Protein AF-0000000084944389 (afdb_homodimer)

Secondary structure (DSSP, 8-state):
-----EEEE--BTTTB-HHHHHHHHHHHHHHHTT----HHHHHHHTT--HHHHHHHHHHHH-TT--HHHHHHHHHHHHHHHHHHH-EEEPTTHHHHHHHHHHTT-EEEEE-SS-HHHHHHHHHHHT-TT--SEEE-GGG-SS-TTSTHHHHHHHHHHT--GGGEEEEE-SHHHHHHHHHHT--EEE---SS---HHHHTTSSEE-SSHHHHHHHHHHHHH-/-----EEEE--BTTTB-HHHHHHHHHHHHHHHTT----HHHHHHHTT--HHHHHHHHHHHH-TT--HHHHHHHHHHHHHHHHHHH-EEEPTTHHHHHHHHHHTT-EEEEE-SS-HHHHHHHHHHHT-TT--SEEE-GGG-SS-TTSTHHHHHHHHHHT--GGGEEEEE-SHHHHHHHHHHT--EEE---SS---HHHHTTSSEE-SSHHHHHHHHHHHHH-

pLDDT: mean 94.4, std 5.47, range [55.16, 98.94]

Nearest PDB structures (foldseek):
  7oct-assembly1_A  TM=8.976E-01  e=2.976E-20  Acinetobacter baumannii ATCC 19606 = CIP 70.34 = JCM 6841
  7ocs-assembly2_C  TM=9.175E-01  e=7.301E-20  Acinetobacter baumannii ATCC 19606 = CIP 70.34 = JCM 6841
  7ocs-assembly2_B  TM=9.214E-01  e=9.275E-20  Acinetobacter baumannii ATCC 19606 = CIP 70.34 = JCM 6841
  7ocr-assembly1_A  TM=8.966E-01  e=3.781E-20  Acinetobacter baumannii ATCC 19606 = CIP 70.34 = JCM 6841
  7ocq-assembly1_A  TM=8.977E-01  e=6.877E-20  Acinetobacter baumannii ATCC 19606 = CIP 70.34 = JCM 6841

Solvent-accessible surface area (backbone atoms only — not comparable to full-atom values): 22979 Å² total; per-residue (Å²): 98,52,63,68,46,33,40,35,30,37,40,78,34,47,44,30,64,45,50,66,51,45,45,52,27,39,36,52,29,32,44,76,77,73,37,87,61,51,70,67,62,47,60,70,47,63,68,55,50,70,68,61,45,50,53,52,49,26,71,74,70,31,84,77,53,59,56,69,62,34,54,51,46,15,53,52,50,34,54,51,47,37,58,68,66,22,39,42,36,25,30,31,45,38,59,33,52,52,49,37,52,75,70,69,32,45,37,32,38,50,32,76,50,44,57,68,56,51,52,49,53,27,39,58,60,57,47,76,83,66,55,77,41,78,48,30,35,78,74,50,92,50,60,67,41,43,27,53,63,59,52,51,53,31,60,74,71,70,53,56,50,73,24,38,39,35,41,29,34,41,68,30,49,46,45,9,28,49,69,54,61,28,51,25,39,34,26,54,53,94,55,83,75,54,67,87,54,55,70,65,33,76,40,78,38,87,37,36,50,54,46,40,56,49,50,53,52,41,60,70,70,99,52,62,67,46,33,40,35,31,36,40,78,33,47,44,29,64,43,50,66,51,46,46,54,27,40,36,53,30,32,44,74,76,73,35,87,60,52,69,67,60,47,59,70,46,62,68,55,48,71,68,60,45,48,52,51,48,25,70,73,69,31,84,78,52,59,55,69,62,34,52,52,46,15,52,53,49,36,52,51,46,37,58,68,69,22,39,42,35,26,32,31,44,38,58,32,52,52,50,37,52,74,69,68,32,45,37,32,38,50,32,77,50,44,56,67,55,51,52,50,54,27,39,57,60,57,46,76,82,68,56,78,42,78,47,30,34,78,73,49,92,50,61,67,41,42,26,54,62,61,52,51,51,32,60,72,68,70,53,56,50,72,24,37,38,36,40,30,33,41,67,32,49,46,44,10,29,49,69,56,60,28,51,25,39,34,28,55,53,95,54,84,76,53,68,87,53,55,70,64,33,76,42,78,36,87,37,37,51,54,46,42,57,50,48,52,51,41,62,71,71

Organism: NCBI:txid445974

Structure (mmCIF, N/CA/C/O backbone):
data_AF-0000000084944389-model_v1
#
loop_
_entity.id
_entity.type
_entity.pdbx_description
1 polymer 'HAD hydrolase, family IA, variant 3'
#
loop_
_atom_site.group_PDB
_atom_site.id
_atom_site.type_symbol
_atom_site.label_atom_id
_atom_site.label_alt_id
_atom_site.label_comp_id
_atom_site.label_asym_id
_atom_site.label_entity_id
_atom_site.label_seq_id
_atom_site.pdbx_PDB_ins_code
_atom_site.Cartn_x
_atom_site.Cartn_y
_atom_site.Cartn_z
_atom_site.occupancy
_atom_site.B_iso_or_equiv
_atom_site.auth_seq_id
_atom_site.auth_comp_id
_atom_site.auth_asym_id
_atom_site.auth_atom_id
_atom_site.pdbx_PDB_model_num
ATOM 1 N N . MET A 1 1 ? 19.188 -28.625 8.203 1 55.16 1 MET A N 1
ATOM 2 C CA . MET A 1 1 ? 19.047 -27.188 7.98 1 55.16 1 MET A CA 1
ATOM 3 C C . MET A 1 1 ? 18.922 -26.875 6.496 1 55.16 1 MET A C 1
ATOM 5 O O . MET A 1 1 ? 19.625 -27.453 5.668 1 55.16 1 MET A O 1
ATOM 9 N N . MET A 1 2 ? 17.641 -26.359 6.215 1 72.5 2 MET A N 1
ATOM 10 C CA . MET A 1 2 ? 17.594 -25.969 4.812 1 72.5 2 MET A CA 1
ATOM 11 C C . MET A 1 2 ? 18.531 -24.797 4.539 1 72.5 2 MET A C 1
ATOM 13 O O . MET A 1 2 ? 18.594 -23.859 5.324 1 72.5 2 MET A O 1
ATOM 17 N N . ASN A 1 3 ? 19.594 -25.062 3.711 1 90.81 3 ASN A N 1
ATOM 18 C CA . ASN A 1 3 ? 20.422 -23.953 3.242 1 90.81 3 ASN A CA 1
ATOM 19 C C . ASN A 1 3 ? 19.672 -23.047 2.279 1 90.81 3 ASN A C 1
ATOM 21 O O . ASN A 1 3 ? 19.891 -23.109 1.067 1 90.81 3 ASN A O 1
ATOM 25 N N . LEU A 1 4 ? 18.891 -22.219 2.875 1 97.31 4 LEU A N 1
ATOM 26 C CA . LEU A 1 4 ? 18.016 -21.359 2.084 1 97.31 4 LEU A CA 1
ATOM 27 C C . LEU A 1 4 ? 18.812 -20.234 1.427 1 97.31 4 LEU A C 1
ATOM 29 O O . LEU A 1 4 ? 19.438 -19.422 2.115 1 97.31 4 LEU A O 1
ATOM 33 N N . LYS A 1 5 ? 18.766 -20.188 0.074 1 98.38 5 LYS A N 1
ATOM 34 C CA . LYS A 1 5 ? 19.531 -19.203 -0.674 1 98.38 5 LYS A CA 1
ATOM 35 C C . LYS A 1 5 ? 18.625 -18.312 -1.513 1 98.38 5 LYS A C 1
ATOM 37 O O . LYS A 1 5 ? 19.047 -17.25 -1.98 1 98.38 5 LYS A O 1
ATOM 42 N N . LEU A 1 6 ? 17.375 -18.719 -1.69 1 98.62 6 LEU A N 1
ATOM 43 C CA . LEU A 1 6 ? 16.469 -18.031 -2.604 1 98.62 6 LEU A CA 1
ATOM 44 C C . LEU A 1 6 ? 15.031 -18.141 -2.111 1 98.62 6 LEU A C 1
ATOM 46 O O . LEU A 1 6 ? 14.586 -19.219 -1.697 1 98.62 6 LEU A O 1
ATOM 50 N N . VAL A 1 7 ? 14.375 -17.016 -2.084 1 98.88 7 VAL A N 1
ATOM 51 C CA . VAL A 1 7 ? 12.93 -17.016 -1.883 1 98.88 7 VAL A CA 1
ATOM 52 C C . VAL A 1 7 ? 12.234 -16.469 -3.129 1 98.88 7 VAL A C 1
ATOM 54 O O . VAL A 1 7 ? 12.609 -15.406 -3.645 1 98.88 7 VAL A O 1
ATOM 57 N N . ILE A 1 8 ? 11.297 -17.188 -3.664 1 98.94 8 ILE A N 1
ATOM 58 C CA . ILE A 1 8 ? 10.531 -16.828 -4.848 1 98.94 8 ILE A CA 1
ATOM 59 C C . ILE A 1 8 ? 9.133 -16.375 -4.434 1 98.94 8 ILE A C 1
ATOM 61 O O . ILE A 1 8 ? 8.367 -17.156 -3.85 1 98.94 8 ILE A O 1
ATOM 65 N N . PHE A 1 9 ? 8.789 -15.148 -4.77 1 98.88 9 PHE A N 1
ATOM 66 C CA . PHE A 1 9 ? 7.496 -14.562 -4.422 1 98.88 9 PHE A CA 1
ATOM 67 C C . PHE A 1 9 ? 6.527 -14.648 -5.594 1 98.88 9 PHE A C 1
ATOM 69 O O . PHE A 1 9 ? 6.887 -14.328 -6.727 1 98.88 9 PHE A O 1
ATOM 76 N N . ASP A 1 10 ? 5.273 -15.055 -5.277 1 98.31 10 ASP A N 1
ATOM 77 C CA . ASP A 1 10 ? 4.156 -14.648 -6.121 1 98.31 10 ASP A CA 1
ATOM 78 C C . ASP A 1 10 ? 3.832 -13.172 -5.93 1 98.31 10 ASP A C 1
ATOM 80 O O . ASP A 1 10 ? 4.477 -12.484 -5.129 1 98.31 10 ASP A O 1
ATOM 84 N N . MET A 1 11 ? 2.941 -12.625 -6.801 1 97.5 11 MET A N 1
ATOM 85 C CA . MET A 1 11 ? 2.662 -11.203 -6.672 1 97.5 11 MET A CA 1
ATOM 86 C C . MET A 1 11 ? 1.219 -10.961 -6.242 1 97.5 11 MET A C 1
ATOM 88 O O . MET A 1 11 ? 0.958 -10.617 -5.09 1 97.5 11 MET A O 1
ATOM 92 N N . ASP A 1 12 ? 0.261 -11.289 -7.129 1 95.75 12 ASP A N 1
ATOM 93 C CA . ASP A 1 12 ? -1.148 -10.977 -6.914 1 95.75 12 ASP A CA 1
ATOM 94 C C . ASP A 1 12 ? -1.732 -11.82 -5.781 1 95.75 12 ASP A C 1
ATOM 96 O O . ASP A 1 12 ? -1.729 -13.047 -5.852 1 95.75 12 ASP A O 1
ATOM 100 N N . GLY A 1 13 ? -2.203 -11.125 -4.812 1 95.56 13 GLY A N 1
ATOM 101 C CA . GLY A 1 13 ? -2.801 -11.812 -3.68 1 95.56 13 GLY A CA 1
ATOM 102 C C . GLY A 1 13 ? -1.801 -12.148 -2.59 1 95.56 13 GLY A C 1
ATOM 103 O O . GLY A 1 13 ? -2.186 -12.422 -1.45 1 95.56 13 GLY A O 1
ATOM 104 N N . LEU A 1 14 ? -0.563 -12.109 -2.941 1 97.62 14 LEU A N 1
ATOM 105 C CA . LEU A 1 14 ? 0.487 -12.383 -1.967 1 97.62 14 LEU A CA 1
ATOM 106 C C . LEU A 1 14 ? 1.166 -11.086 -1.523 1 97.62 14 LEU A C 1
ATOM 108 O O . LEU A 1 14 ? 1.185 -10.766 -0.332 1 97.62 14 LEU A O 1
ATOM 112 N N . MET A 1 15 ? 1.722 -10.344 -2.467 1 97.69 15 MET A N 1
ATOM 113 C CA . MET A 1 15 ? 2.402 -9.094 -2.158 1 97.69 15 MET A CA 1
ATOM 114 C C . MET A 1 15 ? 1.405 -7.941 -2.043 1 97.69 15 MET A C 1
ATOM 116 O O . MET A 1 15 ? 1.533 -7.09 -1.164 1 97.69 15 MET A O 1
ATOM 120 N N . TYR A 1 16 ? 0.482 -7.973 -2.986 1 96.62 16 TYR A N 1
ATOM 121 C CA . TYR A 1 16 ? -0.466 -6.875 -3.125 1 96.62 16 TYR A CA 1
ATOM 122 C C . TYR A 1 16 ? -1.902 -7.383 -3.078 1 96.62 16 TYR A C 1
ATOM 124 O O . TYR A 1 16 ? -2.199 -8.469 -3.582 1 96.62 16 TYR A O 1
ATOM 132 N N . ASP A 1 17 ? -2.832 -6.57 -2.535 1 93 17 ASP A N 1
ATOM 133 C CA . ASP A 1 17 ? -4.246 -6.938 -2.504 1 93 17 ASP A CA 1
ATOM 134 C C . ASP A 1 17 ? -4.922 -6.621 -3.836 1 93 17 ASP A C 1
ATOM 136 O O . ASP A 1 17 ? -5.844 -5.801 -3.891 1 93 17 ASP A O 1
ATOM 140 N N . THR A 1 18 ? -4.586 -7.316 -4.793 1 93.56 18 THR A N 1
ATOM 141 C CA . THR A 1 18 ? -5.043 -7.027 -6.148 1 93.56 18 THR A CA 1
ATOM 142 C C . THR A 1 18 ? -6.188 -7.953 -6.543 1 93.56 18 THR A C 1
ATOM 144 O O . THR A 1 18 ? -6.922 -7.672 -7.492 1 93.56 18 THR A O 1
ATOM 147 N N . GLU A 1 19 ? -6.336 -9.055 -5.82 1 90.94 19 GLU A N 1
ATOM 148 C CA . GLU A 1 19 ? -7.328 -10.039 -6.23 1 90.94 19 GLU A CA 1
ATOM 149 C C . GLU A 1 19 ? -8.75 -9.508 -6.031 1 90.94 19 GLU A C 1
ATOM 151 O O . GLU A 1 19 ? -9.594 -9.648 -6.91 1 90.94 19 GLU A O 1
ATOM 156 N N . GLN A 1 20 ? -8.969 -8.945 -4.926 1 88.06 20 GLN A N 1
ATOM 157 C CA . GLN A 1 20 ? -10.289 -8.375 -4.684 1 88.06 20 GLN A CA 1
ATOM 158 C C . GLN A 1 20 ? -10.602 -7.262 -5.684 1 88.06 20 GLN A C 1
ATOM 160 O O . GLN A 1 20 ? -11.695 -7.215 -6.246 1 88.06 20 GLN A O 1
ATOM 165 N N . ILE A 1 21 ? -9.68 -6.406 -5.871 1 91.25 21 ILE A N 1
ATOM 166 C CA . ILE A 1 21 ? -9.836 -5.305 -6.816 1 91.25 21 ILE A CA 1
ATOM 167 C C . ILE A 1 21 ? -10.078 -5.855 -8.219 1 91.25 21 ILE A C 1
ATOM 169 O O . ILE A 1 21 ? -10.953 -5.375 -8.938 1 91.25 21 ILE A O 1
ATOM 173 N N . GLY A 1 22 ? -9.328 -6.832 -8.586 1 92.44 22 GLY A N 1
ATOM 174 C CA . GLY A 1 22 ? -9.5 -7.469 -9.883 1 92.44 22 GLY A CA 1
ATOM 175 C C . GLY A 1 22 ? -10.875 -8.062 -10.078 1 92.44 22 GLY A C 1
ATOM 176 O O . GLY A 1 22 ? -11.484 -7.898 -11.141 1 92.44 22 GLY A O 1
ATOM 177 N N . MET A 1 23 ? -11.352 -8.711 -9.086 1 91.19 23 MET A N 1
ATOM 178 C CA . MET A 1 23 ? -12.672 -9.32 -9.148 1 91.19 23 MET A CA 1
ATOM 179 C C . MET A 1 23 ? -13.758 -8.258 -9.312 1 91.19 23 MET A C 1
ATOM 181 O O . MET A 1 23 ? -14.641 -8.398 -10.156 1 91.19 23 MET A O 1
ATOM 185 N N . ASP A 1 24 ? -13.656 -7.215 -8.57 1 92.56 24 ASP A N 1
ATOM 186 C CA . ASP A 1 24 ? -14.625 -6.125 -8.656 1 92.56 24 ASP A CA 1
ATOM 187 C C . ASP A 1 24 ? -14.625 -5.504 -10.047 1 92.56 24 ASP A C 1
ATOM 189 O O . ASP A 1 24 ? -15.688 -5.234 -10.617 1 92.56 24 ASP A O 1
ATOM 193 N N . CYS A 1 25 ? -13.477 -5.285 -10.547 1 94.38 25 CYS A N 1
ATOM 194 C CA . CYS A 1 25 ? -13.344 -4.695 -11.875 1 94.38 25 CYS A CA 1
ATOM 195 C C . CYS A 1 25 ? -13.898 -5.625 -12.945 1 94.38 25 CYS A C 1
ATOM 197 O O . CYS A 1 25 ? -14.516 -5.168 -13.914 1 94.38 25 CYS A O 1
ATOM 199 N N . LEU A 1 26 ? -13.695 -6.918 -12.797 1 93.62 26 LEU A N 1
ATOM 200 C CA . LEU A 1 26 ? -14.227 -7.906 -13.734 1 93.62 26 LEU A CA 1
ATOM 201 C C . LEU A 1 26 ? -15.75 -7.906 -13.719 1 93.62 26 LEU A C 1
ATOM 203 O O . LEU A 1 26 ? -16.391 -7.906 -14.781 1 93.62 26 LEU A O 1
ATOM 207 N N . ILE A 1 27 ? -16.312 -7.883 -12.562 1 93.69 27 ILE A N 1
ATOM 208 C CA . ILE A 1 27 ? -17.766 -7.871 -12.398 1 93.69 27 ILE A CA 1
ATOM 209 C C . ILE A 1 27 ? -18.344 -6.613 -13.039 1 93.69 27 ILE A C 1
ATOM 211 O O . ILE A 1 27 ? -19.297 -6.691 -13.812 1 93.69 27 ILE A O 1
ATOM 215 N N . ASN A 1 28 ? -17.734 -5.516 -12.812 1 95.44 28 ASN A N 1
ATOM 216 C CA . ASN A 1 28 ? -18.203 -4.246 -13.367 1 95.44 28 ASN A CA 1
ATOM 217 C C . ASN A 1 28 ? -18.062 -4.215 -14.891 1 95.44 28 ASN A C 1
ATOM 219 O O . ASN A 1 28 ? -18.938 -3.701 -15.586 1 95.44 28 ASN A O 1
ATOM 223 N N . ALA A 1 29 ? -16.953 -4.727 -15.398 1 96.12 29 ALA A N 1
ATOM 224 C CA . ALA A 1 29 ? -16.734 -4.785 -16.844 1 96.12 29 ALA A CA 1
ATOM 225 C C . ALA A 1 29 ? -17.781 -5.652 -17.531 1 96.12 29 ALA A C 1
ATOM 227 O O . ALA A 1 29 ? -18.328 -5.273 -18.562 1 96.12 29 ALA A O 1
ATOM 228 N N . ALA A 1 30 ? -18.047 -6.809 -16.984 1 96.38 30 ALA A N 1
ATOM 229 C CA . ALA A 1 30 ? -19.062 -7.699 -17.531 1 96.38 30 ALA A CA 1
ATOM 230 C C . ALA A 1 30 ? -20.422 -7.023 -17.562 1 96.38 30 ALA A C 1
ATOM 232 O O . ALA A 1 30 ? -21.156 -7.129 -18.547 1 96.38 30 ALA A O 1
ATOM 233 N N . GLN A 1 31 ? -20.719 -6.277 -16.5 1 95.88 31 GLN A N 1
ATOM 234 C CA . GLN A 1 31 ? -21.984 -5.562 -16.406 1 95.88 31 GLN A CA 1
ATOM 235 C C . GLN A 1 31 ? -22.109 -4.523 -17.516 1 95.88 31 GLN A C 1
ATOM 237 O O . GLN A 1 31 ? -23.203 -4.348 -18.078 1 95.88 31 GLN A O 1
ATOM 242 N N . LYS A 1 32 ? -21.109 -3.869 -17.812 1 96.19 32 LYS A N 1
ATOM 243 C CA . LYS A 1 32 ? -21.094 -2.861 -18.875 1 96.19 32 LYS A CA 1
ATOM 244 C C . LYS A 1 32 ? -21.469 -3.475 -20.219 1 96.19 32 LYS A C 1
ATOM 246 O O . LYS A 1 32 ? -22 -2.789 -21.094 1 96.19 32 LYS A O 1
ATOM 251 N N . PHE A 1 33 ? -21.172 -4.738 -20.438 1 96.19 33 PHE A N 1
ATOM 252 C CA . PHE A 1 33 ? -21.453 -5.414 -21.703 1 96.19 33 PHE A CA 1
ATOM 253 C C . PHE A 1 33 ? -22.734 -6.234 -21.609 1 96.19 33 PHE A C 1
ATOM 255 O O . PHE A 1 33 ? -23.047 -7.016 -22.516 1 96.19 33 PHE A O 1
ATOM 262 N N . GLY A 1 34 ? -23.375 -6.168 -20.438 1 96 34 GLY A N 1
ATOM 263 C CA . GLY A 1 34 ? -24.703 -6.75 -20.312 1 96 34 GLY A CA 1
ATOM 264 C C . GLY A 1 34 ? -24.703 -8.102 -19.625 1 96 34 GLY A C 1
ATOM 265 O O . GLY A 1 34 ? -25.703 -8.82 -19.641 1 96 34 GLY A O 1
ATOM 266 N N . TYR A 1 35 ? -23.609 -8.469 -19 1 96.06 35 TYR A N 1
ATOM 267 C CA . TYR A 1 35 ? -23.516 -9.766 -18.328 1 96.06 35 TYR A CA 1
ATOM 268 C C . TYR A 1 35 ? -23.422 -9.594 -16.812 1 96.06 35 TYR A C 1
ATOM 270 O O . TYR A 1 35 ? -22.688 -8.727 -16.328 1 96.06 35 TYR A O 1
ATOM 278 N N . VAL A 1 36 ? -24.125 -10.383 -16.125 1 94.69 36 VAL A N 1
ATOM 279 C CA . VAL A 1 36 ? -24.141 -10.289 -14.664 1 94.69 36 VAL A CA 1
ATOM 280 C C . VAL A 1 36 ? -23.344 -11.438 -14.062 1 94.69 36 VAL A C 1
ATOM 282 O O . VAL A 1 36 ? -23.75 -12.602 -14.148 1 94.69 36 VAL A O 1
ATOM 285 N N . ILE A 1 37 ? -22.281 -11.125 -13.516 1 92.75 37 ILE A N 1
ATOM 286 C CA . ILE A 1 37 ? -21.438 -12.062 -12.773 1 92.75 37 ILE A CA 1
ATOM 287 C C . ILE A 1 37 ? -21.609 -11.836 -11.273 1 92.75 37 ILE A C 1
ATOM 289 O O . ILE A 1 37 ? -21.375 -10.742 -10.773 1 92.75 37 ILE A O 1
ATOM 293 N N . ASP A 1 38 ? -22.031 -12.789 -10.602 1 90.12 38 ASP A N 1
ATOM 294 C CA . ASP A 1 38 ? -22.188 -12.633 -9.164 1 90.12 38 ASP A CA 1
ATOM 295 C C . ASP A 1 38 ? -20.875 -12.906 -8.422 1 90.12 38 ASP A C 1
ATOM 297 O O . ASP A 1 38 ? -19.906 -13.352 -9.031 1 90.12 38 ASP A O 1
ATOM 301 N N . GLN A 1 39 ? -20.875 -12.641 -7.18 1 87.62 39 GLN A N 1
ATOM 302 C CA . GLN A 1 39 ? -19.672 -12.742 -6.355 1 87.62 39 GLN A CA 1
ATOM 303 C C . GLN A 1 39 ? -19.172 -14.18 -6.281 1 87.62 39 GLN A C 1
ATOM 305 O O . GLN A 1 39 ? -17.969 -14.43 -6.309 1 87.62 39 GLN A O 1
ATOM 310 N N . GLU A 1 40 ? -20.078 -15.031 -6.223 1 87.38 40 GLU A N 1
ATOM 311 C CA . GLU A 1 40 ? -19.719 -16.438 -6.117 1 87.38 40 GLU A CA 1
ATOM 312 C C . GLU A 1 40 ? -18.953 -16.906 -7.359 1 87.38 40 GLU A C 1
ATOM 314 O O . GLU A 1 40 ? -17.938 -17.578 -7.25 1 87.38 40 GLU A O 1
ATOM 319 N N . PHE A 1 41 ? -19.547 -16.562 -8.469 1 88.19 41 PHE A N 1
ATOM 320 C CA . PHE A 1 41 ? -18.891 -16.922 -9.727 1 88.19 41 PHE A CA 1
ATOM 321 C C . PHE A 1 41 ? -17.531 -16.234 -9.836 1 88.19 41 PHE A C 1
ATOM 323 O O . PHE A 1 41 ? -16.562 -16.859 -10.273 1 88.19 41 PHE A O 1
ATOM 330 N N . GLY A 1 42 ? -17.438 -15.055 -9.422 1 86.62 42 GLY A N 1
ATOM 331 C CA . GLY A 1 42 ? -16.172 -14.344 -9.422 1 86.62 42 GLY A CA 1
ATOM 332 C C . GLY A 1 42 ? -15.109 -15.016 -8.57 1 86.62 42 GLY A C 1
ATOM 333 O O . GLY A 1 42 ? -13.969 -15.18 -9 1 86.62 42 GLY A O 1
ATOM 334 N N . LEU A 1 43 ? -15.484 -15.398 -7.43 1 85.81 43 LEU A N 1
ATOM 335 C CA . LEU A 1 43 ? -14.57 -16.047 -6.496 1 85.81 43 LEU A CA 1
ATOM 336 C C . LEU A 1 43 ? -14.078 -17.375 -7.055 1 85.81 43 LEU A C 1
ATOM 338 O O . LEU A 1 43 ? -12.914 -17.734 -6.879 1 85.81 43 LEU A O 1
ATOM 342 N N . SER A 1 44 ? -14.961 -18.016 -7.762 1 83.81 44 SER A N 1
ATOM 343 C CA . SER A 1 44 ? -14.609 -19.312 -8.32 1 83.81 44 SER A CA 1
ATOM 344 C C . SER A 1 44 ? -13.586 -19.188 -9.438 1 83.81 44 SER A C 1
ATOM 346 O O . SER A 1 44 ? -12.922 -20.156 -9.797 1 83.81 44 SER A O 1
ATOM 348 N N . SER A 1 45 ? -13.523 -18.016 -9.953 1 83.44 45 SER A N 1
ATOM 349 C CA . SER A 1 45 ? -12.625 -17.812 -11.086 1 83.44 45 SER A CA 1
ATOM 350 C C . SER A 1 45 ? -11.219 -17.469 -10.617 1 83.44 45 SER A C 1
ATOM 352 O O . SER A 1 45 ? -10.266 -17.516 -11.406 1 83.44 45 SER A O 1
ATOM 354 N N . ILE A 1 46 ? -11.078 -17.125 -9.352 1 82 46 ILE A N 1
ATOM 355 C CA . ILE A 1 46 ? -9.773 -16.719 -8.828 1 82 46 ILE A CA 1
ATOM 356 C C . ILE A 1 46 ? -8.789 -17.891 -8.938 1 82 46 ILE A C 1
ATOM 358 O O . ILE A 1 46 ? -9.102 -19.016 -8.547 1 82 46 ILE A O 1
ATOM 362 N N . GLY A 1 47 ? -7.645 -17.609 -9.508 1 74.94 47 GLY A N 1
ATOM 363 C CA . GLY A 1 47 ? -6.609 -18.625 -9.641 1 74.94 47 GLY A CA 1
ATOM 364 C C . GLY A 1 47 ? -6.656 -19.359 -10.969 1 74.94 47 GLY A C 1
ATOM 365 O O . GLY A 1 47 ? -5.734 -20.094 -11.312 1 74.94 47 GLY A O 1
ATOM 366 N N . MET A 1 48 ? -7.746 -19.109 -11.68 1 79 48 MET A N 1
ATOM 367 C CA . MET A 1 48 ? -7.863 -19.766 -12.984 1 79 48 MET A CA 1
ATOM 368 C C . MET A 1 48 ? -6.992 -19.062 -14.023 1 79 48 MET A C 1
ATOM 370 O O . MET A 1 48 ? -6.816 -17.844 -13.969 1 79 48 MET A O 1
ATOM 374 N N . ASN A 1 49 ? -6.523 -19.891 -14.914 1 79.56 49 ASN A N 1
ATOM 375 C CA . ASN A 1 49 ? -5.859 -19.281 -16.047 1 79.56 49 ASN A CA 1
ATOM 376 C C . ASN A 1 49 ? -6.867 -18.734 -17.062 1 79.56 49 ASN A C 1
ATOM 378 O O . ASN A 1 49 ? -8.062 -19.016 -16.969 1 79.56 49 ASN A O 1
ATOM 382 N N . ALA A 1 50 ? -6.324 -18.047 -18.031 1 82.56 50 ALA A N 1
ATOM 383 C CA . ALA A 1 50 ? -7.168 -17.344 -19 1 82.56 50 ALA A CA 1
ATOM 384 C C . ALA A 1 50 ? -8.008 -18.328 -19.812 1 82.56 50 ALA A C 1
ATOM 386 O O . ALA A 1 50 ? -9.203 -18.094 -20.031 1 82.56 50 ALA A O 1
ATOM 387 N N . ASN A 1 51 ? -7.41 -19.375 -20.234 1 84.62 51 ASN A N 1
ATOM 388 C CA . ASN A 1 51 ? -8.109 -20.359 -21.062 1 84.62 51 ASN A CA 1
ATOM 389 C C . ASN A 1 51 ? -9.258 -21.016 -20.297 1 84.62 51 ASN A C 1
ATOM 391 O O . ASN A 1 51 ? -10.359 -21.141 -20.844 1 84.62 51 ASN A O 1
ATOM 395 N N . ASP A 1 52 ? -8.992 -21.422 -19.125 1 85.56 52 ASP A N 1
ATOM 396 C CA . ASP A 1 52 ? -10.008 -22.078 -18.297 1 85.56 52 ASP A CA 1
ATOM 397 C C . ASP A 1 52 ? -11.141 -21.109 -17.969 1 85.56 52 ASP A C 1
ATOM 399 O O . ASP A 1 52 ? -12.312 -21.5 -17.953 1 85.56 52 ASP A O 1
ATOM 403 N N . TYR A 1 53 ? -10.789 -19.938 -17.734 1 89 53 TYR A N 1
ATOM 404 C CA . TYR A 1 53 ? -11.812 -18.938 -17.406 1 89 53 TYR A CA 1
ATOM 405 C C . TYR A 1 53 ? -12.68 -18.641 -18.625 1 89 53 TYR A C 1
ATOM 407 O O . TYR A 1 53 ? -13.898 -18.516 -18.5 1 89 53 TYR A O 1
ATOM 415 N N . GLN A 1 54 ? -12.047 -18.562 -19.703 1 91.75 54 GLN A N 1
ATOM 416 C CA . GLN A 1 54 ? -12.797 -18.328 -20.938 1 91.75 54 GLN A CA 1
ATOM 417 C C . GLN A 1 54 ? -13.812 -19.438 -21.188 1 91.75 54 GLN A C 1
ATOM 419 O O . GLN A 1 54 ? -14.961 -19.172 -21.531 1 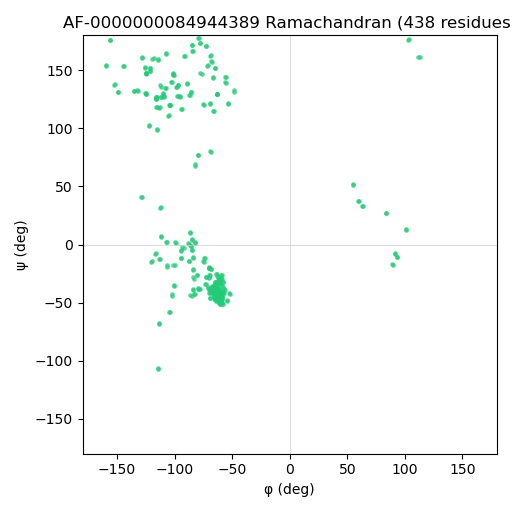91.75 54 GLN A O 1
ATOM 424 N N . LYS A 1 55 ? -13.398 -20.641 -21.031 1 92.62 55 LYS A N 1
ATOM 425 C CA . LYS A 1 55 ? -14.297 -21.766 -21.188 1 92.62 55 LYS A CA 1
ATOM 426 C C . LYS A 1 55 ? -15.477 -21.672 -20.219 1 92.62 55 LYS A C 1
ATOM 428 O O . LYS A 1 55 ? -16.625 -21.891 -20.609 1 92.62 55 LYS A O 1
ATOM 433 N N . LEU A 1 56 ? -15.164 -21.359 -19.016 1 91.25 56 LEU A N 1
ATOM 434 C CA . LEU A 1 56 ? -16.172 -21.297 -17.969 1 91.25 56 LEU A CA 1
ATOM 435 C C . LEU A 1 56 ? -17.219 -20.234 -18.281 1 91.25 56 LEU A C 1
ATOM 437 O O . LEU A 1 56 ? -18.422 -20.484 -18.141 1 91.25 56 LEU A O 1
ATOM 441 N N . VAL A 1 57 ? -16.797 -19.062 -18.672 1 94.44 57 VAL A N 1
ATOM 442 C CA . VAL A 1 57 ? -17.734 -17.969 -18.906 1 94.44 57 VAL A CA 1
ATOM 443 C C . VAL A 1 57 ? -18.547 -18.25 -20.172 1 94.44 57 VAL A C 1
ATOM 445 O O . VAL A 1 57 ? -19.719 -17.891 -20.25 1 94.44 57 VAL A O 1
ATOM 448 N N . LYS A 1 58 ? -17.969 -18.812 -21.156 1 94.75 58 LYS A N 1
ATOM 449 C CA . LYS A 1 58 ? -18.703 -19.156 -22.375 1 94.75 58 LYS A CA 1
ATOM 450 C C . LYS A 1 58 ? -19.719 -20.25 -22.109 1 94.75 58 LYS A C 1
ATOM 452 O O . LYS A 1 58 ? -20.797 -20.266 -22.719 1 94.75 58 LYS A O 1
ATOM 457 N N . GLU A 1 59 ? -19.359 -21.188 -21.281 1 94.19 59 GLU A N 1
ATOM 458 C CA . GLU A 1 59 ? -20.312 -22.219 -20.875 1 94.19 59 GLU A CA 1
ATOM 459 C C . GLU A 1 59 ? -21.5 -21.609 -20.141 1 94.19 59 GLU A C 1
ATOM 461 O O . GLU A 1 59 ? -22.641 -22.031 -20.344 1 94.19 59 GLU A O 1
ATOM 466 N N . LYS A 1 60 ? -21.219 -20.672 -19.344 1 93.38 60 LYS A N 1
ATOM 467 C CA . LYS A 1 60 ? -22.25 -20.078 -18.5 1 93.38 60 LYS A CA 1
ATOM 468 C C . LYS A 1 60 ? -23.094 -19.078 -19.281 1 93.38 60 LYS A C 1
ATOM 470 O O . LYS A 1 60 ? -24.312 -19.031 -19.125 1 93.38 60 LYS A O 1
ATOM 475 N N . PHE A 1 61 ? -22.5 -18.297 -20.188 1 95.62 61 PHE A N 1
ATOM 476 C CA . PHE A 1 61 ? -23.188 -17.141 -20.766 1 95.62 61 PHE A CA 1
ATOM 477 C C . PHE A 1 61 ? -23.375 -17.312 -22.266 1 95.62 61 PHE A C 1
ATOM 479 O O . PHE A 1 61 ? -24.062 -16.516 -22.906 1 95.62 61 PHE A O 1
ATOM 486 N N . GLY A 1 62 ? -22.75 -18.344 -22.766 1 95.31 62 GLY A N 1
ATOM 487 C CA . GLY A 1 62 ? -22.906 -18.609 -24.188 1 95.31 62 GLY A CA 1
ATOM 488 C C . GLY A 1 62 ? -21.609 -18.406 -24.969 1 95.31 62 GLY A C 1
ATOM 489 O O . GLY A 1 62 ? -20.75 -17.641 -24.547 1 95.31 62 GLY A O 1
ATOM 490 N N . ALA A 1 63 ? -21.531 -18.953 -26.141 1 94.5 63 ALA A N 1
ATOM 491 C CA . ALA A 1 63 ? -20.344 -18.938 -26.984 1 94.5 63 ALA A CA 1
ATOM 492 C C . ALA A 1 63 ? -20.062 -17.516 -27.484 1 94.5 63 ALA A C 1
ATOM 494 O O . ALA A 1 63 ? -18.906 -17.203 -27.812 1 94.5 63 ALA A O 1
ATOM 495 N N . ASP A 1 64 ? -21.031 -16.703 -27.469 1 94.81 64 ASP A N 1
ATOM 496 C CA . ASP A 1 64 ? -20.891 -15.359 -28 1 94.81 64 ASP A CA 1
ATOM 497 C C . ASP A 1 64 ? -20.391 -14.391 -26.922 1 94.81 64 ASP A C 1
ATOM 499 O O . ASP A 1 64 ? -20.203 -13.203 -27.188 1 94.81 64 ASP A O 1
ATOM 503 N N . TYR A 1 65 ? -20.156 -14.891 -25.75 1 96.31 65 TYR A N 1
ATOM 504 C CA . TYR A 1 65 ? -19.609 -14.055 -24.688 1 96.31 65 TYR A CA 1
ATOM 505 C C . TYR A 1 65 ? -18.328 -13.367 -25.156 1 96.31 65 TYR A C 1
ATOM 507 O O . TYR A 1 65 ? -17.375 -14.031 -25.578 1 96.31 65 TYR A O 1
ATOM 515 N N . PRO A 1 66 ? -18.297 -12.086 -25.125 1 96.5 66 PRO A N 1
ATOM 516 C CA . PRO A 1 66 ? -17.125 -11.367 -25.625 1 96.5 66 PRO A CA 1
ATOM 517 C C . PRO A 1 66 ? -15.977 -11.328 -24.625 1 96.5 66 PRO A C 1
ATOM 519 O O . PRO A 1 66 ? -15.617 -10.258 -24.125 1 96.5 66 PRO A O 1
ATOM 522 N N . TYR A 1 67 ? -15.281 -12.344 -24.484 1 95.5 67 TYR A N 1
ATOM 523 C CA . TYR A 1 67 ? -14.25 -12.547 -23.469 1 95.5 67 TYR A CA 1
ATOM 524 C C . TYR A 1 67 ? -13.133 -11.523 -23.609 1 95.5 67 TYR A C 1
ATOM 526 O O . TYR A 1 67 ? -12.75 -10.867 -22.641 1 95.5 67 TYR A O 1
ATOM 534 N N . ASP A 1 68 ? -12.664 -11.344 -24.75 1 95.31 68 ASP A N 1
ATOM 535 C CA . ASP A 1 68 ? -11.516 -10.469 -24.984 1 95.31 68 ASP A CA 1
ATOM 536 C C . ASP A 1 68 ? -11.852 -9.016 -24.656 1 95.31 68 ASP A C 1
ATOM 538 O O . ASP A 1 68 ? -11.031 -8.312 -24.062 1 95.31 68 ASP A O 1
ATOM 542 N N . LEU A 1 69 ? -13.023 -8.6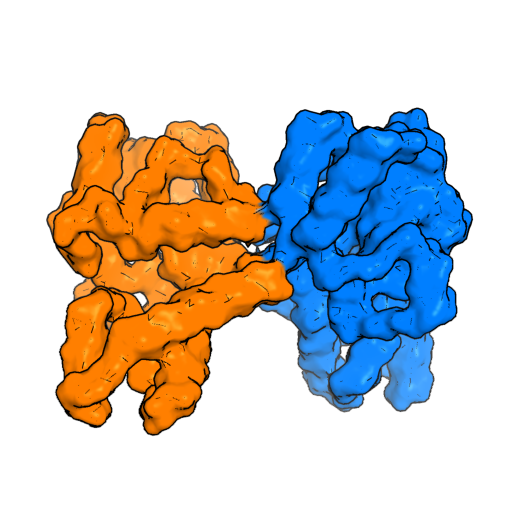41 -25.047 1 96.19 69 LEU A N 1
ATOM 543 C CA . LEU A 1 69 ? -13.438 -7.262 -24.797 1 96.19 69 LEU A CA 1
ATOM 544 C C . LEU A 1 69 ? -13.602 -7.016 -23.297 1 96.19 69 LEU A C 1
ATOM 546 O O . LEU A 1 69 ? -13.148 -5.992 -22.781 1 96.19 69 LEU A O 1
ATOM 550 N N . ILE A 1 70 ? -14.195 -7.949 -22.641 1 96.12 70 ILE A N 1
ATOM 551 C CA . ILE A 1 70 ? -14.469 -7.793 -21.219 1 96.12 70 ILE A CA 1
ATOM 552 C C . ILE A 1 70 ? -13.164 -7.859 -20.438 1 96.12 70 ILE A C 1
ATOM 554 O O . ILE A 1 70 ? -12.945 -7.07 -19.516 1 96.12 70 ILE A O 1
ATOM 558 N N . SER A 1 71 ? -12.312 -8.773 -20.812 1 94.31 71 SER A N 1
ATOM 559 C CA . SER A 1 71 ? -11.008 -8.891 -20.172 1 94.31 71 SER A CA 1
ATOM 560 C C . SER A 1 71 ? -10.195 -7.613 -20.328 1 94.31 71 SER A C 1
ATOM 562 O O . SER A 1 71 ? -9.547 -7.164 -19.375 1 94.31 71 SER A O 1
ATOM 564 N N . LYS A 1 72 ? -10.211 -7.066 -21.469 1 94.88 72 LYS A N 1
ATOM 565 C CA . LYS A 1 72 ? -9.5 -5.82 -21.75 1 94.88 72 LYS A CA 1
ATOM 566 C C . LYS A 1 72 ? -10.062 -4.672 -20.906 1 94.88 72 LYS A C 1
ATOM 568 O O . LYS A 1 72 ? -9.305 -3.885 -20.344 1 94.88 72 LYS A O 1
ATOM 573 N N . GLU A 1 73 ? -11.352 -4.609 -20.875 1 96.62 73 GLU A N 1
ATOM 574 C CA . GLU A 1 73 ? -12.008 -3.576 -20.078 1 96.62 73 GLU A CA 1
ATOM 575 C C . GLU A 1 73 ? -11.688 -3.744 -18.594 1 96.62 73 GLU A C 1
ATOM 577 O O . GLU A 1 73 ? -11.445 -2.76 -17.891 1 96.62 73 GLU A O 1
ATOM 582 N N . SER A 1 74 ? -11.734 -4.941 -18.172 1 95.75 74 SER A N 1
ATOM 583 C CA . SER A 1 74 ? -11.422 -5.246 -16.766 1 95.75 74 SER A CA 1
ATOM 584 C C . SER A 1 74 ? -10 -4.82 -16.422 1 95.75 74 SER A C 1
ATOM 586 O O . SER A 1 74 ? -9.781 -4.18 -15.383 1 95.75 74 SER A O 1
ATOM 588 N N . ARG A 1 75 ? -9.078 -5.113 -17.234 1 94.06 75 ARG A N 1
ATOM 589 C CA . ARG A 1 75 ? -7.68 -4.754 -17.016 1 94.06 75 ARG A CA 1
ATOM 590 C C . ARG A 1 75 ? -7.5 -3.238 -17 1 94.06 75 ARG A C 1
ATOM 592 O O . ARG A 1 75 ? -6.797 -2.699 -16.141 1 94.06 75 ARG A O 1
ATOM 599 N N . LYS A 1 76 ? -8.102 -2.633 -17.906 1 95.5 76 LYS A N 1
ATOM 600 C CA . LYS A 1 76 ? -8.023 -1.179 -18.016 1 95.5 76 LYS A CA 1
ATOM 601 C C . LYS A 1 76 ? -8.562 -0.503 -16.766 1 95.5 76 LYS A C 1
ATOM 603 O O . LYS A 1 76 ? -7.918 0.392 -16.203 1 95.5 76 LYS A O 1
ATOM 608 N N . THR A 1 77 ? -9.672 -0.93 -16.328 1 96.5 77 THR A N 1
ATOM 609 C CA . THR A 1 77 ? -10.312 -0.293 -15.18 1 96.5 77 THR A CA 1
ATOM 610 C C . THR A 1 77 ? -9.57 -0.631 -13.883 1 96.5 77 THR A C 1
ATOM 612 O O . THR A 1 77 ? -9.516 0.184 -12.961 1 96.5 77 THR A O 1
ATOM 615 N N . ARG A 1 78 ? -9.055 -1.795 -13.859 1 95.56 78 ARG A N 1
ATOM 616 C CA . ARG A 1 78 ? -8.25 -2.176 -12.703 1 95.56 78 ARG A CA 1
ATOM 617 C C . ARG A 1 78 ? -7.039 -1.263 -12.555 1 95.56 78 ARG A C 1
ATOM 619 O O . ARG A 1 78 ? -6.77 -0.749 -11.461 1 95.56 78 ARG A O 1
ATOM 626 N N . MET A 1 79 ? -6.336 -1.075 -13.602 1 94.81 79 MET A N 1
ATOM 627 C CA . MET A 1 79 ? -5.152 -0.22 -13.586 1 94.81 79 MET A CA 1
ATOM 628 C C . MET A 1 79 ? -5.527 1.22 -13.25 1 94.81 79 MET A C 1
ATOM 630 O O . MET A 1 79 ? -4.848 1.872 -12.461 1 94.81 79 MET A O 1
ATOM 634 N N . ALA A 1 80 ? -6.613 1.64 -13.812 1 93.88 80 ALA A N 1
ATOM 635 C CA . ALA A 1 80 ? -7.09 2.988 -13.516 1 93.88 80 ALA A CA 1
ATOM 636 C C . ALA A 1 80 ? -7.43 3.133 -12.031 1 93.88 80 ALA A C 1
ATOM 638 O O . ALA A 1 80 ? -7.117 4.156 -11.414 1 93.88 80 ALA A O 1
ATOM 639 N N . TYR A 1 81 ? -8.055 2.111 -11.523 1 94.38 81 TYR A N 1
ATOM 640 C CA . TYR A 1 81 ? -8.43 2.113 -10.109 1 94.38 81 TYR A CA 1
ATOM 641 C C . TYR A 1 81 ? -7.203 2.217 -9.219 1 94.38 81 TYR A C 1
ATOM 643 O O . TYR A 1 81 ? -7.168 3.031 -8.289 1 94.38 81 TYR A O 1
ATOM 651 N N . LEU A 1 82 ? -6.23 1.45 -9.484 1 94 82 LEU A N 1
ATOM 652 C CA . LEU A 1 82 ? -5.031 1.396 -8.656 1 94 82 LEU A CA 1
ATOM 653 C C . LEU A 1 82 ? -4.242 2.697 -8.758 1 94 82 LEU A C 1
ATOM 655 O O . LEU A 1 82 ? -3.695 3.176 -7.762 1 94 82 LEU A O 1
ATOM 659 N N . ARG A 1 83 ? -4.191 3.229 -9.922 1 90.94 83 ARG A N 1
ATOM 660 C CA . ARG A 1 83 ? -3.504 4.5 -10.117 1 90.94 83 ARG A CA 1
ATOM 661 C C . ARG A 1 83 ? -4.211 5.625 -9.367 1 90.94 83 ARG A C 1
ATOM 663 O O . ARG A 1 83 ? -3.562 6.551 -8.875 1 90.94 83 ARG A O 1
ATOM 670 N N . LYS A 1 84 ? -5.508 5.504 -9.273 1 90.19 84 LYS A N 1
ATOM 671 C CA . LYS A 1 84 ? -6.309 6.547 -8.641 1 90.19 84 LYS A CA 1
ATOM 672 C C . LYS A 1 84 ? -6.332 6.383 -7.125 1 90.19 84 LYS A C 1
ATOM 674 O O . LYS A 1 84 ? -6.23 7.363 -6.387 1 90.19 84 LYS A O 1
ATOM 679 N N . ASN A 1 85 ? -6.41 5.137 -6.668 1 89.88 85 ASN A N 1
ATOM 680 C CA . ASN A 1 85 ? -6.711 4.895 -5.262 1 89.88 85 ASN A CA 1
ATOM 681 C C . ASN A 1 85 ? -5.48 4.422 -4.496 1 89.88 85 ASN A C 1
ATOM 683 O O . ASN A 1 85 ? -5.449 4.477 -3.268 1 89.88 85 ASN A O 1
ATOM 687 N N . GLY A 1 86 ? -4.484 3.932 -5.25 1 90.88 86 GLY A N 1
ATOM 688 C CA . GLY A 1 86 ? -3.266 3.477 -4.602 1 90.88 86 GLY A CA 1
ATOM 689 C C . GLY A 1 86 ? -3.168 1.966 -4.508 1 90.88 86 GLY A C 1
ATOM 690 O O . GLY A 1 86 ? -4.066 1.251 -4.961 1 90.88 86 GLY A O 1
ATOM 691 N N . MET A 1 87 ? -1.987 1.569 -3.959 1 94.06 87 MET A N 1
ATOM 692 C CA . MET A 1 87 ? -1.661 0.15 -3.863 1 94.06 87 MET A CA 1
ATOM 693 C C . MET A 1 87 ? -1.728 -0.326 -2.416 1 94.06 87 MET A C 1
ATOM 695 O O . MET A 1 87 ? -1.229 0.347 -1.512 1 94.06 87 MET A O 1
ATOM 699 N N . ILE A 1 88 ? -2.373 -1.493 -2.213 1 93.62 88 ILE A N 1
ATOM 700 C CA . ILE A 1 88 ? -2.408 -2.1 -0.886 1 93.62 88 ILE A CA 1
ATOM 701 C C . ILE A 1 88 ? -1.267 -3.104 -0.748 1 93.62 88 ILE A C 1
ATOM 703 O O . ILE A 1 88 ? -1.239 -4.121 -1.442 1 93.62 88 ILE A O 1
ATOM 707 N N . ILE A 1 89 ? -0.345 -2.834 0.174 1 95.25 89 ILE A N 1
ATOM 708 C CA . ILE A 1 89 ? 0.755 -3.74 0.484 1 95.25 89 ILE A CA 1
ATOM 709 C C . ILE A 1 89 ? 0.311 -4.746 1.542 1 95.25 89 ILE A C 1
ATOM 711 O O . ILE A 1 89 ? -0.177 -4.363 2.607 1 95.25 89 ILE A O 1
ATOM 715 N N . LYS A 1 90 ? 0.54 -6.047 1.257 1 96.19 90 LYS A N 1
ATOM 716 C CA . LYS A 1 90 ? 0.079 -7.09 2.166 1 96.19 90 LYS A CA 1
ATOM 717 C C . LYS A 1 90 ? 0.907 -7.109 3.447 1 96.19 90 LYS A C 1
ATOM 719 O O . LYS A 1 90 ? 2.1 -6.797 3.428 1 96.19 90 LYS A O 1
ATOM 724 N N . PRO A 1 91 ? 0.306 -7.602 4.562 1 94.69 91 PRO A N 1
ATOM 725 C CA . PRO A 1 91 ? 0.974 -7.578 5.867 1 94.69 91 PRO A CA 1
ATOM 726 C C . PRO A 1 91 ? 2.246 -8.422 5.891 1 94.69 91 PRO A C 1
ATOM 728 O O . PRO A 1 91 ? 2.232 -9.578 5.473 1 94.69 91 PRO A O 1
ATOM 731 N N . GLY A 1 92 ? 3.309 -7.773 6.383 1 96.62 92 GLY A N 1
ATOM 732 C CA . GLY A 1 92 ? 4.547 -8.5 6.613 1 96.62 92 GLY A CA 1
ATOM 733 C C . GLY A 1 92 ? 5.488 -8.477 5.422 1 96.62 92 GLY A C 1
ATOM 734 O O . GLY A 1 92 ? 6.645 -8.883 5.527 1 96.62 92 GLY A O 1
ATOM 735 N N . LEU A 1 93 ? 4.988 -7.934 4.281 1 97.5 93 LEU A N 1
ATOM 736 C CA . LEU A 1 93 ? 5.785 -7.969 3.059 1 97.5 93 LEU A CA 1
ATOM 737 C C . LEU A 1 93 ? 7.102 -7.219 3.246 1 97.5 93 LEU A C 1
ATOM 739 O O . LEU A 1 93 ? 8.172 -7.766 2.986 1 97.5 93 LEU A O 1
ATOM 743 N N . CYS A 1 94 ? 7.047 -6.082 3.689 1 94.31 94 CYS A N 1
ATOM 744 C CA . CYS A 1 94 ? 8.227 -5.23 3.812 1 94.31 94 CYS A CA 1
ATOM 745 C C . CYS A 1 94 ? 9.211 -5.809 4.824 1 94.31 94 CYS A C 1
ATOM 747 O O . CYS A 1 94 ? 10.414 -5.883 4.555 1 94.31 94 CYS A O 1
ATOM 749 N N . GLU A 1 95 ? 8.695 -6.242 5.992 1 94.44 95 GLU A N 1
ATOM 750 C CA . GLU A 1 95 ? 9.547 -6.84 7.012 1 94.44 95 GLU A CA 1
ATOM 751 C C . GLU A 1 95 ? 10.25 -8.094 6.484 1 94.44 95 GLU A C 1
ATOM 753 O O . GLU A 1 95 ? 11.43 -8.312 6.766 1 94.44 95 GLU A O 1
ATOM 758 N N . LEU A 1 96 ? 9.492 -8.805 5.801 1 97.62 96 LEU A N 1
ATOM 759 C CA . LEU A 1 96 ? 10.039 -10.039 5.258 1 97.62 96 LEU A CA 1
ATOM 760 C C . LEU A 1 96 ? 11.156 -9.75 4.254 1 97.62 96 LEU A C 1
ATOM 762 O O . LEU A 1 96 ? 12.234 -10.336 4.324 1 97.62 96 LEU A O 1
ATOM 766 N N . ILE A 1 97 ? 10.914 -8.836 3.332 1 97.25 97 ILE A N 1
ATOM 767 C CA . ILE A 1 97 ? 11.891 -8.469 2.307 1 97.25 97 ILE A CA 1
ATOM 768 C C . ILE A 1 97 ? 13.156 -7.926 2.965 1 97.25 97 ILE A C 1
ATOM 770 O O . ILE A 1 97 ? 14.266 -8.344 2.625 1 97.25 97 ILE A O 1
ATOM 774 N N . ASN A 1 98 ? 12.992 -7.055 3.91 1 94.06 98 ASN A N 1
ATOM 775 C CA . ASN A 1 98 ? 14.125 -6.492 4.633 1 94.06 98 ASN A CA 1
ATOM 776 C C . ASN A 1 98 ? 14.953 -7.582 5.316 1 94.06 98 ASN A C 1
ATOM 778 O O . ASN A 1 98 ? 16.188 -7.559 5.27 1 94.06 98 ASN A O 1
ATOM 782 N N . TYR A 1 99 ? 14.25 -8.438 5.953 1 96.5 99 TYR A N 1
ATOM 783 C CA . TYR A 1 99 ? 14.914 -9.539 6.645 1 96.5 99 TYR A CA 1
ATOM 784 C C . TYR A 1 99 ? 15.742 -10.375 5.672 1 96.5 99 TYR A C 1
ATOM 786 O O . TYR A 1 99 ? 16.906 -10.672 5.934 1 96.5 99 TYR A O 1
ATOM 794 N N . LEU A 1 100 ? 15.117 -10.773 4.602 1 97.94 100 LEU A N 1
ATOM 795 C CA . LEU A 1 100 ? 15.781 -11.625 3.617 1 97.94 100 LEU A CA 1
ATOM 796 C C . LEU A 1 100 ? 17 -10.922 3.027 1 97.94 100 LEU A C 1
ATOM 798 O O . LEU A 1 100 ? 18.031 -11.547 2.818 1 97.94 100 LEU A O 1
ATOM 802 N N . GLN A 1 101 ? 16.875 -9.664 2.77 1 96.25 101 GLN A N 1
ATOM 803 C CA . GLN A 1 101 ? 18 -8.883 2.248 1 96.25 101 GLN A CA 1
ATOM 804 C C . GLN A 1 101 ? 19.141 -8.828 3.252 1 96.25 101 GLN A C 1
ATOM 806 O O . GLN A 1 101 ? 20.312 -8.984 2.881 1 96.25 101 GLN A O 1
ATOM 811 N N . LYS A 1 102 ? 18.828 -8.625 4.469 1 95.25 102 LYS A N 1
ATOM 812 C CA . LYS A 1 102 ? 19.844 -8.586 5.52 1 95.25 102 LYS A CA 1
ATOM 813 C C . LYS A 1 102 ? 20.578 -9.922 5.617 1 95.25 102 LYS A C 1
ATOM 815 O O . LYS A 1 102 ? 21.781 -9.945 5.91 1 95.25 102 LYS A O 1
ATOM 820 N N . LYS A 1 103 ? 19.906 -10.977 5.367 1 96.56 103 LYS A N 1
ATOM 821 C CA . LYS A 1 103 ? 20.484 -12.312 5.43 1 96.56 103 LYS A CA 1
ATOM 822 C C . LYS A 1 103 ? 21.156 -12.68 4.113 1 96.56 103 LYS A C 1
ATOM 824 O O . LYS A 1 103 ? 21.688 -13.781 3.969 1 96.56 103 LYS A O 1
ATOM 829 N N . GLU A 1 104 ? 21.094 -11.805 3.154 1 97 104 GLU A N 1
ATOM 830 C CA . GLU A 1 104 ? 21.703 -11.977 1.841 1 97 104 GLU A CA 1
ATOM 831 C C . GLU A 1 104 ? 21.109 -13.164 1.102 1 97 104 GLU A C 1
ATOM 833 O O . GLU A 1 104 ? 21.812 -13.93 0.452 1 97 104 GLU A O 1
ATOM 838 N N . ILE A 1 105 ? 19.875 -13.398 1.33 1 98.19 105 ILE A N 1
ATOM 839 C CA . ILE A 1 105 ? 19.109 -14.375 0.573 1 98.19 105 ILE A CA 1
ATOM 840 C C . ILE A 1 105 ? 18.547 -13.734 -0.693 1 98.19 105 ILE A C 1
ATOM 842 O O . ILE A 1 105 ? 17.969 -12.641 -0.64 1 98.19 105 ILE A O 1
ATOM 846 N N . LYS A 1 106 ? 18.688 -14.328 -1.827 1 98.69 106 LYS A N 1
ATOM 847 C CA . LYS A 1 106 ? 18.219 -13.805 -3.104 1 98.69 106 LYS A CA 1
ATOM 848 C C . LYS A 1 106 ? 16.688 -13.758 -3.148 1 98.69 106 LYS A C 1
ATOM 850 O O . LYS A 1 106 ? 16.016 -14.633 -2.598 1 98.69 106 LYS A O 1
ATOM 855 N N . LEU A 1 107 ? 16.203 -12.727 -3.789 1 98.81 107 LEU A N 1
ATOM 856 C CA . LEU A 1 107 ? 14.773 -12.539 -3.949 1 98.81 107 LEU A CA 1
ATOM 857 C C . LEU A 1 107 ? 14.375 -12.609 -5.422 1 98.81 107 LEU A C 1
ATOM 859 O O . LEU A 1 107 ? 14.914 -11.867 -6.25 1 98.81 107 LEU A O 1
ATOM 863 N N . ALA A 1 108 ? 13.438 -13.461 -5.77 1 98.88 108 ALA A N 1
ATOM 864 C CA . ALA A 1 108 ? 12.852 -13.508 -7.105 1 98.88 108 ALA A CA 1
ATOM 865 C C . ALA A 1 108 ? 11.344 -13.297 -7.051 1 98.88 108 ALA A C 1
ATOM 867 O O . ALA A 1 108 ? 10.703 -13.609 -6.043 1 98.88 108 ALA A O 1
ATOM 868 N N . LEU A 1 109 ? 10.836 -12.719 -8.086 1 98.81 109 LEU A N 1
ATOM 869 C CA . LEU A 1 109 ? 9.398 -12.562 -8.281 1 98.81 109 LEU A CA 1
ATOM 870 C C . LEU A 1 109 ? 8.922 -13.352 -9.5 1 98.81 109 LEU A C 1
ATOM 872 O O . LEU A 1 109 ? 9.43 -13.156 -10.609 1 98.81 109 LEU A O 1
ATOM 876 N N . ALA A 1 110 ? 8.047 -14.297 -9.281 1 98.62 110 ALA A N 1
ATOM 877 C CA . ALA A 1 110 ? 7.477 -15.125 -10.344 1 98.62 110 ALA A CA 1
ATOM 878 C C . ALA A 1 110 ? 5.953 -15.016 -10.359 1 98.62 110 ALA A C 1
ATOM 880 O O . ALA A 1 110 ? 5.273 -15.617 -9.531 1 98.62 110 ALA A O 1
ATOM 881 N N . SER A 1 111 ? 5.406 -14.273 -11.258 1 96.94 111 SER A N 1
ATOM 882 C CA . SER A 1 111 ? 3.973 -14.023 -11.359 1 96.94 111 SER A CA 1
ATOM 883 C C . SER A 1 111 ? 3.441 -14.383 -12.734 1 96.94 111 SER A C 1
ATOM 885 O O . SER A 1 111 ? 4.141 -14.227 -13.742 1 96.94 111 SER A O 1
ATOM 887 N N . SER A 1 112 ? 2.168 -14.844 -12.75 1 93.69 112 SER A N 1
ATOM 888 C CA . SER A 1 112 ? 1.52 -15.164 -14.016 1 93.69 112 SER A CA 1
ATOM 889 C C . SER A 1 112 ? 1.126 -13.898 -14.773 1 93.69 112 SER A C 1
ATOM 891 O O . SER A 1 112 ? 0.74 -13.961 -15.938 1 93.69 112 SER A O 1
ATOM 893 N N . SER A 1 113 ? 1.182 -12.75 -14.148 1 93.88 113 SER A N 1
ATOM 894 C CA . SER A 1 113 ? 0.87 -11.492 -14.805 1 93.88 113 SER A CA 1
ATOM 895 C C . SER A 1 113 ? 1.924 -11.133 -15.844 1 93.88 113 SER A C 1
ATOM 897 O O . SER A 1 113 ? 3.008 -11.719 -15.867 1 93.88 113 SER A O 1
ATOM 899 N N . SER A 1 114 ? 1.541 -10.203 -16.75 1 94.56 114 SER A N 1
ATOM 900 C CA . SER A 1 114 ? 2.498 -9.734 -17.734 1 94.56 114 SER A CA 1
ATOM 901 C C . SER A 1 114 ? 3.615 -8.922 -17.094 1 94.56 114 SER A C 1
ATOM 903 O O . SER A 1 114 ? 3.438 -8.375 -16 1 94.56 114 SER A O 1
ATOM 905 N N . LYS A 1 115 ? 4.789 -8.852 -17.812 1 97.38 115 LYS A N 1
ATOM 906 C CA . LYS A 1 115 ? 5.914 -8.07 -17.312 1 97.38 115 LYS A CA 1
ATOM 907 C C . LYS A 1 115 ? 5.523 -6.605 -17.125 1 97.38 115 LYS A C 1
ATOM 909 O O . LYS A 1 115 ? 5.941 -5.969 -16.156 1 97.38 115 LYS A O 1
ATOM 914 N N . GLU A 1 116 ? 4.711 -6.125 -17.984 1 95.75 116 GLU A N 1
ATOM 915 C CA . GLU A 1 116 ? 4.25 -4.742 -17.891 1 95.75 116 GLU A CA 1
ATOM 916 C C . GLU A 1 116 ? 3.447 -4.508 -16.609 1 95.75 116 GLU A C 1
ATOM 918 O O . GLU A 1 116 ? 3.662 -3.518 -15.914 1 95.75 116 GLU A O 1
ATOM 923 N N . THR A 1 117 ? 2.539 -5.383 -16.312 1 95.62 117 THR A N 1
ATOM 924 C CA . THR A 1 117 ? 1.705 -5.277 -15.125 1 95.62 117 THR A CA 1
ATOM 925 C C . THR A 1 117 ? 2.555 -5.383 -13.859 1 95.62 117 THR A C 1
ATOM 927 O O . THR A 1 117 ? 2.395 -4.59 -12.93 1 95.62 117 THR A O 1
ATOM 930 N N . ILE A 1 118 ? 3.486 -6.309 -13.875 1 97.56 118 ILE A N 1
ATOM 931 C CA . ILE A 1 118 ? 4.363 -6.516 -12.727 1 97.56 118 ILE A CA 1
ATOM 932 C C . ILE A 1 118 ? 5.164 -5.246 -12.453 1 97.56 118 ILE A C 1
ATOM 934 O O . ILE A 1 118 ? 5.223 -4.777 -11.312 1 97.56 118 ILE A O 1
ATOM 938 N N . ASP A 1 119 ? 5.727 -4.695 -13.477 1 96.19 119 ASP A N 1
ATOM 939 C CA . ASP A 1 119 ? 6.547 -3.494 -13.328 1 96.19 119 ASP A CA 1
ATOM 940 C C . ASP A 1 119 ? 5.715 -2.322 -12.812 1 96.19 119 ASP A C 1
ATOM 942 O O . ASP A 1 119 ? 6.172 -1.564 -11.953 1 96.19 119 ASP A O 1
ATOM 946 N N . GLU A 1 120 ? 4.555 -2.221 -13.336 1 94.62 120 GLU A N 1
ATOM 947 C CA . GLU A 1 120 ? 3.689 -1.126 -12.914 1 94.62 120 GLU A CA 1
ATOM 948 C C . GLU A 1 120 ? 3.297 -1.272 -11.445 1 94.62 120 GLU A C 1
ATOM 950 O O . GLU A 1 120 ? 3.326 -0.299 -10.688 1 94.62 120 GLU A O 1
ATOM 955 N N . TYR A 1 121 ? 2.881 -2.473 -11.062 1 96.44 121 TYR A N 1
ATOM 956 C CA . TYR A 1 121 ? 2.506 -2.709 -9.672 1 96.44 121 TYR A CA 1
ATOM 957 C C . TYR A 1 121 ? 3.676 -2.43 -8.734 1 96.44 121 TYR A C 1
ATOM 959 O O . TYR A 1 121 ? 3.514 -1.763 -7.711 1 96.44 121 TYR A O 1
ATOM 967 N N . ASN A 1 122 ? 4.848 -2.932 -9.102 1 95.81 122 ASN A N 1
ATOM 968 C CA . ASN A 1 122 ? 6.035 -2.693 -8.289 1 95.81 122 ASN A CA 1
ATOM 969 C C . ASN A 1 122 ? 6.355 -1.204 -8.188 1 95.81 122 ASN A C 1
ATOM 971 O O . ASN A 1 122 ? 6.758 -0.721 -7.129 1 95.81 122 ASN A O 1
ATOM 975 N N . HIS A 1 123 ? 6.148 -0.582 -9.289 1 92.75 123 HIS A N 1
ATOM 976 C CA . HIS A 1 123 ? 6.398 0.855 -9.312 1 92.75 123 HIS A CA 1
ATOM 977 C C . HIS A 1 123 ? 5.445 1.592 -8.375 1 92.75 123 HIS A C 1
ATOM 979 O O . HIS A 1 123 ? 5.879 2.434 -7.578 1 92.75 123 HIS A O 1
ATOM 985 N N . LEU A 1 124 ? 4.184 1.272 -8.461 1 92.19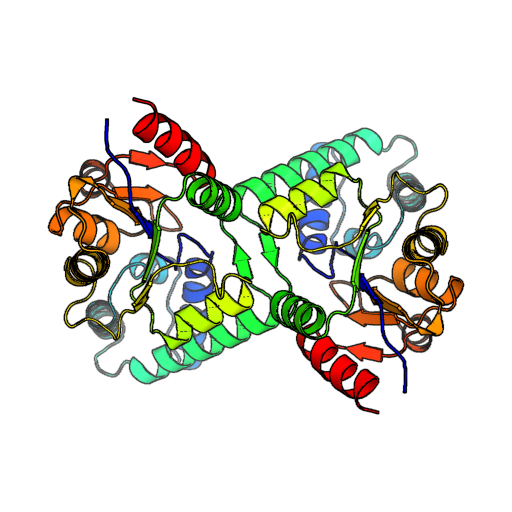 124 LEU A N 1
ATOM 986 C CA . LEU A 1 124 ? 3.172 1.902 -7.621 1 92.19 124 LEU A CA 1
ATOM 987 C C . LEU A 1 124 ? 3.441 1.627 -6.145 1 92.19 124 LEU A C 1
ATOM 989 O O . LEU A 1 124 ? 3.16 2.471 -5.289 1 92.19 124 LEU A O 1
ATOM 993 N N . ALA A 1 125 ? 4.051 0.508 -5.863 1 93.38 125 ALA A N 1
ATOM 994 C CA . ALA A 1 125 ? 4.27 0.076 -4.484 1 93.38 125 ALA A CA 1
ATOM 995 C C . ALA A 1 125 ? 5.648 0.504 -3.988 1 93.38 125 ALA A C 1
ATOM 997 O O . ALA A 1 125 ? 5.965 0.355 -2.805 1 93.38 125 ALA A O 1
ATOM 998 N N . GLY A 1 126 ? 6.504 0.967 -4.883 1 88.38 126 GLY A N 1
ATOM 999 C CA . GLY A 1 126 ? 7.848 1.381 -4.52 1 88.38 126 GLY A CA 1
ATOM 1000 C C . GLY A 1 126 ? 8.828 0.225 -4.441 1 88.38 126 GLY A C 1
ATOM 1001 O O . GLY A 1 126 ? 9.805 0.282 -3.693 1 88.38 126 GLY A O 1
ATOM 1002 N N . PHE A 1 127 ? 8.594 -0.811 -5.152 1 92.25 127 PHE A N 1
ATOM 1003 C CA . PHE A 1 127 ? 9.438 -2 -5.098 1 92.25 127 PHE A CA 1
ATOM 1004 C C . PHE A 1 127 ? 10.195 -2.188 -6.402 1 92.25 127 PHE A C 1
ATOM 1006 O O . PHE A 1 127 ? 10.508 -3.316 -6.789 1 92.25 127 PHE A O 1
ATOM 1013 N N . ASP A 1 128 ? 10.602 -1.225 -7.16 1 89.19 128 ASP A N 1
ATOM 1014 C CA . ASP A 1 128 ? 11.25 -1.255 -8.469 1 89.19 128 ASP A CA 1
ATOM 1015 C C . ASP A 1 128 ? 12.578 -2 -8.406 1 89.19 128 ASP A C 1
ATOM 1017 O O . ASP A 1 128 ? 12.945 -2.705 -9.352 1 89.19 128 ASP A O 1
ATOM 1021 N N . ASN A 1 129 ? 13.32 -1.966 -7.355 1 89.81 129 ASN A N 1
ATOM 1022 C CA . ASN A 1 129 ? 14.664 -2.52 -7.309 1 89.81 129 ASN A CA 1
ATOM 1023 C C . ASN A 1 129 ? 14.844 -3.475 -6.129 1 89.81 129 ASN A C 1
ATOM 1025 O O . ASN A 1 129 ? 15.93 -3.574 -5.562 1 89.81 129 ASN A O 1
ATOM 1029 N N . VAL A 1 130 ? 13.836 -4.211 -5.957 1 94.31 130 VAL A N 1
ATOM 1030 C CA . VAL A 1 130 ? 13.867 -5.043 -4.762 1 94.31 130 VAL A CA 1
ATOM 1031 C C . VAL A 1 130 ? 14.273 -6.469 -5.133 1 94.31 130 VAL A C 1
ATOM 1033 O O . VAL A 1 130 ? 15.062 -7.102 -4.426 1 94.31 130 VAL A O 1
ATOM 1036 N N . PHE A 1 131 ? 13.844 -6.926 -6.289 1 98.19 131 PHE A N 1
ATOM 1037 C CA . PHE A 1 131 ? 14.023 -8.328 -6.648 1 98.19 131 PHE A CA 1
ATOM 1038 C C . PHE A 1 131 ? 15.25 -8.508 -7.527 1 98.19 131 PHE A C 1
ATOM 1040 O O . PHE A 1 131 ? 15.5 -7.715 -8.438 1 98.19 131 PHE A O 1
ATOM 1047 N N . ASP A 1 132 ? 15.969 -9.555 -7.188 1 98.5 132 ASP A N 1
ATOM 1048 C CA . ASP A 1 132 ? 17.156 -9.883 -7.965 1 98.5 132 ASP A CA 1
ATOM 1049 C C . ASP A 1 132 ? 16.781 -10.398 -9.352 1 98.5 132 ASP A C 1
ATOM 1051 O O . ASP A 1 132 ? 17.578 -10.32 -10.289 1 98.5 132 ASP A O 1
ATOM 1055 N N . TYR A 1 133 ? 15.695 -10.984 -9.508 1 98.62 133 TYR A N 1
ATOM 1056 C CA . TYR A 1 133 ? 15.203 -11.531 -10.766 1 98.62 133 TYR A CA 1
ATOM 1057 C C . TYR A 1 133 ? 13.68 -11.539 -10.805 1 98.62 133 TYR A C 1
ATOM 1059 O O . TYR A 1 133 ? 13.031 -11.836 -9.797 1 98.62 133 TYR A O 1
ATOM 1067 N N . ILE A 1 134 ? 13.117 -11.164 -11.945 1 98.75 134 ILE A N 1
ATOM 1068 C CA . ILE A 1 134 ? 11.672 -11.172 -12.164 1 98.75 134 ILE A CA 1
ATOM 1069 C C . ILE A 1 134 ? 11.336 -11.992 -13.406 1 98.75 134 ILE A C 1
ATOM 1071 O O . ILE A 1 134 ? 11.945 -11.812 -14.461 1 98.75 134 ILE A O 1
ATOM 1075 N N . ILE A 1 135 ? 10.391 -12.922 -13.281 1 98.69 135 ILE A N 1
ATOM 1076 C CA . ILE A 1 135 ? 9.883 -13.68 -14.422 1 98.69 135 ILE A CA 1
ATOM 1077 C C . ILE A 1 135 ? 8.359 -13.547 -14.492 1 98.69 135 ILE A C 1
ATOM 1079 O O . ILE A 1 135 ? 7.668 -13.703 -13.477 1 98.69 135 ILE A O 1
ATOM 1083 N N . ALA A 1 136 ? 7.891 -13.203 -15.688 1 97.81 136 ALA A N 1
ATOM 1084 C CA . ALA A 1 136 ? 6.48 -12.898 -15.914 1 97.81 136 ALA A CA 1
ATOM 1085 C C . ALA A 1 136 ? 5.797 -14.008 -16.703 1 97.81 136 ALA A C 1
ATOM 1087 O O . ALA A 1 136 ? 6.461 -14.891 -17.25 1 97.81 136 ALA A O 1
ATOM 1088 N N . GLY A 1 137 ? 4.418 -13.922 -16.641 1 95.25 137 GLY A N 1
ATOM 1089 C CA . GLY A 1 137 ? 3.615 -14.922 -17.344 1 95.25 137 GLY A CA 1
ATOM 1090 C C . GLY A 1 137 ? 3.895 -14.984 -18.828 1 95.25 137 GLY A C 1
ATOM 1091 O O . GLY A 1 137 ? 3.795 -16.047 -19.438 1 95.25 137 GLY A O 1
ATOM 1092 N N . ASN A 1 138 ? 4.227 -13.891 -19.375 1 94.94 138 ASN A N 1
ATOM 1093 C CA . ASN A 1 138 ? 4.465 -13.844 -20.812 1 94.94 138 ASN A CA 1
ATOM 1094 C C . ASN A 1 138 ? 5.906 -14.211 -21.156 1 94.94 138 ASN A C 1
ATOM 1096 O O . ASN A 1 138 ? 6.355 -14 -22.281 1 94.94 138 ASN A O 1
ATOM 1100 N N . MET A 1 139 ? 6.633 -14.703 -20.203 1 96.69 139 MET A N 1
ATOM 1101 C CA . MET A 1 139 ? 8.023 -15.117 -20.406 1 96.69 139 MET A CA 1
ATOM 1102 C C . MET A 1 139 ? 8.156 -16.641 -20.297 1 96.69 139 MET A C 1
ATOM 1104 O O . MET A 1 139 ? 9.266 -17.156 -20.25 1 96.69 139 MET A O 1
ATOM 1108 N N . VAL A 1 140 ? 7.086 -17.344 -20.188 1 96.81 140 VAL A N 1
ATOM 1109 C CA . VAL A 1 140 ? 7.078 -18.797 -20.109 1 96.81 140 VAL A CA 1
ATOM 1110 C C . VAL A 1 140 ? 6.113 -19.359 -21.156 1 96.81 140 VAL A C 1
ATOM 1112 O O . VAL A 1 140 ? 5.215 -18.672 -21.625 1 96.81 140 VAL A O 1
ATOM 1115 N N . GLU A 1 141 ? 6.258 -20.609 -21.5 1 95.69 141 GLU A N 1
ATOM 1116 C CA . GLU A 1 141 ? 5.379 -21.297 -22.453 1 95.69 141 GLU A CA 1
ATOM 1117 C C . GLU A 1 141 ? 4.141 -21.844 -21.75 1 95.69 141 GLU A C 1
ATOM 1119 O O . GLU A 1 141 ? 3.033 -21.797 -22.281 1 95.69 141 GLU A O 1
ATOM 1124 N N . HIS A 1 142 ? 4.348 -22.453 -20.609 1 94.31 142 HIS A N 1
ATOM 1125 C CA . HIS A 1 142 ? 3.266 -23.047 -19.828 1 94.31 142 HIS A CA 1
ATOM 1126 C C . HIS A 1 142 ? 3.113 -22.344 -18.484 1 94.31 142 HIS A C 1
ATOM 1128 O O . HIS A 1 142 ? 4.055 -22.297 -17.688 1 94.31 142 HIS A O 1
ATOM 1134 N N . SER A 1 143 ? 1.958 -21.891 -18.172 1 92.38 143 SER A N 1
ATOM 1135 C CA . SER A 1 143 ? 1.689 -21.172 -16.938 1 92.38 143 SER A CA 1
ATOM 1136 C C . SER A 1 143 ? 1.415 -22.125 -15.789 1 92.38 143 SER A C 1
ATOM 1138 O O . SER A 1 143 ? 1.17 -23.312 -16 1 92.38 143 SER A O 1
ATOM 1140 N N . LYS A 1 144 ? 1.451 -21.531 -14.578 1 95.5 144 LYS A N 1
ATOM 1141 C CA . LYS A 1 144 ? 1.019 -22.297 -13.422 1 95.5 144 LYS A CA 1
ATOM 1142 C C . LYS A 1 144 ? -0.324 -22.984 -13.68 1 95.5 144 LYS A C 1
ATOM 1144 O O . LYS A 1 144 ? -1.232 -22.375 -14.25 1 95.5 144 LYS A O 1
ATOM 1149 N N . PRO A 1 145 ? -0.383 -24.25 -13.344 1 95.19 145 PRO A N 1
ATOM 1150 C CA . PRO A 1 145 ? 0.344 -25.094 -12.383 1 95.19 145 PRO A CA 1
ATOM 1151 C C . PRO A 1 145 ? 1.562 -25.766 -13 1 95.19 145 PRO A C 1
ATOM 1153 O O . PRO A 1 145 ? 2.217 -26.578 -12.344 1 95.19 145 PRO A O 1
ATOM 1156 N N . ASP A 1 146 ? 1.778 -25.578 -14.266 1 96.5 146 ASP A N 1
ATOM 1157 C CA . ASP A 1 146 ? 3.059 -26.031 -14.805 1 96.5 146 ASP A CA 1
ATOM 1158 C C . ASP A 1 146 ? 4.227 -25.406 -14.031 1 96.5 146 ASP A C 1
ATOM 1160 O O . ASP A 1 146 ? 4.203 -24.219 -13.695 1 96.5 146 ASP A O 1
ATOM 1164 N N . PRO A 1 147 ? 5.254 -26.156 -13.75 1 98.5 147 PRO A N 1
ATOM 1165 C CA . PRO A 1 147 ? 6.328 -25.672 -12.875 1 98.5 147 PRO A CA 1
ATOM 1166 C C . PRO A 1 147 ? 7.348 -24.812 -13.625 1 98.5 147 PRO A C 1
ATOM 1168 O O . PRO A 1 147 ? 8.297 -24.312 -13.016 1 98.5 147 PRO A O 1
ATOM 1171 N N . GLU A 1 148 ? 7.195 -24.547 -14.883 1 98.5 148 GLU A N 1
ATOM 1172 C CA . GLU A 1 148 ? 8.188 -23.906 -15.75 1 98.5 148 GLU A CA 1
ATOM 1173 C C . GLU A 1 148 ? 8.695 -22.609 -15.141 1 98.5 148 GLU A C 1
ATOM 1175 O O . GLU A 1 148 ? 9.906 -22.359 -15.117 1 98.5 148 GLU A O 1
ATOM 1180 N N . ILE A 1 149 ? 7.84 -21.859 -14.617 1 98.62 149 ILE A N 1
ATOM 1181 C CA . ILE A 1 149 ? 8.18 -20.516 -14.172 1 98.62 149 ILE A CA 1
ATOM 1182 C C . ILE A 1 149 ? 9.133 -20.594 -12.984 1 98.62 149 ILE A C 1
ATOM 1184 O O . ILE A 1 149 ? 10.062 -19.797 -12.867 1 98.62 149 ILE A O 1
ATOM 1188 N N . PHE A 1 150 ? 8.969 -21.547 -12.141 1 98.81 150 PHE A N 1
ATOM 1189 C CA . PHE A 1 150 ? 9.828 -21.719 -10.969 1 98.81 150 PHE A CA 1
ATOM 1190 C C . PHE A 1 150 ? 11.148 -22.375 -11.367 1 98.81 150 PHE A C 1
ATOM 1192 O O . PHE A 1 150 ? 12.203 -22.016 -10.852 1 98.81 150 PHE A O 1
ATOM 1199 N N . LEU A 1 151 ? 11.094 -23.328 -12.297 1 98.81 151 LEU A N 1
ATOM 1200 C CA . LEU A 1 151 ? 12.305 -23.984 -12.766 1 98.81 151 LEU A CA 1
ATOM 1201 C C . LEU A 1 151 ? 13.227 -22.984 -13.461 1 98.81 151 LEU A C 1
ATOM 1203 O O . LEU A 1 151 ? 14.453 -23.062 -13.32 1 98.81 151 LEU A O 1
ATOM 1207 N N . LYS A 1 152 ? 12.641 -22.078 -14.18 1 98.81 152 LYS A N 1
ATOM 1208 C CA . LYS A 1 152 ? 13.438 -21.062 -14.852 1 98.81 152 LYS A CA 1
ATOM 1209 C C . LYS A 1 152 ? 14.125 -20.141 -13.844 1 98.81 152 LYS A C 1
ATOM 1211 O O . LYS A 1 152 ? 15.242 -19.672 -14.086 1 98.81 152 LYS A O 1
ATOM 1216 N N . VAL A 1 153 ? 13.453 -19.875 -12.75 1 98.81 153 VAL A N 1
ATOM 1217 C CA . VAL A 1 153 ? 14.07 -19.062 -11.711 1 98.81 153 VAL A CA 1
ATOM 1218 C C . VAL A 1 153 ? 15.297 -19.797 -11.148 1 98.81 153 VAL A C 1
ATOM 1220 O O . VAL A 1 153 ? 16.359 -19.203 -10.977 1 98.81 153 VAL A O 1
ATOM 1223 N N . LEU A 1 154 ? 15.18 -21.078 -10.883 1 98.75 154 LEU A N 1
ATOM 1224 C CA . LEU A 1 154 ? 16.297 -21.875 -10.383 1 98.75 154 LEU A CA 1
ATOM 1225 C C . LEU A 1 154 ? 17.453 -21.875 -11.375 1 98.75 154 LEU A C 1
ATOM 1227 O O . LEU A 1 154 ? 18.625 -21.75 -10.984 1 98.75 154 LEU A O 1
ATOM 1231 N N . GLU A 1 155 ? 17.062 -22.094 -12.609 1 98.69 155 GLU A N 1
ATOM 1232 C CA . GLU A 1 155 ? 18.062 -22.094 -13.664 1 98.69 155 GLU A CA 1
ATOM 1233 C C . GLU A 1 155 ? 18.828 -20.781 -13.711 1 98.69 155 GLU A C 1
ATOM 1235 O O . GLU A 1 155 ? 20.047 -20.766 -13.828 1 98.69 155 GLU A O 1
ATOM 1240 N N . HIS A 1 156 ? 18.141 -19.688 -13.562 1 98.69 156 HIS A N 1
ATOM 1241 C CA . HIS A 1 156 ? 18.734 -18.359 -13.602 1 98.69 156 HIS A CA 1
ATOM 1242 C C . HIS A 1 156 ? 19.797 -18.188 -12.516 1 98.69 156 HIS A C 1
ATOM 1244 O O . HIS A 1 156 ? 20.859 -17.641 -12.766 1 98.69 156 HIS A O 1
ATOM 1250 N N . PHE A 1 157 ? 19.484 -18.672 -11.367 1 98.62 157 PHE A N 1
ATOM 1251 C CA . PHE A 1 157 ? 20.375 -18.453 -10.219 1 98.62 157 PHE A CA 1
ATOM 1252 C C . PHE A 1 157 ? 21.328 -19.625 -10.055 1 98.62 157 PHE A C 1
ATOM 1254 O O . PHE A 1 157 ? 22.234 -19.578 -9.203 1 98.62 157 PHE A O 1
ATOM 1261 N N . GLU A 1 158 ? 21.156 -20.656 -10.867 1 98.56 158 GLU A N 1
ATOM 1262 C CA . GLU A 1 158 ? 21.953 -21.875 -10.766 1 98.56 158 GLU A CA 1
ATOM 1263 C C . GLU A 1 158 ? 21.891 -22.469 -9.359 1 98.56 158 GLU A C 1
ATOM 1265 O O . GLU A 1 158 ? 22.922 -22.734 -8.75 1 98.56 158 GLU A O 1
ATOM 1270 N N . LEU A 1 159 ? 20.703 -22.625 -8.898 1 98.38 159 LEU A N 1
ATOM 1271 C CA . LEU A 1 159 ? 20.469 -23.172 -7.559 1 98.38 159 LEU A CA 1
ATOM 1272 C C . LEU A 1 159 ? 19.688 -24.469 -7.617 1 98.38 159 LEU A C 1
ATOM 1274 O O . LEU A 1 159 ? 19.062 -24.781 -8.641 1 98.38 159 LEU A O 1
ATOM 1278 N N . LYS A 1 160 ? 19.766 -25.219 -6.555 1 97.62 160 LYS A N 1
ATOM 1279 C CA . LYS A 1 160 ? 19.047 -26.484 -6.43 1 97.62 160 LYS A CA 1
ATOM 1280 C C . LYS A 1 160 ? 17.688 -26.281 -5.773 1 97.62 160 LYS A C 1
ATOM 1282 O O . LYS A 1 160 ? 17.453 -25.266 -5.121 1 97.62 160 LYS A O 1
ATOM 1287 N N . LYS A 1 161 ? 16.844 -27.266 -5.941 1 97.38 161 LYS A N 1
ATOM 1288 C CA . LYS A 1 161 ? 15.469 -27.188 -5.445 1 97.38 161 LYS A CA 1
ATOM 1289 C C . LYS A 1 161 ? 15.438 -27.062 -3.928 1 97.38 161 LYS A C 1
ATOM 1291 O O . LYS A 1 161 ? 14.57 -26.391 -3.373 1 97.38 161 LYS A O 1
ATOM 1296 N N . ASN A 1 162 ? 16.406 -27.641 -3.301 1 95.94 162 ASN A N 1
ATOM 1297 C CA . ASN A 1 162 ? 16.406 -27.656 -1.841 1 95.94 162 ASN A CA 1
ATOM 1298 C C . ASN A 1 162 ? 17.031 -26.375 -1.28 1 95.94 162 ASN A C 1
ATOM 1300 O O . ASN A 1 162 ? 17.141 -26.219 -0.063 1 95.94 162 ASN A O 1
ATOM 1304 N N . GLU A 1 163 ? 17.391 -25.422 -2.125 1 97.88 163 GLU A N 1
ATOM 1305 C CA . GLU A 1 163 ? 17.969 -24.156 -1.718 1 97.88 163 GLU A CA 1
ATOM 1306 C C . GLU A 1 163 ? 16.969 -23.016 -1.889 1 97.88 163 GLU A C 1
ATOM 1308 O O . GLU A 1 163 ? 17.281 -21.859 -1.604 1 97.88 163 GLU A O 1
ATOM 1313 N N . ALA A 1 164 ? 15.797 -23.344 -2.311 1 98.38 164 ALA A N 1
ATOM 1314 C CA . ALA A 1 164 ? 14.797 -22.328 -2.619 1 98.38 164 ALA A CA 1
ATOM 1315 C C . ALA A 1 164 ? 13.5 -22.594 -1.858 1 98.38 164 ALA A C 1
ATOM 1317 O O . ALA A 1 164 ? 13.219 -23.719 -1.461 1 98.38 164 ALA A O 1
ATOM 1318 N N . LEU A 1 165 ? 12.773 -21.5 -1.604 1 98.69 165 LEU A N 1
ATOM 1319 C CA . LEU A 1 165 ? 11.445 -21.516 -1.001 1 98.69 165 LEU A CA 1
ATOM 1320 C C . LEU A 1 165 ? 10.484 -20.625 -1.791 1 98.69 165 LEU A C 1
ATOM 1322 O O . LEU A 1 165 ? 10.844 -19.516 -2.193 1 98.69 165 LEU A O 1
ATOM 1326 N N . ILE A 1 166 ? 9.352 -21.141 -2.062 1 98.81 166 ILE A N 1
ATOM 1327 C CA . ILE A 1 166 ? 8.344 -20.391 -2.799 1 98.81 166 ILE A CA 1
ATOM 1328 C C . ILE A 1 166 ? 7.27 -19.891 -1.837 1 98.81 166 ILE A C 1
ATOM 1330 O O . ILE A 1 166 ? 6.887 -20.578 -0.897 1 98.81 166 ILE A O 1
ATOM 1334 N N . LEU A 1 167 ? 6.793 -18.672 -2.029 1 98.88 167 LEU A N 1
ATOM 1335 C CA . LEU A 1 167 ? 5.641 -18.109 -1.338 1 98.88 167 LEU A CA 1
ATOM 1336 C C . LEU A 1 167 ? 4.473 -17.906 -2.301 1 98.88 167 LEU A C 1
ATOM 1338 O O . LEU A 1 167 ? 4.621 -17.234 -3.332 1 98.88 167 LEU A O 1
ATOM 1342 N N . GLU A 1 168 ? 3.318 -18.406 -1.994 1 98 168 GLU A N 1
ATOM 1343 C CA . GLU A 1 168 ? 2.158 -18.422 -2.881 1 98 168 GLU A CA 1
ATOM 1344 C C . GLU A 1 168 ? 0.863 -18.234 -2.096 1 98 168 GLU A C 1
ATOM 1346 O O . GLU A 1 168 ? 0.791 -18.578 -0.915 1 98 168 GLU A O 1
ATOM 1351 N N . ASP A 1 169 ? -0.109 -17.703 -2.789 1 96.38 169 ASP A N 1
ATOM 1352 C CA . ASP A 1 169 ? -1.439 -17.641 -2.191 1 96.38 169 ASP A CA 1
ATOM 1353 C C . ASP A 1 169 ? -2.414 -18.547 -2.936 1 96.38 169 ASP A C 1
ATOM 1355 O O . ASP A 1 169 ? -3.48 -18.875 -2.414 1 96.38 169 ASP A O 1
ATOM 1359 N N . SER A 1 170 ? -2.119 -19.078 -4.105 1 94.12 170 SER A N 1
ATOM 1360 C CA . SER A 1 170 ? -3.129 -19.641 -4.988 1 94.12 170 SER A CA 1
ATOM 1361 C C . SER A 1 170 ? -2.928 -21.156 -5.156 1 94.12 170 SER A C 1
ATOM 1363 O O . SER A 1 170 ? -1.813 -21.656 -5.004 1 94.12 170 SER A O 1
ATOM 1365 N N . ARG A 1 171 ? -4.012 -21.828 -5.562 1 93.69 171 ARG A N 1
ATOM 1366 C CA . ARG A 1 171 ? -3.982 -23.25 -5.84 1 93.69 171 ARG A CA 1
ATOM 1367 C C . ARG A 1 171 ? -3 -23.578 -6.961 1 93.69 171 ARG A C 1
ATOM 1369 O O . ARG A 1 171 ? -2.164 -24.469 -6.82 1 93.69 171 ARG A O 1
ATOM 1376 N N . ASN A 1 172 ? -3.105 -22.875 -8.039 1 93.88 172 ASN A N 1
ATOM 1377 C CA . ASN A 1 172 ? -2.242 -23.125 -9.188 1 93.88 172 ASN A CA 1
ATOM 1378 C C . ASN A 1 172 ? -0.771 -22.906 -8.836 1 93.88 172 ASN A C 1
ATOM 1380 O O . ASN A 1 172 ? 0.093 -23.656 -9.297 1 93.88 172 ASN A O 1
ATOM 1384 N N . GLY A 1 173 ? -0.5 -21.906 -8.047 1 96.88 173 GLY A N 1
ATOM 1385 C CA . GLY A 1 173 ? 0.869 -21.656 -7.621 1 96.88 173 GLY A CA 1
ATOM 1386 C C . GLY A 1 173 ? 1.42 -22.766 -6.734 1 96.88 173 GLY A C 1
ATOM 1387 O O . GLY A 1 173 ? 2.566 -23.188 -6.898 1 96.88 173 GLY A O 1
ATOM 1388 N N . ILE A 1 174 ? 0.624 -23.219 -5.84 1 97.81 174 ILE A N 1
ATOM 1389 C CA . ILE A 1 174 ? 1.021 -24.281 -4.938 1 97.81 174 ILE A CA 1
ATOM 1390 C C . ILE A 1 174 ? 1.276 -25.562 -5.734 1 97.81 174 ILE A C 1
ATOM 1392 O O . ILE A 1 174 ? 2.287 -26.234 -5.527 1 97.81 174 ILE A O 1
ATOM 1396 N N . MET A 1 175 ? 0.378 -25.812 -6.645 1 97.25 175 MET A N 1
ATOM 1397 C CA . MET A 1 175 ? 0.541 -26.984 -7.484 1 97.25 175 MET A CA 1
ATOM 1398 C C . MET A 1 175 ? 1.803 -26.891 -8.336 1 97.25 175 MET A C 1
ATOM 1400 O O . MET A 1 175 ? 2.523 -27.875 -8.508 1 97.25 175 MET A O 1
ATOM 1404 N N . ALA A 1 176 ? 2.047 -25.719 -8.844 1 98 176 ALA A N 1
ATOM 1405 C CA . ALA A 1 176 ? 3.258 -25.5 -9.633 1 98 176 ALA A CA 1
ATOM 1406 C C . ALA A 1 176 ? 4.508 -25.75 -8.789 1 98 176 ALA A C 1
ATOM 1408 O O . ALA A 1 176 ? 5.48 -26.328 -9.273 1 98 176 ALA A O 1
ATOM 1409 N N . ALA A 1 177 ? 4.516 -25.297 -7.586 1 98.62 177 ALA A N 1
ATOM 1410 C CA . ALA A 1 177 ? 5.629 -25.516 -6.664 1 98.62 177 ALA A CA 1
ATOM 1411 C C . ALA A 1 177 ? 5.84 -27 -6.414 1 98.62 177 ALA A C 1
ATOM 1413 O O . ALA A 1 177 ? 6.973 -27.484 -6.441 1 98.62 177 ALA A O 1
ATOM 1414 N N . HIS A 1 178 ? 4.738 -27.688 -6.184 1 98.12 178 HIS A N 1
ATOM 1415 C CA . HIS A 1 178 ? 4.781 -29.141 -5.969 1 98.12 178 HIS A CA 1
ATOM 1416 C C . HIS A 1 178 ? 5.367 -29.844 -7.184 1 98.12 178 HIS A C 1
ATOM 1418 O O . HIS A 1 178 ? 6.227 -30.719 -7.039 1 98.12 178 HIS A O 1
ATOM 1424 N N . ASN A 1 179 ? 4.852 -29.453 -8.312 1 98.12 179 ASN A N 1
ATOM 1425 C CA . ASN A 1 179 ? 5.324 -30.047 -9.547 1 98.12 179 ASN A CA 1
ATOM 1426 C C . ASN A 1 179 ? 6.801 -29.766 -9.789 1 98.12 179 ASN A C 1
ATOM 1428 O O . ASN A 1 179 ? 7.492 -30.547 -10.445 1 98.12 179 ASN A O 1
ATOM 1432 N N . ALA A 1 180 ? 7.301 -28.703 -9.289 1 98.44 180 ALA A N 1
ATOM 1433 C CA . ALA A 1 180 ? 8.711 -28.312 -9.391 1 98.44 180 ALA A CA 1
ATOM 1434 C C . ALA A 1 180 ? 9.539 -29 -8.305 1 98.44 180 ALA A C 1
ATOM 1436 O O . ALA A 1 180 ? 10.773 -28.969 -8.352 1 98.44 180 ALA A O 1
ATOM 1437 N N . ASN A 1 181 ? 8.844 -29.609 -7.352 1 98.19 181 ASN A N 1
ATOM 1438 C CA . ASN A 1 181 ? 9.484 -30.188 -6.176 1 98.19 181 ASN A CA 1
ATOM 1439 C C . ASN A 1 181 ? 10.25 -29.141 -5.375 1 98.19 181 ASN A C 1
ATOM 1441 O O . ASN A 1 181 ? 11.383 -29.391 -4.957 1 98.19 181 ASN A O 1
ATOM 1445 N N . ILE A 1 182 ? 9.781 -27.969 -5.258 1 98.38 182 ILE A N 1
ATOM 1446 C CA . ILE A 1 182 ? 10.312 -26.891 -4.434 1 98.38 182 ILE A CA 1
ATOM 1447 C C . ILE A 1 182 ? 9.359 -26.625 -3.266 1 98.38 182 ILE A C 1
ATOM 1449 O O . ILE A 1 182 ? 8.148 -26.516 -3.457 1 98.38 182 ILE A O 1
ATOM 1453 N N . PRO A 1 183 ? 9.867 -26.578 -2.012 1 98.19 183 PRO A N 1
ATOM 1454 C CA . PRO A 1 183 ? 8.992 -26.266 -0.883 1 98.19 183 PRO A CA 1
ATOM 1455 C C . PRO A 1 183 ? 8.242 -24.953 -1.052 1 98.19 183 PRO A C 1
ATOM 1457 O O . PRO A 1 183 ? 8.805 -23.984 -1.575 1 98.19 183 PRO A O 1
ATOM 1460 N N . VAL A 1 184 ? 7.012 -24.938 -0.578 1 98.69 184 VAL A N 1
ATOM 1461 C CA . VAL A 1 184 ? 6.184 -23.75 -0.723 1 98.69 184 VAL A CA 1
ATOM 1462 C C . VAL A 1 184 ? 5.465 -23.453 0.593 1 98.69 184 VAL A C 1
ATOM 1464 O O . VAL A 1 184 ? 4.988 -24.375 1.266 1 98.69 184 VAL A O 1
ATOM 1467 N N . ILE A 1 185 ? 5.527 -22.219 1.01 1 98.69 185 ILE A N 1
ATOM 1468 C CA . ILE A 1 185 ? 4.66 -21.719 2.072 1 98.69 185 ILE A CA 1
ATOM 1469 C C . ILE A 1 185 ? 3.459 -21 1.462 1 98.69 185 ILE A C 1
ATOM 1471 O O . ILE A 1 185 ? 3.623 -20.125 0.606 1 98.69 185 ILE A O 1
ATOM 1475 N N . CYS A 1 186 ? 2.316 -21.391 1.89 1 98.56 186 CYS A N 1
ATOM 1476 C CA . CYS A 1 186 ? 1.078 -20.781 1.418 1 98.56 186 CYS A CA 1
ATOM 1477 C C . CYS A 1 186 ? 0.615 -19.688 2.369 1 98.56 186 CYS A C 1
ATOM 1479 O O . CYS A 1 186 ? 0.572 -19.891 3.584 1 98.56 186 CYS A O 1
ATOM 1481 N N . VAL A 1 187 ? 0.364 -18.5 1.849 1 98 187 VAL A N 1
ATOM 1482 C CA . VAL A 1 187 ? -0.353 -17.438 2.535 1 98 187 VAL A CA 1
ATOM 1483 C C . VAL A 1 187 ? -1.663 -17.141 1.808 1 98 187 VAL A C 1
ATOM 1485 O O . VAL A 1 187 ? -1.686 -16.359 0.848 1 98 187 VAL A O 1
ATOM 1488 N N . PRO A 1 188 ? -2.721 -17.688 2.324 1 95.56 188 PRO A N 1
ATOM 1489 C CA . PRO A 1 188 ? -3.979 -17.562 1.587 1 95.56 188 PRO A CA 1
ATOM 1490 C C . PRO A 1 188 ? -4.457 -16.109 1.493 1 95.56 188 PRO A C 1
ATOM 1492 O O . PRO A 1 188 ? -4.164 -15.305 2.375 1 95.56 188 PRO A O 1
ATOM 1495 N N . ASP A 1 189 ? -5.203 -15.844 0.4 1 93.38 189 ASP A N 1
ATOM 1496 C CA . ASP A 1 189 ? -5.859 -14.547 0.204 1 93.38 189 ASP A CA 1
ATOM 1497 C C . ASP A 1 189 ? -7.379 -14.695 0.226 1 93.38 189 ASP A C 1
ATOM 1499 O O . ASP A 1 189 ? -7.965 -14.992 1.271 1 93.38 189 ASP A O 1
ATOM 1503 N N . LEU A 1 190 ? -8.031 -14.594 -0.923 1 88.12 190 LEU A N 1
ATOM 1504 C CA . LEU A 1 190 ? -9.484 -14.617 -0.976 1 88.12 190 LEU A CA 1
ATOM 1505 C C . LEU A 1 190 ? -10.008 -16.047 -0.909 1 88.12 190 LEU A C 1
ATOM 1507 O O . LEU A 1 190 ? -11.133 -16.281 -0.463 1 88.12 190 LEU A O 1
ATOM 1511 N N . VAL A 1 191 ? -9.188 -16.938 -1.349 1 85.75 191 VAL A N 1
ATOM 1512 C CA . VAL A 1 191 ? -9.625 -18.328 -1.465 1 85.75 191 VAL A CA 1
ATOM 1513 C C . VAL A 1 191 ? -8.922 -19.172 -0.409 1 85.75 191 VAL A C 1
ATOM 1515 O O . VAL A 1 191 ? -7.695 -19.172 -0.32 1 85.75 191 VAL A O 1
ATOM 1518 N N . LYS A 1 192 ? -9.672 -19.922 0.366 1 86.88 192 LYS A N 1
ATOM 1519 C CA . LYS A 1 192 ? -9.141 -20.922 1.288 1 86.88 192 LYS A CA 1
ATOM 1520 C C . LYS A 1 192 ? -9 -22.281 0.608 1 86.88 192 LYS A C 1
ATOM 1522 O O . LYS A 1 192 ? -9.875 -22.672 -0.165 1 86.88 192 LYS A O 1
ATOM 1527 N N . HIS A 1 193 ? -7.969 -22.859 0.886 1 92 193 HIS A N 1
ATOM 1528 C CA . HIS A 1 193 ? -7.684 -24.125 0.206 1 92 193 HIS A CA 1
ATOM 1529 C C . HIS A 1 193 ? -8.023 -25.312 1.092 1 92 193 HIS A C 1
ATOM 1531 O O . HIS A 1 193 ? -7.852 -25.266 2.311 1 92 193 HIS A O 1
ATOM 1537 N N . GLY A 1 194 ? -8.477 -26.391 0.45 1 92.31 194 GLY A N 1
ATOM 1538 C CA . GLY A 1 194 ? -8.742 -27.625 1.16 1 92.31 194 GLY A CA 1
ATOM 1539 C C . GLY A 1 194 ? -7.488 -28.422 1.443 1 92.31 194 GLY A C 1
ATOM 1540 O O . GLY A 1 194 ? -6.391 -28.031 1.059 1 92.31 194 GLY A O 1
ATOM 1541 N N . GLN A 1 195 ? -7.684 -29.516 2.115 1 94.19 195 GLN A N 1
ATOM 1542 C CA . GLN A 1 195 ? -6.582 -30.375 2.529 1 94.19 195 GLN A CA 1
ATOM 1543 C C . GLN A 1 195 ? -5.824 -30.922 1.322 1 94.19 195 GLN A C 1
ATOM 1545 O O . GLN A 1 195 ? -4.629 -31.203 1.406 1 94.19 195 GLN A O 1
ATOM 1550 N N . ASP A 1 196 ? -6.555 -31.094 0.275 1 94.62 196 ASP A N 1
ATOM 1551 C CA . ASP A 1 196 ? -5.941 -31.609 -0.948 1 94.62 196 ASP A CA 1
ATOM 1552 C C . ASP A 1 196 ? -4.82 -30.688 -1.426 1 94.62 196 ASP A C 1
ATOM 1554 O O . ASP A 1 196 ? -3.873 -31.141 -2.072 1 94.62 196 ASP A O 1
ATOM 1558 N N . ILE A 1 197 ? -4.898 -29.469 -1.086 1 95.31 197 ILE A N 1
ATOM 1559 C CA . ILE A 1 197 ? -3.896 -28.484 -1.509 1 95.31 197 ILE A CA 1
ATOM 1560 C C . ILE A 1 197 ? -2.938 -28.203 -0.356 1 95.31 197 ILE A C 1
ATOM 1562 O O . ILE A 1 197 ? -1.719 -28.188 -0.543 1 95.31 197 ILE A O 1
ATOM 1566 N N . THR A 1 198 ? -3.449 -28.031 0.845 1 96.19 198 THR A N 1
ATOM 1567 C CA . THR A 1 198 ? -2.625 -27.656 1.985 1 96.19 198 THR A CA 1
ATOM 1568 C C . THR A 1 198 ? -1.603 -28.734 2.307 1 96.19 198 THR A C 1
ATOM 1570 O O . THR A 1 198 ? -0.521 -28.438 2.82 1 96.19 198 THR A O 1
ATOM 1573 N N . LYS A 1 199 ? -1.857 -29.969 1.963 1 96.94 199 LYS A N 1
ATOM 1574 C CA . LYS A 1 199 ? -0.924 -31.062 2.225 1 96.94 199 LYS A CA 1
ATOM 1575 C C . LYS A 1 199 ? 0.317 -30.953 1.344 1 96.94 199 LYS A C 1
ATOM 1577 O O . LYS A 1 199 ? 1.344 -31.562 1.625 1 96.94 199 LYS A O 1
ATOM 1582 N N . LEU A 1 200 ? 0.169 -30.203 0.291 1 97.62 200 LEU A N 1
ATOM 1583 C CA . LEU A 1 200 ? 1.276 -30.031 -0.646 1 97.62 200 LEU A CA 1
ATOM 1584 C C . LEU A 1 200 ? 2.213 -28.922 -0.196 1 97.62 200 LEU A C 1
ATOM 1586 O O . LEU A 1 200 ? 3.264 -28.703 -0.803 1 97.62 200 LEU A O 1
ATOM 1590 N N . THR A 1 201 ? 1.886 -28.219 0.877 1 98 201 THR A N 1
ATOM 1591 C CA . THR A 1 201 ? 2.648 -27.047 1.318 1 98 201 THR A CA 1
ATOM 1592 C C . THR A 1 201 ? 3.557 -27.406 2.488 1 98 201 THR A C 1
ATOM 1594 O O . THR A 1 201 ? 3.256 -28.328 3.256 1 98 201 THR A O 1
ATOM 1597 N N . TYR A 1 202 ? 4.727 -26.734 2.541 1 97.12 202 TYR A N 1
ATOM 1598 C CA . TYR A 1 202 ? 5.543 -26.812 3.746 1 97.12 202 TYR A CA 1
ATOM 1599 C C . TYR A 1 202 ? 4.77 -26.312 4.961 1 97.12 202 TYR A C 1
ATOM 1601 O O . TYR A 1 202 ? 4.816 -26.938 6.031 1 97.12 202 TYR A O 1
ATOM 1609 N N . ALA A 1 203 ? 4.082 -25.219 4.773 1 97.62 203 ALA A N 1
ATOM 1610 C CA . ALA A 1 203 ? 3.217 -24.641 5.793 1 97.62 203 ALA A CA 1
ATOM 1611 C C . ALA A 1 203 ? 2.191 -23.703 5.172 1 97.62 203 ALA A C 1
ATOM 1613 O O . ALA A 1 203 ? 2.395 -23.188 4.062 1 97.62 203 ALA A O 1
ATOM 1614 N N . THR A 1 204 ? 1.111 -23.547 5.82 1 98 204 THR A N 1
ATOM 1615 C CA . THR A 1 204 ? 0.132 -22.5 5.543 1 98 204 THR A CA 1
ATOM 1616 C C . THR A 1 204 ? 0.069 -21.5 6.695 1 98 204 THR A C 1
ATOM 1618 O O . THR A 1 204 ? -0.2 -21.875 7.836 1 98 204 THR A O 1
ATOM 1621 N N . LEU A 1 205 ? 0.402 -20.297 6.348 1 97.94 205 LEU A N 1
ATOM 1622 C CA . LEU A 1 205 ? 0.502 -19.266 7.379 1 97.94 205 LEU A CA 1
ATOM 1623 C C . LEU A 1 205 ? -0.44 -18.109 7.086 1 97.94 205 LEU A C 1
ATOM 1625 O O . LEU A 1 205 ? -0.763 -17.844 5.926 1 97.94 205 LE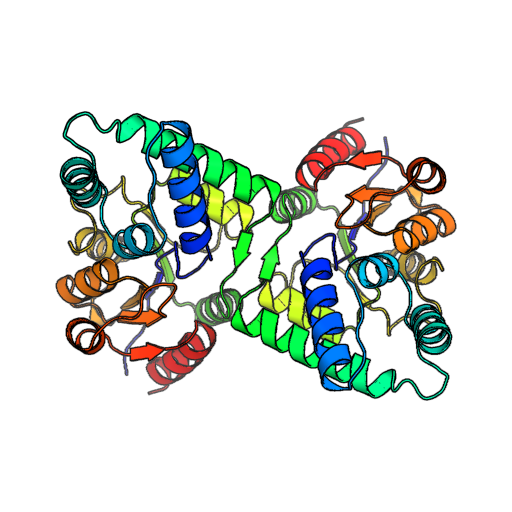U A O 1
ATOM 1629 N N . PRO A 1 206 ? -0.912 -17.406 8.086 1 95.5 206 PRO A N 1
ATOM 1630 C CA . PRO A 1 206 ? -1.979 -16.422 7.914 1 95.5 206 PRO A CA 1
ATOM 1631 C C . PRO A 1 206 ? -1.507 -15.164 7.191 1 95.5 206 PRO A C 1
ATOM 1633 O O . PRO A 1 206 ? -2.314 -14.453 6.594 1 95.5 206 PRO A O 1
ATOM 1636 N N . SER A 1 207 ? -0.206 -14.82 7.32 1 96.62 207 SER A N 1
ATOM 1637 C CA . SER A 1 207 ? 0.347 -13.633 6.676 1 96.62 207 SER A CA 1
ATOM 1638 C C . SER A 1 207 ? 1.854 -13.766 6.473 1 96.62 207 SER A C 1
ATOM 1640 O O . SER A 1 207 ? 2.459 -14.742 6.914 1 96.62 207 SER A O 1
ATOM 1642 N N . LEU A 1 208 ? 2.426 -12.734 5.809 1 98.06 208 LEU A N 1
ATOM 1643 C CA . LEU A 1 208 ? 3.861 -12.758 5.555 1 98.06 208 LEU A CA 1
ATOM 1644 C C . LEU A 1 208 ? 4.645 -12.438 6.824 1 98.06 208 LEU A C 1
ATOM 1646 O O . LEU A 1 208 ? 5.848 -12.695 6.898 1 98.06 208 LEU A O 1
ATOM 1650 N N . ASN A 1 209 ? 3.947 -11.914 7.816 1 95.56 209 ASN A N 1
ATOM 1651 C CA . ASN A 1 209 ? 4.586 -11.766 9.117 1 95.56 209 ASN A CA 1
ATOM 1652 C C . ASN A 1 209 ? 5.055 -13.109 9.672 1 95.56 209 ASN A C 1
ATOM 1654 O O . ASN A 1 209 ? 6.195 -13.242 10.117 1 95.56 209 ASN A O 1
ATOM 1658 N N . GLU A 1 210 ? 4.152 -14.047 9.641 1 97.5 210 GLU A N 1
ATOM 1659 C CA . GLU A 1 210 ? 4.469 -15.375 10.164 1 97.5 210 GLU A CA 1
ATOM 1660 C C . GLU A 1 210 ? 5.473 -16.094 9.266 1 97.5 210 GLU A C 1
ATOM 1662 O O . GLU A 1 210 ? 6.23 -16.953 9.734 1 97.5 210 GLU A O 1
ATOM 1667 N N . VAL A 1 211 ? 5.496 -15.75 8 1 98.38 211 VAL A N 1
ATOM 1668 C CA . VAL A 1 211 ? 6.465 -16.344 7.09 1 98.38 211 VAL A CA 1
ATOM 1669 C C . VAL A 1 211 ? 7.883 -15.977 7.531 1 98.38 211 VAL A C 1
ATOM 1671 O O . VAL A 1 211 ? 8.773 -16.828 7.531 1 98.38 211 VAL A O 1
ATOM 1674 N N . LYS A 1 212 ? 8.078 -14.711 7.852 1 96.94 212 LYS A N 1
ATOM 1675 C CA . LYS A 1 212 ? 9.391 -14.289 8.328 1 96.94 212 LYS A CA 1
ATOM 1676 C C . LYS A 1 212 ? 9.836 -15.133 9.516 1 96.94 212 LYS A C 1
ATOM 1678 O O . LYS A 1 212 ? 10.977 -15.602 9.555 1 96.94 212 LYS A O 1
ATOM 1683 N N . LEU A 1 213 ? 8.977 -15.297 10.469 1 96.44 213 LEU A N 1
ATOM 1684 C CA . LEU A 1 213 ? 9.281 -16.078 11.656 1 96.44 213 LEU A CA 1
ATOM 1685 C C . LEU A 1 213 ? 9.617 -17.516 11.289 1 96.44 213 LEU A C 1
ATOM 1687 O O . LEU A 1 213 ? 10.531 -18.109 11.859 1 96.44 213 LEU A O 1
ATOM 1691 N N . GLU A 1 214 ? 8.844 -18.062 10.406 1 97.31 214 GLU A N 1
ATOM 1692 C CA . GLU A 1 214 ? 9.07 -19.438 9.977 1 97.31 214 GLU A CA 1
ATOM 1693 C C . GLU A 1 214 ? 10.422 -19.594 9.289 1 97.31 214 GLU A C 1
ATOM 1695 O O . GLU A 1 214 ? 11.125 -20.578 9.508 1 97.31 214 GLU A O 1
ATOM 1700 N N . ILE A 1 215 ? 10.773 -18.641 8.461 1 97.19 215 ILE A N 1
ATOM 1701 C CA . ILE A 1 215 ? 12.047 -18.688 7.75 1 97.19 215 ILE A CA 1
ATOM 1702 C C . ILE A 1 215 ? 13.195 -18.594 8.75 1 97.19 215 ILE A C 1
ATOM 1704 O O . ILE A 1 215 ? 14.227 -19.25 8.578 1 97.19 215 ILE A O 1
ATOM 1708 N N . GLU A 1 216 ? 13.016 -17.812 9.773 1 94.81 216 GLU A N 1
ATOM 1709 C CA . GLU A 1 216 ? 14.016 -17.734 10.836 1 94.81 216 GLU A CA 1
ATOM 1710 C C . GLU A 1 216 ? 14.281 -19.109 11.438 1 94.81 216 GLU A C 1
ATOM 1712 O O . GLU A 1 216 ? 15.43 -19.453 11.727 1 94.81 216 GLU A O 1
ATOM 1717 N N . LYS A 1 217 ? 13.234 -19.875 11.57 1 93.75 217 LYS A N 1
ATOM 1718 C CA . LYS A 1 217 ? 13.367 -21.234 12.102 1 93.75 217 LYS A CA 1
ATOM 1719 C C . LYS A 1 217 ? 14.086 -22.141 11.102 1 93.75 217 LYS A C 1
ATOM 1721 O O . LYS A 1 217 ? 14.875 -23 11.5 1 93.75 217 LYS A O 1
ATOM 1726 N N . ILE A 1 218 ? 13.766 -21.953 9.859 1 92.25 218 ILE A N 1
ATOM 1727 C CA . ILE A 1 218 ? 14.312 -22.781 8.789 1 92.25 218 ILE A CA 1
ATOM 1728 C C . ILE A 1 218 ? 15.828 -22.578 8.695 1 92.25 218 ILE A C 1
ATOM 1730 O O . ILE A 1 218 ? 16.578 -23.531 8.5 1 92.25 218 ILE A O 1
ATOM 1734 N N . ILE A 1 219 ? 16.281 -21.359 8.82 1 91 219 ILE A N 1
ATOM 1735 C CA . ILE A 1 219 ? 17.688 -21.047 8.602 1 91 219 ILE A CA 1
ATOM 1736 C C . ILE A 1 219 ? 18.484 -21.328 9.875 1 91 219 ILE A C 1
ATOM 1738 O O . ILE A 1 219 ? 19.688 -21.594 9.812 1 91 219 ILE A O 1
ATOM 1742 N N . THR A 1 220 ? 17.891 -21.25 11.086 1 80.69 220 THR A N 1
ATOM 1743 C CA . THR A 1 220 ? 18.594 -21.469 12.344 1 80.69 220 THR A CA 1
ATOM 1744 C C . THR A 1 220 ? 18.672 -22.953 12.672 1 80.69 220 THR A C 1
ATOM 1746 O O . THR A 1 220 ? 19.562 -23.391 13.422 1 80.69 220 THR A O 1
ATOM 1749 N N . LYS A 1 221 ? 17.906 -23.688 12.188 1 65.94 221 LYS A N 1
ATOM 1750 C CA . LYS A 1 221 ? 18.031 -25.125 12.453 1 65.94 221 LYS A CA 1
ATOM 1751 C C . LYS A 1 221 ? 19.109 -25.75 11.57 1 65.94 221 LYS A C 1
ATOM 1753 O O . LYS A 1 221 ? 19.188 -25.469 10.375 1 65.94 221 LYS A O 1
ATOM 1758 N N . MET B 1 1 ? 13.477 31.047 -10.102 1 55.22 1 MET B N 1
ATOM 1759 C CA . MET B 1 1 ? 13.57 29.609 -9.891 1 55.22 1 MET B CA 1
ATOM 1760 C C . MET B 1 1 ? 13.672 29.281 -8.406 1 55.22 1 MET B C 1
ATOM 1762 O O . MET B 1 1 ? 14.398 29.953 -7.664 1 55.22 1 MET B O 1
ATOM 1766 N N . MET B 1 2 ? 12.531 28.578 -7.98 1 72.62 2 MET B N 1
ATOM 1767 C CA . MET B 1 2 ? 12.711 28.188 -6.582 1 72.62 2 MET B CA 1
ATOM 1768 C C . MET B 1 2 ? 13.852 27.188 -6.441 1 72.62 2 MET B C 1
ATOM 1770 O O . MET B 1 2 ? 13.961 26.25 -7.238 1 72.62 2 MET B O 1
ATOM 1774 N N . ASN B 1 3 ? 14.938 27.609 -5.746 1 90.88 3 ASN B N 1
ATOM 1775 C CA . ASN B 1 3 ? 15.984 26.656 -5.398 1 90.88 3 ASN B CA 1
ATOM 1776 C C . ASN B 1 3 ? 15.508 25.656 -4.359 1 90.88 3 ASN B C 1
ATOM 1778 O O . ASN B 1 3 ? 15.844 25.75 -3.18 1 90.88 3 ASN B O 1
ATOM 1782 N N . LEU B 1 4 ? 14.812 24.703 -4.867 1 97.25 4 LEU B N 1
ATOM 1783 C CA . LEU B 1 4 ? 14.18 23.734 -3.984 1 97.25 4 LEU B CA 1
ATOM 1784 C C . LEU B 1 4 ? 15.219 22.75 -3.441 1 97.25 4 LEU B C 1
ATOM 1786 O O . LEU B 1 4 ? 15.859 22.031 -4.211 1 97.25 4 LEU B O 1
ATOM 1790 N N . LYS B 1 5 ? 15.352 22.703 -2.092 1 98.31 5 LYS B N 1
ATOM 1791 C CA . LYS B 1 5 ? 16.344 21.844 -1.454 1 98.31 5 LYS B CA 1
ATOM 1792 C C . LYS B 1 5 ? 15.695 20.828 -0.521 1 98.31 5 LYS B C 1
ATOM 1794 O O . LYS B 1 5 ? 16.328 19.844 -0.121 1 98.31 5 LYS B O 1
ATOM 1799 N N . LEU B 1 6 ? 14.43 21.047 -0.194 1 98.62 6 LEU B N 1
ATOM 1800 C CA . LEU B 1 6 ? 13.75 20.25 0.815 1 98.62 6 LEU B CA 1
ATOM 1801 C C . LEU B 1 6 ? 12.266 20.125 0.505 1 98.62 6 LEU B C 1
ATOM 1803 O O . LEU B 1 6 ? 11.617 21.125 0.158 1 98.62 6 LEU B O 1
ATOM 1807 N N . VAL B 1 7 ? 11.789 18.922 0.555 1 98.88 7 VAL B N 1
ATOM 1808 C CA . VAL B 1 7 ? 10.352 18.703 0.531 1 98.88 7 VAL B CA 1
ATOM 1809 C C . VAL B 1 7 ? 9.906 18.062 1.849 1 98.88 7 VAL B C 1
ATOM 1811 O O . VAL B 1 7 ? 10.492 17.078 2.305 1 98.88 7 VAL B O 1
ATOM 1814 N N . ILE B 1 8 ? 8.938 18.656 2.494 1 98.94 8 ILE B N 1
ATOM 1815 C CA . ILE B 1 8 ? 8.383 18.188 3.762 1 98.94 8 ILE B CA 1
ATOM 1816 C C . ILE B 1 8 ? 7.027 17.531 3.52 1 98.94 8 ILE B C 1
ATOM 1818 O O . ILE B 1 8 ? 6.094 18.172 3.041 1 98.94 8 ILE B O 1
ATOM 1822 N N . PHE B 1 9 ? 6.914 16.25 3.881 1 98.88 9 PHE B N 1
ATOM 1823 C CA . PHE B 1 9 ? 5.695 15.484 3.688 1 98.88 9 PHE B CA 1
ATOM 1824 C C . PHE B 1 9 ? 4.871 15.43 4.969 1 98.88 9 PHE B C 1
ATOM 1826 O O . PHE B 1 9 ? 5.41 15.172 6.047 1 98.88 9 PHE B O 1
ATOM 1833 N N . ASP B 1 10 ? 3.549 15.641 4.809 1 98.31 10 ASP B N 1
ATOM 1834 C CA . ASP B 1 10 ? 2.617 15.078 5.781 1 98.31 10 ASP B CA 1
ATOM 1835 C C . ASP B 1 10 ? 2.498 13.562 5.613 1 98.31 10 ASP B C 1
ATOM 1837 O O . ASP B 1 10 ? 3.137 12.977 4.738 1 98.31 10 ASP B O 1
ATOM 1841 N N . MET B 1 11 ? 1.808 12.914 6.59 1 97.56 11 MET B N 1
ATOM 1842 C CA . MET B 1 11 ? 1.735 11.461 6.484 1 97.56 11 MET B CA 1
ATOM 1843 C C . MET B 1 11 ? 0.303 11 6.227 1 97.56 11 MET B C 1
ATOM 1845 O O . MET B 1 11 ? -0.036 10.609 5.109 1 97.56 11 MET B O 1
ATOM 1849 N N . ASP B 1 12 ? -0.577 11.172 7.223 1 95.81 12 ASP B N 1
ATOM 1850 C CA . ASP B 1 12 ? -1.938 10.648 7.172 1 95.81 12 ASP B CA 1
ATOM 1851 C C . ASP B 1 12 ? -2.775 11.383 6.129 1 95.81 12 ASP B C 1
ATOM 1853 O O . ASP B 1 12 ? -2.947 12.602 6.211 1 95.81 12 ASP B O 1
ATOM 1857 N N . GLY B 1 13 ? -3.258 10.625 5.223 1 95.62 13 GLY B N 1
ATOM 1858 C CA . GLY B 1 13 ? -4.082 11.211 4.176 1 95.62 13 GLY B CA 1
ATOM 1859 C C . GLY B 1 13 ? -3.285 11.68 2.975 1 95.62 13 GLY B C 1
ATOM 1860 O O . GLY B 1 13 ? -3.842 11.891 1.896 1 95.62 13 GLY B O 1
ATOM 1861 N N . LEU B 1 14 ? -2.021 11.82 3.17 1 97.69 14 LEU B N 1
ATOM 1862 C CA . LEU B 1 14 ? -1.149 12.234 2.076 1 97.69 14 LEU B CA 1
ATOM 1863 C C . LEU B 1 14 ? -0.34 11.062 1.545 1 97.69 14 LEU B C 1
ATOM 1865 O O . LEU B 1 14 ? -0.421 10.727 0.359 1 97.69 14 LEU B O 1
ATOM 1869 N N . MET B 1 15 ? 0.443 10.43 2.406 1 97.62 15 MET B N 1
ATOM 1870 C CA . MET B 1 15 ? 1.263 9.289 2.006 1 97.62 15 MET B CA 1
ATOM 1871 C C . MET B 1 15 ? 0.442 8 2.004 1 97.62 15 MET B C 1
ATOM 1873 O O . MET B 1 15 ? 0.587 7.172 1.105 1 97.62 15 MET B O 1
ATOM 1877 N N . TYR B 1 16 ? -0.354 7.895 3.057 1 96.69 16 TYR B N 1
ATOM 1878 C CA . TYR B 1 16 ? -1.102 6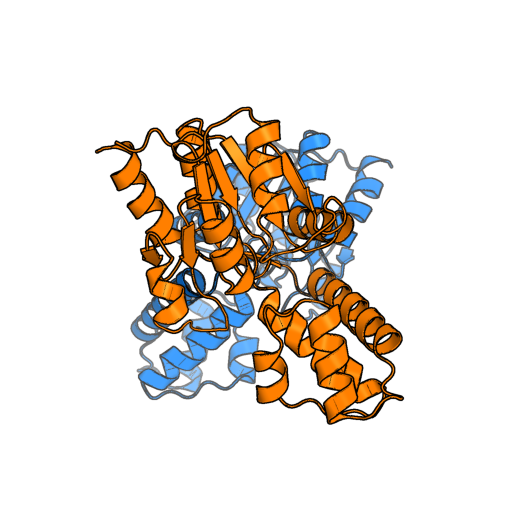.664 3.299 1 96.69 16 TYR B CA 1
ATOM 1879 C C . TYR B 1 16 ? -2.594 6.953 3.428 1 96.69 16 TYR B C 1
ATOM 1881 O O . TYR B 1 16 ? -2.988 7.984 3.973 1 96.69 16 TYR B O 1
ATOM 1889 N N . ASP B 1 17 ? -3.449 6.012 3 1 93 17 ASP B N 1
ATOM 1890 C CA . ASP B 1 17 ? -4.895 6.16 3.141 1 93 17 ASP B CA 1
ATOM 1891 C C . ASP B 1 17 ? -5.355 5.762 4.543 1 93 17 ASP B C 1
ATOM 1893 O O . ASP B 1 17 ? -6.141 4.82 4.699 1 93 17 ASP B O 1
ATOM 1897 N N . THR B 1 18 ? -4.992 6.496 5.457 1 93.56 18 THR B N 1
ATOM 1898 C CA . THR B 1 18 ? -5.234 6.152 6.855 1 93.56 18 THR B CA 1
ATOM 1899 C C . THR B 1 18 ? -6.449 6.898 7.395 1 93.56 18 THR B C 1
ATOM 1901 O O . THR B 1 18 ? -7.016 6.516 8.422 1 93.56 18 THR B O 1
ATOM 1904 N N . GLU B 1 19 ? -6.855 7.961 6.707 1 91 19 GLU B N 1
ATOM 1905 C CA . GLU B 1 19 ? -7.93 8.789 7.242 1 91 19 GLU B CA 1
ATOM 1906 C C . GLU B 1 19 ? -9.266 8.047 7.207 1 91 19 GLU B C 1
ATOM 1908 O O . GLU B 1 19 ? -10.016 8.062 8.18 1 91 19 GLU B O 1
ATOM 1913 N N . GLN B 1 20 ? -9.523 7.445 6.121 1 88.19 20 GLN B N 1
ATOM 1914 C CA . GLN B 1 20 ? -10.766 6.68 6.027 1 88.19 20 GLN B CA 1
ATOM 1915 C C . GLN B 1 20 ? -10.781 5.539 7.047 1 88.19 20 GLN B C 1
ATOM 1917 O O . GLN B 1 20 ? -11.789 5.332 7.73 1 88.19 20 GLN B O 1
ATOM 1922 N N . ILE B 1 21 ? -9.727 4.836 7.125 1 91.31 21 ILE B N 1
ATOM 1923 C CA . ILE B 1 21 ? -9.609 3.729 8.07 1 91.31 21 ILE B CA 1
ATOM 1924 C C . ILE B 1 21 ? -9.758 4.25 9.492 1 91.31 21 ILE B C 1
ATOM 1926 O O . ILE B 1 21 ? -10.461 3.646 10.312 1 91.31 21 ILE B O 1
ATOM 1930 N N . GLY B 1 22 ? -9.125 5.332 9.789 1 92.44 22 GLY B N 1
ATOM 1931 C CA . GLY B 1 22 ? -9.234 5.949 11.102 1 92.44 22 GLY B CA 1
ATOM 1932 C C . GLY B 1 22 ? -10.656 6.332 11.461 1 92.44 22 GLY B C 1
ATOM 1933 O O . GLY B 1 22 ? -11.102 6.082 12.586 1 92.44 22 GLY B O 1
ATOM 1934 N N . MET B 1 23 ? -11.336 6.887 10.531 1 91.25 23 MET B N 1
ATOM 1935 C CA . MET B 1 23 ? -12.719 7.289 10.766 1 91.25 23 MET B CA 1
ATOM 1936 C C . MET B 1 23 ? -13.602 6.074 11.047 1 91.25 23 MET B C 1
ATOM 1938 O O . MET B 1 23 ? -14.391 6.086 11.992 1 91.25 23 MET B O 1
ATOM 1942 N N . ASP B 1 24 ? -13.438 5.051 10.281 1 92.62 24 ASP B N 1
ATOM 1943 C CA . ASP B 1 24 ? -14.211 3.828 10.484 1 92.62 24 ASP B CA 1
ATOM 1944 C C . ASP B 1 24 ? -13.945 3.227 11.859 1 92.62 24 ASP B C 1
ATOM 1946 O O . ASP B 1 24 ? -14.875 2.807 12.547 1 92.62 24 ASP B O 1
ATOM 1950 N N . CYS B 1 25 ? -12.719 3.193 12.219 1 94.38 25 CYS B N 1
ATOM 1951 C CA . CYS B 1 25 ? -12.344 2.643 13.516 1 94.38 25 CYS B CA 1
ATOM 1952 C C . CYS B 1 25 ? -12.906 3.488 14.648 1 94.38 25 CYS B C 1
ATOM 1954 O O . CYS B 1 25 ? -13.32 2.953 15.68 1 94.38 25 CYS B O 1
ATOM 1956 N N . LEU B 1 26 ? -12.922 4.801 14.492 1 93.62 26 LEU B N 1
ATOM 1957 C CA . LEU B 1 26 ? -13.477 5.703 15.492 1 93.62 26 LEU B CA 1
ATOM 1958 C C . LEU B 1 26 ? -14.977 5.473 15.664 1 93.62 26 LEU B C 1
ATOM 1960 O O . LEU B 1 26 ? -15.477 5.391 16.781 1 93.62 26 LEU B O 1
ATOM 1964 N N . ILE B 1 27 ? -15.664 5.352 14.586 1 93.75 27 ILE B N 1
ATOM 1965 C CA . ILE B 1 27 ? -17.109 5.117 14.602 1 93.75 27 ILE B CA 1
ATOM 1966 C C . ILE B 1 27 ? -17.406 3.793 15.297 1 93.75 27 ILE B C 1
ATOM 1968 O O . ILE B 1 27 ? -18.266 3.73 16.188 1 93.75 27 ILE B O 1
ATOM 1972 N N . ASN B 1 28 ? -16.672 2.791 14.984 1 95.44 28 ASN B N 1
ATOM 1973 C CA . ASN B 1 28 ? -16.875 1.475 15.578 1 95.44 28 ASN B CA 1
ATOM 1974 C C . ASN B 1 28 ? -16.547 1.48 17.078 1 95.44 28 ASN B C 1
ATOM 1976 O O . ASN B 1 28 ? -17.25 0.847 17.859 1 95.44 28 ASN B O 1
ATOM 1980 N N . ALA B 1 29 ? -15.461 2.158 17.453 1 96.12 29 ALA B N 1
ATOM 1981 C CA . ALA B 1 29 ? -15.078 2.264 18.859 1 96.12 29 ALA B CA 1
ATOM 1982 C C . ALA B 1 29 ? -16.156 2.967 19.672 1 96.12 29 ALA B C 1
ATOM 1984 O O . ALA B 1 29 ? -16.516 2.516 20.766 1 96.12 29 ALA B O 1
ATOM 1985 N N . ALA B 1 30 ? -16.656 4.062 19.172 1 96.38 30 ALA B N 1
ATOM 1986 C CA . ALA B 1 30 ? -17.734 4.793 19.844 1 96.38 30 ALA B CA 1
ATOM 1987 C C . ALA B 1 30 ? -18.953 3.914 20.047 1 96.38 30 ALA B C 1
ATOM 1989 O O . ALA B 1 30 ? -19.578 3.916 21.109 1 96.38 30 ALA B O 1
ATOM 1990 N N . GLN B 1 31 ? -19.266 3.125 19 1 96 31 GLN B N 1
ATOM 1991 C CA . GLN B 1 31 ? -20.406 2.229 19.062 1 96 31 GLN B CA 1
ATOM 1992 C C . GLN B 1 31 ? -20.25 1.191 20.172 1 96 31 GLN B C 1
ATOM 1994 O O . GLN B 1 31 ? -21.219 0.858 20.859 1 96 31 GLN B O 1
ATOM 1999 N N . LYS B 1 32 ? -19.125 0.704 20.328 1 96.25 32 LYS B N 1
ATOM 2000 C CA . LYS B 1 32 ? -18.828 -0.279 21.375 1 96.25 32 LYS B CA 1
ATOM 2001 C C . LYS B 1 32 ? -19.109 0.281 22.766 1 96.25 32 LYS B C 1
ATOM 2003 O O . LYS B 1 32 ? -19.438 -0.47 23.688 1 96.25 32 LYS B O 1
ATOM 2008 N N . PHE B 1 33 ? -19 1.581 22.969 1 96.12 33 PHE B N 1
ATOM 2009 C CA . PHE B 1 33 ? -19.219 2.219 24.266 1 96.12 33 PHE B CA 1
ATOM 2010 C C . PHE B 1 33 ? -20.609 2.834 24.328 1 96.12 33 PHE B C 1
ATOM 2012 O O . PHE B 1 33 ? -20.922 3.574 25.266 1 96.12 33 PHE B O 1
ATOM 2019 N N . GLY B 1 34 ? -21.391 2.643 23.234 1 96.06 34 GLY B N 1
ATOM 2020 C CA . GLY B 1 34 ? -22.797 3.018 23.281 1 96.06 34 GLY B CA 1
ATOM 2021 C C . GLY B 1 34 ? -23.078 4.348 22.609 1 96.06 34 GLY B C 1
ATOM 2022 O O . GLY B 1 34 ? -24.172 4.902 22.75 1 96.06 34 GLY B O 1
ATOM 2023 N N . TYR B 1 35 ? -22.141 4.883 21.875 1 96.12 35 TYR B N 1
ATOM 2024 C CA . TYR B 1 35 ? -22.312 6.172 21.203 1 96.12 35 TYR B CA 1
ATOM 2025 C C . TYR B 1 35 ? -22.375 6 19.688 1 96.12 35 TYR B C 1
ATOM 2027 O O . TYR B 1 35 ? -21.594 5.25 19.109 1 96.12 35 TYR B O 1
ATOM 2035 N N . VAL B 1 36 ? -23.281 6.66 19.094 1 94.75 36 VAL B N 1
ATOM 2036 C CA . VAL B 1 36 ? -23.469 6.555 17.641 1 94.75 36 VAL B CA 1
ATOM 2037 C C . VAL B 1 36 ? -22.922 7.809 16.969 1 94.75 36 VAL B C 1
ATOM 2039 O O . VAL B 1 36 ? -23.484 8.898 17.109 1 94.75 36 VAL B O 1
ATOM 2042 N N . ILE B 1 37 ? -21.891 7.645 16.281 1 92.75 37 ILE B N 1
ATOM 2043 C CA . ILE B 1 37 ? -21.312 8.695 15.461 1 92.75 37 ILE B CA 1
ATOM 2044 C C . ILE B 1 37 ? -21.625 8.438 13.992 1 92.75 37 ILE B C 1
ATOM 2046 O O . ILE B 1 37 ? -21.281 7.383 13.453 1 92.75 37 ILE B O 1
ATOM 2050 N N . ASP B 1 38 ? -22.266 9.312 13.391 1 90.25 38 ASP B N 1
ATOM 2051 C CA . ASP B 1 38 ? -22.578 9.117 11.977 1 90.25 38 ASP B CA 1
ATOM 2052 C C . ASP B 1 38 ? -21.422 9.57 11.086 1 90.25 38 ASP B C 1
ATOM 2054 O O . ASP B 1 38 ? -20.453 10.164 11.57 1 90.25 38 ASP B O 1
ATOM 2058 N N . GLN B 1 39 ? -21.516 9.289 9.844 1 87.62 39 GLN B N 1
ATOM 2059 C CA . GLN B 1 39 ? -20.453 9.562 8.883 1 87.62 39 GLN B CA 1
ATOM 2060 C C . GLN B 1 39 ? -20.188 11.055 8.758 1 87.62 39 GLN B C 1
ATOM 2062 O O . GLN B 1 39 ? -19.047 11.484 8.633 1 87.62 39 GLN B O 1
ATOM 2067 N N . GLU B 1 40 ? -21.203 11.766 8.812 1 87.38 40 GLU B N 1
ATOM 2068 C CA . GLU B 1 40 ? -21.094 13.211 8.672 1 87.38 40 GLU B CA 1
ATOM 2069 C C . GLU B 1 40 ? -20.281 13.805 9.82 1 87.38 40 GLU B C 1
ATOM 2071 O O . GLU B 1 40 ? -19.375 14.625 9.594 1 87.38 40 GLU B O 1
ATOM 2076 N N . PHE B 1 41 ? -20.656 13.383 10.992 1 88.19 41 PHE B N 1
ATOM 2077 C CA . PHE B 1 41 ? -19.922 13.844 12.164 1 88.19 41 PHE B CA 1
ATOM 2078 C C . PHE B 1 41 ? -18.484 13.383 12.109 1 88.19 41 PHE B C 1
ATOM 2080 O O . PHE B 1 41 ? -17.562 14.148 12.438 1 88.19 41 PHE B O 1
ATOM 2087 N N . GLY B 1 42 ? -18.25 12.219 11.68 1 86.62 42 GLY B N 1
ATOM 2088 C CA . GLY B 1 42 ? -16.891 11.711 11.523 1 86.62 42 GLY B CA 1
ATOM 2089 C C . GLY B 1 42 ? -16.062 12.531 10.555 1 86.62 42 GLY B C 1
ATOM 2090 O O . GLY B 1 42 ? -14.922 12.883 10.852 1 86.62 42 GLY B O 1
ATOM 2091 N N . LEU B 1 43 ? -16.625 12.852 9.461 1 85.88 43 LEU B N 1
ATOM 2092 C CA . LEU B 1 43 ? -15.938 13.617 8.438 1 85.88 43 LEU B CA 1
ATOM 2093 C C . LEU B 1 43 ? -15.594 15.016 8.938 1 85.88 43 LEU B C 1
ATOM 2095 O O . LEU B 1 43 ? -14.531 15.547 8.625 1 85.88 43 LEU B O 1
ATOM 2099 N N . SER B 1 44 ? -16.469 15.516 9.75 1 83.81 44 SER B N 1
ATOM 2100 C CA . SER B 1 44 ? -16.266 16.875 10.273 1 83.81 44 SER B CA 1
ATOM 2101 C C . SER B 1 44 ? -15.102 16.906 11.258 1 83.81 44 SER B C 1
ATOM 2103 O O . SER B 1 44 ? -14.555 17.984 11.539 1 83.81 44 SER B O 1
ATOM 2105 N N . SER B 1 45 ? -14.805 15.766 11.75 1 83.38 45 SER B N 1
ATOM 2106 C CA . SER B 1 45 ? -13.758 15.719 12.766 1 83.38 45 SER B CA 1
ATOM 2107 C C . SER B 1 45 ? -12.375 15.578 12.133 1 83.38 45 SER B C 1
ATOM 2109 O O . SER B 1 45 ? -11.359 15.781 12.797 1 83.38 45 SER B O 1
ATOM 2111 N N . ILE B 1 46 ? -12.344 15.242 10.859 1 82 46 ILE B N 1
ATOM 2112 C CA . ILE B 1 46 ? -11.07 15.031 10.188 1 82 46 ILE B CA 1
ATOM 2113 C C . ILE B 1 46 ? -10.266 16.328 10.18 1 82 46 ILE B C 1
ATOM 2115 O O . ILE B 1 46 ? -10.789 17.391 9.844 1 82 46 ILE B O 1
ATOM 2119 N N . GLY B 1 47 ? -9.023 16.234 10.602 1 75 47 GLY B N 1
ATOM 2120 C CA . GLY B 1 47 ? -8.141 17.391 10.617 1 75 47 GLY B CA 1
ATOM 2121 C C . GLY B 1 47 ? -8.148 18.125 11.953 1 75 47 GLY B C 1
ATOM 2122 O O . GLY B 1 47 ? -7.312 19 12.188 1 75 47 GLY B O 1
ATOM 2123 N N . MET B 1 48 ? -9.094 17.734 12.773 1 79.12 48 MET B N 1
ATOM 2124 C CA . MET B 1 48 ? -9.148 18.359 14.094 1 79.12 48 MET B CA 1
ATOM 2125 C C . MET B 1 48 ? -8.062 17.812 15.008 1 79.12 48 MET B C 1
ATOM 2127 O O . MET B 1 48 ? -7.715 16.625 14.922 1 79.12 48 MET B O 1
ATOM 2131 N N . ASN B 1 49 ? -7.621 18.719 15.844 1 79.5 49 ASN B N 1
ATOM 2132 C CA . ASN B 1 49 ? -6.738 18.219 16.891 1 79.5 49 ASN B CA 1
ATOM 2133 C C . ASN B 1 49 ? -7.523 17.531 18.016 1 79.5 49 ASN B C 1
ATOM 2135 O O . ASN B 1 49 ? -8.75 17.625 18.062 1 79.5 49 ASN B O 1
ATOM 2139 N N . ALA B 1 50 ? -6.77 16.953 18.906 1 82.56 50 ALA B N 1
ATOM 2140 C CA . ALA B 1 50 ? -7.375 16.125 19.953 1 82.56 50 ALA B CA 1
ATOM 2141 C C . ALA B 1 50 ? -8.25 16.969 20.875 1 82.56 50 ALA B C 1
ATOM 2143 O O . ALA B 1 50 ? -9.352 16.562 21.234 1 82.56 50 ALA B O 1
ATOM 2144 N N . ASN B 1 51 ? -7.766 18.125 21.219 1 84.69 51 ASN B N 1
ATOM 2145 C CA . ASN B 1 51 ? -8.5 18.984 22.141 1 84.69 51 ASN B CA 1
ATOM 2146 C C . ASN B 1 51 ? -9.82 19.453 21.531 1 84.69 51 ASN B C 1
ATOM 2148 O O . ASN B 1 51 ? -10.859 19.422 22.203 1 84.69 51 ASN B O 1
ATOM 2152 N N . ASP B 1 52 ? -9.766 19.891 20.328 1 85.69 52 ASP B N 1
ATOM 2153 C CA . ASP B 1 52 ? -10.961 20.375 19.656 1 85.69 52 ASP B CA 1
ATOM 2154 C C . ASP B 1 52 ? -11.969 19.25 19.438 1 85.69 52 ASP B C 1
ATOM 2156 O O . ASP B 1 52 ? -13.172 19.453 19.578 1 85.69 52 ASP B O 1
ATOM 2160 N N . TYR B 1 53 ? -11.469 18.141 19.156 1 88.88 53 TYR B N 1
ATOM 2161 C CA . TYR B 1 53 ? -12.352 17 18.953 1 88.88 53 TYR B CA 1
ATOM 2162 C C . TYR B 1 53 ? -13.016 16.578 20.266 1 88.88 53 TYR B C 1
ATOM 2164 O O . TYR B 1 53 ? -14.211 16.266 20.281 1 88.88 53 TYR B O 1
ATOM 2172 N N . GLN B 1 54 ? -12.25 16.609 21.266 1 91.75 54 GLN B N 1
ATOM 2173 C CA . GLN B 1 54 ? -12.805 16.266 22.578 1 91.75 54 GLN B CA 1
ATOM 2174 C C . GLN B 1 54 ? -13.945 17.219 22.953 1 91.75 54 GLN B C 1
ATOM 2176 O O . GLN B 1 54 ? -14.984 16.781 23.438 1 91.75 54 GLN B O 1
ATOM 2181 N N . LYS B 1 55 ? -13.734 18.469 22.75 1 92.62 55 LYS B N 1
ATOM 2182 C CA . LYS B 1 55 ? -14.773 19.453 23.031 1 92.62 55 LYS B CA 1
ATOM 2183 C C . LYS B 1 55 ? -16.031 19.172 22.203 1 92.62 55 LYS B C 1
ATOM 2185 O O . LYS B 1 55 ? -17.141 19.219 22.734 1 92.62 55 LYS B O 1
ATOM 2190 N N . LEU B 1 56 ? -15.812 18.891 20.984 1 91.19 56 LEU B N 1
ATOM 2191 C CA . LEU B 1 56 ? -16.922 18.656 20.062 1 91.19 56 LEU B CA 1
ATOM 2192 C C . LEU B 1 56 ? -17.75 17.453 20.484 1 91.19 56 LEU B C 1
ATOM 2194 O O . LEU B 1 56 ? -18.984 17.531 20.5 1 91.19 56 LEU B O 1
ATOM 2198 N N . VAL B 1 57 ? -17.094 16.375 20.812 1 94.38 57 VAL B N 1
ATOM 2199 C CA . VAL B 1 57 ? -17.828 15.156 21.156 1 94.38 57 VAL B CA 1
ATOM 2200 C C . VAL B 1 57 ? -18.516 15.32 22.5 1 94.38 57 VAL B C 1
ATOM 2202 O O . VAL B 1 57 ? -19.609 14.789 22.734 1 94.38 57 VAL B O 1
ATOM 2205 N N . LYS B 1 58 ? -17.922 15.977 23.406 1 94.69 58 LYS B N 1
ATOM 2206 C CA . LYS B 1 58 ? -18.547 16.203 24.703 1 94.69 58 LYS B CA 1
ATOM 2207 C C . LYS B 1 58 ? -19.75 17.141 24.578 1 94.69 58 LYS B C 1
ATOM 2209 O O . LYS B 1 58 ? -20.734 16.984 25.312 1 94.69 58 LYS B O 1
ATOM 2214 N N . GLU B 1 59 ? -19.641 18.109 23.734 1 94.12 59 GLU B N 1
ATOM 2215 C CA . GLU B 1 59 ? -20.781 18.984 23.453 1 94.12 59 GLU B CA 1
ATOM 2216 C C . GLU B 1 59 ? -21.938 18.188 22.859 1 94.12 59 GLU B C 1
ATOM 2218 O O . GLU B 1 59 ? -23.094 18.438 23.203 1 94.12 59 GLU B O 1
ATOM 2223 N N . LYS B 1 60 ? -21.609 17.297 22.031 1 93.44 60 LYS B N 1
ATOM 2224 C CA . LYS B 1 60 ? -22.641 16.547 21.312 1 93.44 60 LYS B CA 1
ATOM 2225 C C . LYS B 1 60 ? -23.219 15.438 22.188 1 93.44 60 LYS B C 1
ATOM 2227 O O . LYS B 1 60 ? -24.422 15.203 22.172 1 93.44 60 LYS B O 1
ATOM 2232 N N . PHE B 1 61 ? -22.391 14.766 23 1 95.62 61 PHE B N 1
ATOM 2233 C CA . PHE B 1 61 ? -22.828 13.531 23.641 1 95.62 61 PHE B CA 1
ATOM 2234 C C . PHE B 1 61 ? -22.859 13.688 25.156 1 95.62 61 PHE B C 1
ATOM 2236 O O . PHE B 1 61 ? -23.328 12.797 25.859 1 95.62 61 PHE B O 1
ATOM 2243 N N . GLY B 1 62 ? -22.359 14.805 25.578 1 95.31 62 GLY B N 1
ATOM 2244 C CA . GLY B 1 62 ? -22.359 15.062 27.016 1 95.31 62 GLY B CA 1
ATOM 2245 C C . GLY B 1 62 ? -20.984 15.055 27.625 1 95.31 62 GLY B C 1
ATOM 2246 O O . GLY B 1 62 ? -20.062 14.422 27.094 1 95.31 62 GLY B O 1
ATOM 2247 N N . ALA B 1 63 ? -20.844 15.617 28.781 1 94.56 63 ALA B N 1
ATOM 2248 C CA . ALA B 1 63 ? -19.562 15.789 29.484 1 94.56 63 ALA B CA 1
ATOM 2249 C C . ALA B 1 63 ? -19 14.438 29.938 1 94.56 63 ALA B C 1
ATOM 2251 O O . ALA B 1 63 ? -17.797 14.297 30.109 1 94.56 63 ALA B O 1
ATOM 2252 N N . ASP B 1 64 ? -19.844 13.492 30.031 1 94.88 64 ASP B N 1
ATOM 2253 C CA . ASP B 1 64 ? -19.438 12.18 30.531 1 94.88 64 ASP B CA 1
ATOM 2254 C C . ASP B 1 64 ? -18.922 11.297 29.391 1 94.88 64 ASP B C 1
ATOM 2256 O O . ASP B 1 64 ? -18.531 10.148 29.625 1 94.88 64 ASP B O 1
ATOM 2260 N N . TYR B 1 65 ? -18.906 11.805 28.203 1 96.38 65 TYR B N 1
ATOM 2261 C CA . TYR B 1 65 ? -18.359 11.055 27.078 1 96.38 65 TYR B CA 1
ATOM 2262 C C . TYR B 1 65 ? -16.953 10.578 27.375 1 96.38 65 TYR B C 1
ATOM 2264 O O . TYR B 1 65 ? -16.062 11.383 27.688 1 96.38 65 TYR B O 1
ATOM 2272 N N . PRO B 1 66 ? -16.734 9.32 27.344 1 96.5 66 PRO B N 1
ATOM 2273 C CA . PRO B 1 66 ? -15.406 8.789 27.688 1 96.5 66 PRO B CA 1
ATOM 2274 C C . PRO B 1 66 ? -14.398 8.914 26.547 1 96.5 66 PRO B C 1
ATOM 2276 O O . PRO B 1 66 ? -13.945 7.906 26 1 96.5 66 PRO B O 1
ATOM 2279 N N . TYR B 1 67 ? -13.883 10.023 26.328 1 95.56 67 TYR B N 1
ATOM 2280 C CA . TYR B 1 67 ? -13.031 10.375 25.203 1 95.56 67 TYR B CA 1
ATOM 2281 C C . TYR B 1 67 ? -11.758 9.531 25.203 1 95.56 67 TYR B C 1
ATOM 2283 O O . TYR B 1 67 ? -11.406 8.93 24.188 1 95.56 67 TYR B O 1
ATOM 2291 N N . ASP B 1 68 ? -11.141 9.43 26.281 1 95.31 68 ASP B N 1
ATOM 2292 C CA . ASP B 1 68 ? -9.852 8.75 26.359 1 95.31 68 ASP B CA 1
ATOM 2293 C C . ASP B 1 68 ? -10 7.262 26.062 1 95.31 68 ASP B C 1
ATOM 2295 O O . ASP B 1 68 ? -9.164 6.68 25.359 1 95.31 68 ASP B O 1
ATOM 2299 N N . LEU B 1 69 ? -11.047 6.711 26.594 1 96.25 69 LEU B N 1
ATOM 2300 C CA . LEU B 1 69 ? -11.281 5.285 26.375 1 96.25 69 LEU B CA 1
ATOM 2301 C C . LEU B 1 69 ? -11.578 5.004 24.906 1 96.25 69 LEU B C 1
ATOM 2303 O O . LEU B 1 69 ? -11.039 4.055 24.328 1 96.25 69 LEU B O 1
ATOM 2307 N N . ILE B 1 70 ? -12.391 5.824 24.344 1 96.12 70 ILE B N 1
ATOM 2308 C CA . ILE B 1 70 ? -12.805 5.617 22.953 1 96.12 70 ILE B CA 1
ATOM 2309 C C . ILE B 1 70 ? -11.625 5.875 22.016 1 96.12 70 ILE B C 1
ATOM 2311 O O . ILE B 1 70 ? -11.398 5.121 21.062 1 96.12 70 ILE B O 1
ATOM 2315 N N . SER B 1 71 ? -10.875 6.914 22.312 1 94.31 71 SER B N 1
ATOM 2316 C CA . SER B 1 71 ? -9.695 7.223 21.516 1 94.31 71 SER B CA 1
ATOM 2317 C C . SER B 1 71 ? -8.68 6.086 21.562 1 94.31 71 SER B C 1
ATOM 2319 O O . SER B 1 71 ? -8.086 5.734 20.531 1 94.31 71 SER B O 1
ATOM 2321 N N . LYS B 1 72 ? -8.477 5.551 22.688 1 94.88 72 LYS B N 1
ATOM 2322 C CA . LYS B 1 72 ? -7.555 4.434 22.859 1 94.88 72 LYS B CA 1
ATOM 2323 C C . LYS B 1 72 ? -8.031 3.205 22.094 1 94.88 72 LYS B C 1
ATOM 2325 O O . LYS B 1 72 ? -7.234 2.535 21.438 1 94.88 72 LYS B O 1
ATOM 2330 N N . GLU B 1 73 ? -9.297 2.939 22.219 1 96.69 73 GLU B N 1
ATOM 2331 C CA . GLU B 1 73 ? -9.883 1.812 21.484 1 96.69 73 GLU B CA 1
ATOM 2332 C C . GLU B 1 73 ? -9.766 2.012 19.984 1 96.69 73 GLU B C 1
ATOM 2334 O O . GLU B 1 73 ? -9.469 1.068 19.25 1 96.69 73 GLU B O 1
ATOM 2339 N N . SER B 1 74 ? -10.047 3.186 19.562 1 95.75 74 SER B N 1
ATOM 2340 C CA . SER B 1 74 ? -9.953 3.52 18.141 1 95.75 74 SER B CA 1
ATOM 2341 C C . SER B 1 74 ? -8.531 3.312 17.625 1 95.75 74 SER B C 1
ATOM 2343 O O . SER B 1 74 ? -8.344 2.703 16.562 1 95.75 74 SER B O 1
ATOM 2345 N N . ARG B 1 75 ? -7.578 3.752 18.328 1 94.06 75 ARG B N 1
ATOM 2346 C CA . ARG B 1 75 ? -6.18 3.605 17.938 1 94.06 75 ARG B CA 1
ATOM 2347 C C . ARG B 1 75 ? -5.773 2.137 17.891 1 94.06 75 ARG B C 1
ATOM 2349 O O . ARG B 1 75 ? -5.109 1.702 16.938 1 94.06 75 ARG B O 1
ATOM 2356 N N . LYS B 1 76 ? -6.172 1.454 18.859 1 95.5 76 LYS B N 1
ATOM 2357 C CA . LYS B 1 76 ? -5.855 0.031 18.953 1 95.5 76 LYS B CA 1
ATOM 2358 C C . LYS B 1 76 ? -6.434 -0.73 17.766 1 95.5 76 LYS B C 1
ATOM 2360 O O . LYS B 1 76 ? -5.734 -1.525 17.125 1 95.5 76 LYS B O 1
ATOM 2365 N N . THR B 1 77 ? -7.633 -0.483 17.453 1 96.5 77 THR B N 1
ATOM 2366 C CA . THR B 1 77 ? -8.297 -1.22 16.391 1 96.5 77 THR B CA 1
ATOM 2367 C C . THR B 1 77 ? -7.773 -0.786 15.023 1 96.5 77 THR B C 1
ATOM 2369 O O . THR B 1 77 ? -7.707 -1.594 14.094 1 96.5 77 THR B O 1
ATOM 2372 N N . ARG B 1 78 ? -7.453 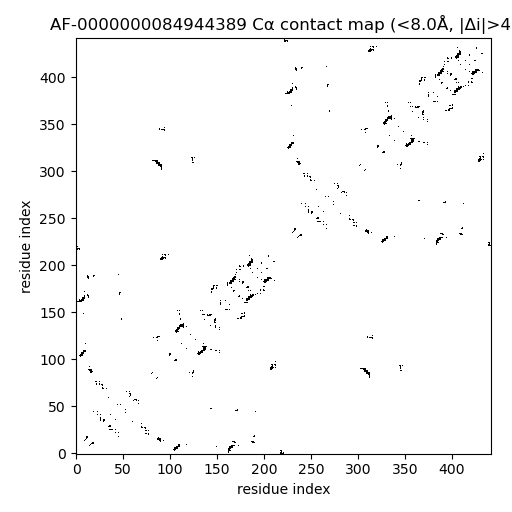0.44 14.938 1 95.69 78 ARG B N 1
ATOM 2373 C CA . ARG B 1 78 ? -6.859 0.927 13.695 1 95.69 78 ARG B CA 1
ATOM 2374 C C . ARG B 1 78 ? -5.547 0.207 13.398 1 95.69 78 ARG B C 1
ATOM 2376 O O . ARG B 1 78 ? -5.336 -0.271 12.281 1 95.69 78 ARG B O 1
ATOM 2383 N N . MET B 1 79 ? -4.707 0.143 14.359 1 94.69 79 MET B N 1
ATOM 2384 C CA . MET B 1 79 ? -3.42 -0.522 14.195 1 94.69 79 MET B CA 1
ATOM 2385 C C . MET B 1 79 ? -3.607 -2.006 13.898 1 94.69 79 MET B C 1
ATOM 2387 O O . MET B 1 79 ? -2.938 -2.555 13.016 1 94.69 79 MET B O 1
ATOM 2391 N N . ALA B 1 80 ? -4.547 -2.576 14.578 1 93.81 80 ALA B N 1
ATOM 2392 C CA . ALA B 1 80 ? -4.848 -3.984 14.328 1 93.81 80 ALA B CA 1
ATOM 2393 C C . ALA B 1 80 ? -5.332 -4.195 12.898 1 93.81 80 ALA B C 1
ATOM 2395 O O . ALA B 1 80 ? -4.945 -5.164 12.234 1 93.81 80 ALA B O 1
ATOM 2396 N N . TYR B 1 81 ? -6.16 -3.293 12.477 1 94.38 81 TYR B N 1
ATOM 2397 C CA . TYR B 1 81 ? -6.703 -3.367 11.117 1 94.38 81 TYR B CA 1
ATOM 2398 C C . TYR B 1 81 ? -5.586 -3.291 10.086 1 94.38 81 TYR B C 1
ATOM 2400 O O . TYR B 1 81 ? -5.539 -4.102 9.156 1 94.38 81 TYR B O 1
ATOM 2408 N N . LEU B 1 82 ? -4.711 -2.389 10.234 1 94 82 LEU B N 1
ATOM 2409 C CA . LEU B 1 82 ? -3.639 -2.158 9.266 1 94 82 LEU B CA 1
ATOM 2410 C C . LEU B 1 82 ? -2.652 -3.322 9.266 1 94 82 LEU B C 1
ATOM 2412 O O . LEU B 1 82 ? -2.166 -3.725 8.203 1 94 82 LEU B O 1
ATOM 2416 N N . ARG B 1 83 ? -2.385 -3.826 10.414 1 91 83 ARG B N 1
ATOM 2417 C CA . ARG B 1 83 ? -1.493 -4.977 10.508 1 91 83 ARG B CA 1
ATOM 2418 C C . ARG B 1 83 ? -2.104 -6.203 9.836 1 91 83 ARG B C 1
ATOM 2420 O O . ARG B 1 83 ? -1.386 -7.023 9.266 1 91 83 ARG B O 1
ATOM 2427 N N . LYS B 1 84 ? -3.416 -6.27 9.906 1 90.19 84 LYS B N 1
ATOM 2428 C CA . LYS B 1 84 ? -4.117 -7.43 9.367 1 90.19 84 LYS B CA 1
ATOM 2429 C C . LYS B 1 84 ? -4.355 -7.285 7.871 1 90.19 84 LYS B C 1
ATOM 2431 O O . LYS B 1 84 ? -4.195 -8.25 7.113 1 90.19 84 LYS B O 1
ATOM 2436 N N . ASN B 1 85 ? -4.676 -6.07 7.438 1 89.88 85 ASN B N 1
ATOM 2437 C CA . ASN B 1 85 ? -5.18 -5.891 6.078 1 89.88 85 ASN B CA 1
ATOM 2438 C C . ASN B 1 85 ? -4.141 -5.238 5.176 1 89.88 85 ASN B C 1
ATOM 2440 O O . ASN B 1 85 ? -4.25 -5.297 3.949 1 89.88 85 ASN B O 1
ATOM 2444 N N . GLY B 1 86 ? -3.148 -4.613 5.789 1 90.69 86 GLY B N 1
ATOM 2445 C CA . GLY B 1 86 ? -2.102 -3.982 5 1 90.69 86 GLY B CA 1
ATOM 2446 C C . GLY B 1 86 ? -2.246 -2.475 4.91 1 90.69 86 GLY B C 1
ATOM 2447 O O . GLY B 1 86 ? -3.189 -1.903 5.461 1 90.69 86 GLY B O 1
ATOM 2448 N N . MET B 1 87 ? -1.208 -1.909 4.246 1 94 87 MET B N 1
ATOM 2449 C CA . MET B 1 87 ? -1.116 -0.457 4.121 1 94 87 MET B CA 1
ATOM 2450 C C . MET B 1 87 ? -1.435 -0.013 2.697 1 94 87 MET B C 1
ATOM 2452 O O . MET B 1 87 ? -0.959 -0.616 1.734 1 94 87 MET B O 1
ATOM 2456 N N . ILE B 1 88 ? -2.264 1.044 2.58 1 93.56 88 ILE B N 1
ATOM 2457 C CA . ILE B 1 88 ? -2.555 1.622 1.272 1 93.56 88 ILE B CA 1
ATOM 2458 C C . ILE B 1 88 ? -1.607 2.787 1 1 93.56 88 ILE B C 1
ATOM 2460 O O . ILE B 1 88 ? -1.655 3.809 1.689 1 93.56 88 ILE B O 1
ATOM 2464 N N . ILE B 1 89 ? -0.778 2.65 -0.024 1 95.25 89 ILE B N 1
ATOM 2465 C CA . ILE B 1 89 ? 0.125 3.711 -0.461 1 95.25 89 ILE B CA 1
ATOM 2466 C C . ILE B 1 89 ? -0.594 4.629 -1.448 1 95.25 89 ILE B C 1
ATOM 2468 O O . ILE B 1 89 ? -1.149 4.16 -2.445 1 95.25 89 ILE B O 1
ATOM 2472 N N . LYS B 1 90 ? -0.536 5.945 -1.188 1 96.25 90 LYS B N 1
ATOM 2473 C CA . LYS B 1 90 ? -1.259 6.898 -2.023 1 96.25 90 LYS B CA 1
ATOM 2474 C C . LYS B 1 90 ? -0.608 7.027 -3.398 1 96.25 90 LYS B C 1
ATOM 2476 O O . LYS B 1 90 ? 0.61 6.895 -3.529 1 96.25 90 LYS B O 1
ATOM 2481 N N . PRO B 1 91 ? -1.402 7.418 -4.426 1 94.75 91 PRO B N 1
ATOM 2482 C CA . PRO B 1 91 ? -0.903 7.484 -5.801 1 94.75 91 PRO B CA 1
ATOM 2483 C C . PRO B 1 91 ? 0.216 8.508 -5.973 1 94.75 91 PRO B C 1
ATOM 2485 O O . PRO B 1 91 ? 0.077 9.656 -5.547 1 94.75 91 PRO B O 1
ATOM 2488 N N . GLY B 1 92 ? 1.297 8.023 -6.59 1 96.62 92 GLY B N 1
ATOM 2489 C CA . GLY B 1 92 ? 2.375 8.93 -6.965 1 96.62 92 GLY B CA 1
ATOM 2490 C C . GLY B 1 92 ? 3.445 9.055 -5.898 1 96.62 92 GLY B C 1
ATOM 2491 O O . GLY B 1 92 ? 4.508 9.633 -6.141 1 96.62 92 GLY B O 1
ATOM 2492 N N . LEU B 1 93 ? 3.18 8.461 -4.711 1 97.5 93 LEU B N 1
ATOM 2493 C CA . LEU B 1 93 ? 4.105 8.625 -3.594 1 97.5 93 LEU B CA 1
ATOM 2494 C C . LEU B 1 93 ? 5.484 8.078 -3.945 1 97.5 93 LEU B C 1
ATOM 2496 O O . LEU B 1 93 ? 6.488 8.781 -3.809 1 97.5 93 LEU B O 1
ATOM 2500 N N . CYS B 1 94 ? 5.551 6.945 -4.395 1 94.25 94 CYS B N 1
ATOM 2501 C CA . CYS B 1 94 ? 6.82 6.285 -4.664 1 94.25 94 CYS B CA 1
ATOM 2502 C C . CYS B 1 94 ? 7.574 6.988 -5.785 1 94.25 94 CYS B C 1
ATOM 2504 O O . CYS B 1 94 ? 8.773 7.242 -5.664 1 94.25 94 CYS B O 1
ATOM 2506 N N . GLU B 1 95 ? 6.863 7.328 -6.871 1 94.38 95 GLU B N 1
ATOM 2507 C CA . GLU B 1 95 ? 7.484 8.039 -7.98 1 94.38 95 GLU B CA 1
ATOM 2508 C C . GLU B 1 95 ? 8.047 9.383 -7.535 1 94.38 95 GLU B C 1
ATOM 2510 O O . GLU B 1 95 ? 9.133 9.781 -7.957 1 94.38 95 GLU B O 1
ATOM 2515 N N . LEU B 1 96 ? 7.281 9.992 -6.75 1 97.62 96 LEU B N 1
ATOM 2516 C CA . LEU B 1 96 ? 7.699 11.305 -6.27 1 97.62 96 LEU B CA 1
ATOM 2517 C C . LEU B 1 96 ? 8.953 11.188 -5.414 1 97.62 96 LEU B C 1
ATOM 2519 O O . LEU B 1 96 ? 9.914 11.938 -5.613 1 97.62 96 LEU B O 1
ATOM 2523 N N . ILE B 1 97 ? 8.977 10.258 -4.484 1 97.25 97 ILE B N 1
ATOM 2524 C CA . ILE B 1 97 ? 10.109 10.055 -3.59 1 97.25 97 ILE B CA 1
ATOM 2525 C C . ILE B 1 97 ? 11.352 9.703 -4.406 1 97.25 97 ILE B C 1
ATOM 2527 O O . ILE B 1 97 ? 12.422 10.289 -4.203 1 97.25 97 ILE B O 1
ATOM 2531 N N . ASN B 1 98 ? 11.203 8.812 -5.332 1 94.06 98 ASN B N 1
ATOM 2532 C CA . ASN B 1 98 ? 12.312 8.422 -6.195 1 94.06 98 ASN B CA 1
ATOM 2533 C C . ASN B 1 98 ? 12.875 9.617 -6.961 1 94.06 98 ASN B C 1
ATOM 2535 O O . ASN B 1 98 ? 14.086 9.781 -7.066 1 94.06 98 ASN B O 1
ATOM 2539 N N . TYR B 1 99 ? 11.977 10.352 -7.504 1 96.5 99 TYR B N 1
ATOM 2540 C CA . TYR B 1 99 ? 12.375 11.531 -8.258 1 96.5 99 TYR B CA 1
ATOM 2541 C C . TYR B 1 99 ? 13.18 12.5 -7.391 1 96.5 99 TYR B C 1
ATOM 2543 O O . TYR B 1 99 ? 14.242 12.969 -7.789 1 96.5 99 TYR B O 1
ATOM 2551 N N . LEU B 1 100 ? 12.641 12.812 -6.246 1 97.88 100 LEU B N 1
ATOM 2552 C CA . LEU B 1 100 ? 13.281 13.758 -5.344 1 97.88 100 LEU B CA 1
ATOM 2553 C C . LEU B 1 100 ? 14.656 13.25 -4.91 1 97.88 100 LEU B C 1
ATOM 2555 O O . LEU B 1 100 ? 15.609 14.031 -4.828 1 97.88 100 LEU B O 1
ATOM 2559 N N . GLN B 1 101 ? 14.773 11.992 -4.656 1 96.19 101 GLN B N 1
ATOM 2560 C CA . GLN B 1 101 ? 16.047 11.398 -4.281 1 96.19 101 GLN B CA 1
ATOM 2561 C C . GLN B 1 101 ? 17.062 11.508 -5.418 1 96.19 101 GLN B C 1
ATOM 2563 O O . GL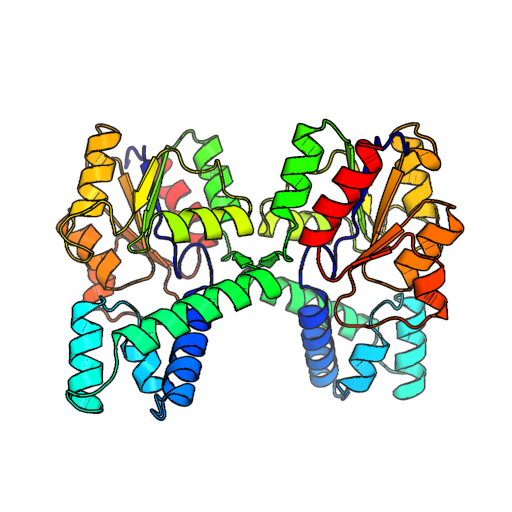N B 1 101 ? 18.234 11.844 -5.188 1 96.19 101 GLN B O 1
ATOM 2568 N N . LYS B 1 102 ? 16.641 11.242 -6.582 1 95.25 102 LYS B N 1
ATOM 2569 C CA . LYS B 1 102 ? 17.5 11.352 -7.75 1 95.25 102 LYS B CA 1
ATOM 2570 C C . LYS B 1 102 ? 18.016 12.773 -7.926 1 95.25 102 LYS B C 1
ATOM 2572 O O . LYS B 1 102 ? 19.156 12.984 -8.359 1 95.25 102 LYS B O 1
ATOM 2577 N N . LYS B 1 103 ? 17.219 13.719 -7.578 1 96.56 103 LYS B N 1
ATOM 2578 C CA . LYS B 1 103 ? 17.578 15.125 -7.703 1 96.56 103 LYS B CA 1
ATOM 2579 C C . LYS B 1 103 ? 18.344 15.609 -6.477 1 96.56 103 LYS B C 1
ATOM 2581 O O . LYS B 1 103 ? 18.719 16.781 -6.387 1 96.56 103 LYS B O 1
ATOM 2586 N N . GLU B 1 104 ? 18.531 14.75 -5.523 1 96.94 104 GLU B N 1
ATOM 2587 C CA . GLU B 1 104 ? 19.266 15.023 -4.293 1 96.94 104 GLU B CA 1
ATOM 2588 C C . GLU B 1 104 ? 18.578 16.109 -3.473 1 96.94 104 GLU B C 1
ATOM 2590 O O . GLU B 1 104 ? 19.234 16.984 -2.912 1 96.94 104 GLU B O 1
ATOM 2595 N N . ILE B 1 105 ? 17.312 16.156 -3.539 1 98.12 105 ILE B N 1
ATOM 2596 C CA . ILE B 1 105 ? 16.5 17.016 -2.686 1 98.12 105 ILE B CA 1
ATOM 2597 C C . ILE B 1 105 ? 16.203 16.297 -1.365 1 98.12 105 ILE B C 1
ATOM 2599 O O . ILE B 1 105 ? 15.812 15.125 -1.356 1 98.12 105 ILE B O 1
ATOM 2603 N N . LYS B 1 106 ? 16.391 16.922 -0.252 1 98.69 106 LYS B N 1
ATOM 2604 C CA . LYS B 1 106 ? 16.172 16.344 1.068 1 98.69 106 LYS B CA 1
ATOM 2605 C C . LYS B 1 106 ? 14.688 16.062 1.298 1 98.69 106 LYS B C 1
ATOM 2607 O O . LYS B 1 106 ? 13.828 16.812 0.838 1 98.69 106 LYS B O 1
ATOM 2612 N N . LEU B 1 107 ? 14.445 14.992 1.987 1 98.81 107 LEU B N 1
ATOM 2613 C CA . LEU B 1 107 ? 13.086 14.578 2.318 1 98.81 107 LEU B CA 1
ATOM 2614 C C . LEU B 1 107 ? 12.867 14.602 3.826 1 98.81 107 LEU B C 1
ATOM 2616 O O . LEU B 1 107 ? 13.609 13.969 4.578 1 98.81 107 LEU B O 1
ATOM 2620 N N . ALA B 1 108 ? 11.859 15.305 4.289 1 98.88 108 ALA B N 1
ATOM 2621 C CA . ALA B 1 108 ? 11.438 15.273 5.688 1 98.88 108 ALA B CA 1
ATOM 2622 C C . ALA B 1 108 ? 9.984 14.836 5.816 1 98.88 108 ALA B C 1
ATOM 2624 O O . ALA B 1 108 ? 9.188 15.039 4.898 1 98.88 108 ALA B O 1
ATOM 2625 N N . LEU B 1 109 ? 9.688 14.203 6.906 1 98.81 109 LEU B N 1
ATOM 2626 C CA . LEU B 1 109 ? 8.328 13.828 7.273 1 98.81 109 LEU B CA 1
ATOM 2627 C C . LEU B 1 109 ? 7.891 14.547 8.547 1 98.81 109 LEU B C 1
ATOM 2629 O O . LEU B 1 109 ? 8.555 14.445 9.578 1 98.81 109 LEU B O 1
ATOM 2633 N N . ALA B 1 110 ? 6.855 15.352 8.438 1 98.62 110 ALA B N 1
ATOM 2634 C CA . ALA B 1 110 ? 6.301 16.094 9.57 1 98.62 110 ALA B CA 1
ATOM 2635 C C . ALA B 1 110 ? 4.828 15.758 9.773 1 98.62 110 ALA B C 1
ATOM 2637 O O . ALA B 1 110 ? 3.965 16.234 9.039 1 98.62 110 ALA B O 1
ATOM 2638 N N . SER B 1 111 ? 4.516 14.938 10.734 1 96.94 111 SER B N 1
ATOM 2639 C CA . SER B 1 111 ? 3.16 14.469 11 1 96.94 111 SER B CA 1
ATOM 2640 C C . SER B 1 111 ? 2.748 14.758 12.445 1 96.94 111 SER B C 1
ATOM 2642 O O . SER B 1 111 ? 3.58 14.711 13.352 1 96.94 111 SER B O 1
ATOM 2644 N N . SER B 1 112 ? 1.435 15.031 12.602 1 93.69 112 SER B N 1
ATOM 2645 C CA . SER B 1 112 ? 0.903 15.266 13.938 1 93.69 112 SER B CA 1
ATOM 2646 C C . SER B 1 112 ? 0.798 13.961 14.727 1 93.69 112 SER B C 1
ATOM 2648 O O . SER B 1 112 ? 0.546 13.977 15.93 1 93.69 112 SER B O 1
ATOM 2650 N N . SER B 1 113 ? 0.953 12.828 14.102 1 93.88 113 SER B N 1
ATOM 2651 C CA . SER B 1 113 ? 0.917 11.539 14.781 1 93.88 113 SER B CA 1
ATOM 2652 C C . SER B 1 113 ? 2.131 11.359 15.688 1 93.88 113 SER B C 1
ATOM 2654 O O . SER B 1 113 ? 3.104 12.109 15.586 1 93.88 113 SER B O 1
ATOM 2656 N N . SER B 1 114 ? 2.016 10.391 16.609 1 94.56 114 SER B N 1
ATOM 2657 C CA . SER B 1 114 ? 3.148 10.086 17.469 1 94.56 114 SER B CA 1
ATOM 2658 C C . SER B 1 114 ? 4.289 9.445 16.688 1 94.56 114 SER B C 1
ATOM 2660 O O . SER B 1 114 ? 4.066 8.867 15.625 1 94.56 114 SER B O 1
ATOM 2662 N N . LYS B 1 115 ? 5.535 9.562 17.266 1 97.38 115 LYS B N 1
ATOM 2663 C CA . LYS B 1 115 ? 6.699 8.953 16.641 1 97.38 115 LYS B CA 1
ATOM 2664 C C . LYS B 1 115 ? 6.516 7.445 16.469 1 97.38 115 LYS B C 1
ATOM 2666 O O . LYS B 1 115 ? 6.898 6.871 15.453 1 97.38 115 LYS B O 1
ATOM 2671 N N . GLU B 1 116 ? 5.895 6.855 17.406 1 95.75 116 GLU B N 1
ATOM 2672 C CA . GLU B 1 116 ? 5.641 5.418 17.375 1 95.75 116 GLU B CA 1
ATOM 2673 C C . GLU B 1 116 ? 4.734 5.051 16.203 1 95.75 116 GLU B C 1
ATOM 2675 O O . GLU B 1 116 ? 5.008 4.098 15.469 1 95.75 116 GLU B O 1
ATOM 2680 N N . THR B 1 117 ? 3.674 5.77 16.031 1 95.62 117 THR B N 1
ATOM 2681 C CA . THR B 1 117 ? 2.727 5.531 14.938 1 95.62 117 THR B CA 1
ATOM 2682 C C . THR B 1 117 ? 3.391 5.75 13.586 1 95.62 117 THR B C 1
ATOM 2684 O O . THR B 1 117 ? 3.244 4.934 12.672 1 95.62 117 THR B O 1
ATOM 2687 N N . ILE B 1 118 ? 4.164 6.805 13.492 1 97.56 118 ILE B N 1
ATOM 2688 C CA . ILE B 1 118 ? 4.855 7.133 12.242 1 97.56 118 ILE B CA 1
ATOM 2689 C C . ILE B 1 118 ? 5.801 5.996 11.867 1 97.56 118 ILE B C 1
ATOM 2691 O O . ILE B 1 118 ? 5.789 5.527 10.727 1 97.56 118 ILE B O 1
ATOM 2695 N N . ASP B 1 119 ? 6.559 5.543 12.805 1 96.19 119 ASP B N 1
ATOM 2696 C CA . ASP B 1 119 ? 7.527 4.484 12.547 1 96.19 119 ASP B CA 1
ATOM 2697 C C . ASP B 1 119 ? 6.832 3.191 12.133 1 96.19 119 ASP B C 1
ATOM 2699 O O . ASP B 1 119 ? 7.293 2.502 11.219 1 96.19 119 ASP B O 1
ATOM 2703 N N . GLU B 1 120 ? 5.773 2.92 12.789 1 94.62 120 GLU B N 1
ATOM 2704 C CA . GLU B 1 120 ? 5.039 1.701 12.461 1 94.62 120 GLU B CA 1
ATOM 2705 C C . GLU B 1 120 ? 4.449 1.771 11.055 1 94.62 120 GLU B C 1
ATOM 2707 O O . GLU B 1 120 ? 4.527 0.803 10.297 1 94.62 120 GLU B O 1
ATOM 2712 N N . TYR B 1 121 ? 3.811 2.893 10.734 1 96.44 121 TYR B N 1
ATOM 2713 C CA . TYR B 1 121 ? 3.238 3.053 9.406 1 96.44 121 TYR B CA 1
ATOM 2714 C C . TYR B 1 121 ? 4.312 2.945 8.328 1 96.44 121 TYR B C 1
ATOM 2716 O O . TYR B 1 121 ? 4.133 2.25 7.328 1 96.44 121 TYR B O 1
ATOM 2724 N N . ASN B 1 122 ? 5.43 3.623 8.555 1 95.81 122 ASN B N 1
ATOM 2725 C CA . ASN B 1 122 ? 6.531 3.557 7.598 1 95.81 122 ASN B CA 1
ATOM 2726 C C . ASN B 1 122 ? 7.062 2.133 7.449 1 95.81 122 ASN B C 1
ATOM 2728 O O . ASN B 1 122 ? 7.402 1.704 6.344 1 95.81 122 ASN B O 1
ATOM 2732 N N . HIS B 1 123 ? 7.09 1.497 8.562 1 92.69 123 HIS B N 1
ATOM 2733 C CA . HIS B 1 123 ? 7.555 0.115 8.539 1 92.69 123 HIS B CA 1
ATOM 2734 C C . HIS B 1 123 ? 6.621 -0.769 7.719 1 92.69 123 HIS B C 1
ATOM 2736 O O . HIS B 1 123 ? 7.078 -1.539 6.867 1 92.69 123 HIS B O 1
ATOM 2742 N N . LEU B 1 124 ? 5.348 -0.639 7.961 1 92.12 124 LEU B N 1
ATOM 2743 C CA . LEU B 1 124 ? 4.348 -1.426 7.246 1 92.12 124 LEU B CA 1
ATOM 2744 C C . LEU B 1 124 ? 4.387 -1.126 5.75 1 92.12 124 LEU B C 1
ATOM 2746 O O . LEU B 1 124 ? 4.137 -2.012 4.93 1 92.12 124 LEU B O 1
ATOM 2750 N N . ALA B 1 125 ? 4.777 0.069 5.402 1 93.38 125 ALA B N 1
ATOM 2751 C CA . ALA B 1 125 ? 4.762 0.515 4.012 1 93.38 125 ALA B CA 1
ATOM 2752 C C . ALA B 1 125 ? 6.117 0.298 3.348 1 93.38 125 ALA B C 1
ATOM 2754 O O . ALA B 1 125 ? 6.262 0.484 2.139 1 93.38 125 ALA B O 1
ATOM 2755 N N . GLY B 1 126 ? 7.137 -0.018 4.125 1 88.38 126 GLY B N 1
ATOM 2756 C CA . GLY B 1 126 ? 8.477 -0.229 3.6 1 88.38 126 GLY B CA 1
ATOM 2757 C C . GLY B 1 126 ? 9.25 1.061 3.412 1 88.38 126 GLY B C 1
ATOM 2758 O O . GLY B 1 126 ? 10.133 1.143 2.553 1 88.38 126 GLY B O 1
ATOM 2759 N N . PHE B 1 127 ? 8.953 2.053 4.164 1 92.19 127 PHE B N 1
ATOM 2760 C CA . PHE B 1 127 ? 9.586 3.355 4.012 1 92.19 127 PHE B CA 1
ATOM 2761 C C . PHE B 1 127 ? 10.469 3.67 5.219 1 92.19 127 PHE B C 1
ATOM 2763 O O . PHE B 1 127 ? 10.656 4.836 5.57 1 92.19 127 PHE B O 1
ATOM 2770 N N . ASP B 1 128 ? 11.102 2.795 5.918 1 89.19 128 ASP B N 1
ATOM 2771 C CA . ASP B 1 128 ? 11.891 2.939 7.141 1 89.19 128 ASP B CA 1
ATOM 2772 C C . ASP B 1 128 ? 13.078 3.877 6.922 1 89.19 128 ASP B C 1
ATOM 2774 O O . ASP B 1 128 ? 13.445 4.637 7.82 1 89.19 128 ASP B O 1
ATOM 2778 N N . ASN B 1 129 ? 13.672 3.951 5.785 1 89.88 129 ASN B N 1
ATOM 2779 C CA . ASN B 1 129 ? 14.906 4.703 5.578 1 89.88 129 ASN B CA 1
ATOM 2780 C C . ASN B 1 129 ? 14.789 5.656 4.391 1 89.88 129 ASN B C 1
ATOM 2782 O O . ASN B 1 129 ? 15.773 5.906 3.691 1 89.88 129 ASN B O 1
ATOM 2786 N N . VAL B 1 130 ? 13.672 6.227 4.352 1 94.38 130 VAL B N 1
ATOM 2787 C CA . VAL B 1 130 ? 13.43 7.039 3.164 1 94.38 130 VAL B CA 1
ATOM 2788 C C . VAL B 1 130 ? 13.656 8.516 3.496 1 94.38 130 VAL B C 1
ATOM 2790 O O . VAL B 1 130 ? 14.242 9.25 2.703 1 94.38 130 VAL B O 1
ATOM 2793 N N . PHE B 1 131 ? 13.312 8.906 4.699 1 98.19 131 PHE B N 1
ATOM 2794 C CA . PHE B 1 131 ? 13.312 10.32 5.051 1 98.19 131 PHE B CA 1
ATOM 2795 C C . PHE B 1 131 ? 14.602 10.695 5.77 1 98.19 131 PHE B C 1
ATOM 2797 O O . PHE B 1 131 ? 15.078 9.953 6.633 1 98.19 131 PHE B O 1
ATOM 2804 N N . ASP B 1 132 ? 15.102 11.836 5.359 1 98.5 132 ASP B N 1
ATOM 2805 C CA . ASP B 1 132 ? 16.312 12.352 5.988 1 98.5 132 ASP B CA 1
ATOM 2806 C C . ASP B 1 132 ? 16.031 12.82 7.414 1 98.5 132 ASP B C 1
ATOM 2808 O O . ASP B 1 132 ? 16.953 12.875 8.242 1 98.5 132 ASP B O 1
ATOM 2812 N N . TYR B 1 133 ? 14.891 13.227 7.707 1 98.62 133 TYR B N 1
ATOM 2813 C CA . TYR B 1 133 ? 14.484 13.711 9.023 1 98.62 133 TYR B CA 1
ATOM 2814 C C . TYR B 1 133 ? 12.992 13.492 9.242 1 98.62 133 TYR B C 1
ATOM 2816 O O . TYR B 1 133 ? 12.188 13.672 8.328 1 98.62 133 TYR B O 1
ATOM 2824 N N . ILE B 1 134 ? 12.641 13.039 10.445 1 98.75 134 ILE B N 1
ATOM 2825 C CA . ILE B 1 134 ? 11.25 12.828 10.836 1 98.75 134 ILE B CA 1
ATOM 2826 C C . ILE B 1 134 ? 10.945 13.602 12.117 1 98.75 134 ILE B C 1
ATOM 2828 O O . ILE B 1 134 ? 11.703 13.531 13.086 1 98.75 134 ILE B O 1
ATOM 2832 N N . ILE B 1 135 ? 9.859 14.391 12.109 1 98.69 135 ILE B N 1
ATOM 2833 C CA . ILE B 1 135 ? 9.383 15.07 13.312 1 98.69 135 ILE B CA 1
ATOM 2834 C C . ILE B 1 135 ? 7.926 14.711 13.562 1 98.69 135 ILE B C 1
ATOM 2836 O O . ILE B 1 135 ? 7.102 14.75 12.648 1 98.69 135 ILE B O 1
ATOM 2840 N N . ALA B 1 136 ? 7.66 14.305 14.805 1 97.75 136 ALA B N 1
ATOM 2841 C CA . ALA B 1 136 ? 6.352 13.789 15.203 1 97.75 136 ALA B CA 1
ATOM 2842 C C . ALA B 1 136 ? 5.605 14.797 16.078 1 97.75 136 ALA B C 1
ATOM 2844 O O . ALA B 1 136 ? 6.195 15.773 16.547 1 97.75 136 ALA B O 1
ATOM 2845 N N . GLY B 1 137 ? 4.266 14.516 16.188 1 95.25 137 GLY B N 1
ATOM 2846 C CA . GLY B 1 137 ? 3.414 15.391 16.984 1 95.25 137 GLY B CA 1
ATOM 2847 C C . GLY B 1 137 ? 3.859 15.508 18.422 1 95.25 137 GLY B C 1
ATOM 2848 O O . GLY B 1 137 ? 3.68 16.547 19.062 1 95.25 137 GLY B O 1
ATOM 2849 N N . ASN B 1 138 ? 4.418 14.477 18.922 1 94.88 138 ASN B N 1
ATOM 2850 C CA . ASN B 1 138 ? 4.832 14.477 20.328 1 94.88 138 ASN B CA 1
ATOM 2851 C C . ASN B 1 138 ? 6.23 15.062 20.5 1 94.88 138 ASN B C 1
ATOM 2853 O O . ASN B 1 138 ? 6.836 14.93 21.562 1 94.88 138 ASN B O 1
ATOM 2857 N N . MET B 1 139 ? 6.75 15.641 19.469 1 96.69 139 MET B N 1
ATOM 2858 C CA . MET B 1 139 ? 8.07 16.266 19.5 1 96.69 139 MET B CA 1
ATOM 2859 C C . MET B 1 139 ? 7.961 17.781 19.375 1 96.69 139 MET B C 1
ATOM 2861 O O . MET B 1 139 ? 8.969 18.469 19.219 1 96.69 139 MET B O 1
ATOM 2865 N N . VAL B 1 140 ? 6.789 18.312 19.406 1 96.81 140 VAL B N 1
ATOM 2866 C CA . VAL B 1 140 ? 6.555 19.75 19.344 1 96.81 140 VAL B CA 1
ATOM 2867 C C . VAL B 1 140 ? 5.652 20.172 20.5 1 96.81 140 VAL B C 1
ATOM 2869 O O . VAL B 1 140 ? 4.934 19.344 21.078 1 96.81 140 VAL B O 1
ATOM 2872 N N . GLU B 1 141 ? 5.641 21.438 20.828 1 95.69 141 GLU B N 1
ATOM 2873 C CA . GLU B 1 141 ? 4.793 21.984 21.891 1 95.69 141 GLU B CA 1
ATOM 2874 C C . GLU B 1 141 ? 3.408 22.344 21.344 1 95.69 141 GLU B C 1
ATOM 2876 O O . GLU B 1 141 ? 2.4 22.125 22.031 1 95.69 141 GLU B O 1
ATOM 2881 N N . HIS B 1 142 ? 3.375 22.953 20.203 1 94.31 142 HIS B N 1
ATOM 2882 C CA . HIS B 1 142 ? 2.127 23.359 19.562 1 94.31 142 HIS B CA 1
ATOM 2883 C C . HIS B 1 142 ? 1.921 22.625 18.234 1 94.31 142 HIS B C 1
ATOM 2885 O O . HIS B 1 142 ? 2.752 22.734 17.328 1 94.31 142 HIS B O 1
ATOM 2891 N N . SER B 1 143 ? 0.82 22.016 18.078 1 92.31 143 SER B N 1
ATOM 2892 C CA . SER B 1 143 ? 0.517 21.25 16.875 1 92.31 143 SER B CA 1
ATOM 2893 C C . SER B 1 143 ? -0.042 22.141 15.781 1 92.31 143 SER B C 1
ATOM 2895 O O . SER B 1 143 ? -0.442 23.281 16.031 1 92.31 143 SER B O 1
ATOM 2897 N N . LYS B 1 144 ? -0.06 21.531 14.562 1 95.44 144 LYS B N 1
ATOM 2898 C CA . LYS B 1 144 ? -0.746 22.219 13.469 1 95.44 144 LYS B CA 1
ATOM 2899 C C . LYS B 1 144 ? -2.133 22.688 13.898 1 95.44 144 LYS B C 1
ATOM 2901 O O . LYS B 1 144 ? -2.861 21.953 14.57 1 95.44 144 LYS B O 1
ATOM 2906 N N . PRO B 1 145 ? -2.414 23.953 13.602 1 95.25 145 PRO B N 1
ATOM 2907 C CA . PRO B 1 145 ? -1.944 24.875 12.562 1 95.25 145 PRO B CA 1
ATOM 2908 C C . PRO B 1 145 ? -0.777 25.734 13.031 1 95.25 145 PRO B C 1
ATOM 2910 O O . PRO B 1 145 ? -0.339 26.625 12.305 1 95.25 145 PRO B O 1
ATOM 2913 N N . ASP B 1 146 ? -0.383 25.578 14.25 1 96.56 146 ASP B N 1
ATOM 2914 C CA . ASP B 1 146 ? 0.869 26.234 14.625 1 96.56 146 ASP B CA 1
ATOM 2915 C C . ASP B 1 146 ? 2.01 25.797 13.711 1 96.56 146 ASP B C 1
ATOM 2917 O O . ASP B 1 146 ? 2.127 24.625 13.375 1 96.56 146 ASP B O 1
ATOM 2921 N N . PRO B 1 147 ? 2.873 26.688 13.32 1 98.5 147 PRO B N 1
ATOM 2922 C CA . PRO B 1 147 ? 3.896 26.375 12.328 1 98.5 147 PRO B CA 1
ATOM 2923 C C . PRO B 1 147 ? 5.117 25.672 12.93 1 98.5 147 PRO B C 1
ATOM 2925 O O . PRO B 1 147 ? 6.047 25.312 12.211 1 98.5 147 PRO B O 1
ATOM 2928 N N . GLU B 1 148 ? 5.168 25.391 14.203 1 98.5 148 GLU B N 1
ATOM 2929 C CA . GLU B 1 148 ? 6.34 24.922 14.93 1 98.5 148 GLU B CA 1
ATOM 2930 C C . GLU B 1 148 ? 6.961 23.703 14.258 1 98.5 148 GLU B C 1
ATOM 2932 O O . GLU B 1 148 ? 8.18 23.641 14.086 1 98.5 148 GLU B O 1
ATOM 2937 N N . ILE B 1 149 ? 6.176 22.844 13.836 1 98.62 149 ILE B N 1
ATOM 2938 C CA . ILE B 1 149 ? 6.66 21.562 13.336 1 98.62 149 ILE B CA 1
ATOM 2939 C C . ILE B 1 149 ? 7.438 21.766 12.039 1 98.62 149 ILE B C 1
ATOM 2941 O O . ILE B 1 149 ? 8.461 21.109 11.812 1 98.62 149 ILE B O 1
ATOM 2945 N N . PHE B 1 150 ? 7.016 22.672 11.234 1 98.81 150 PHE B N 1
ATOM 2946 C CA . PHE B 1 150 ? 7.695 22.969 9.977 1 98.81 150 PHE B CA 1
ATOM 2947 C C . PHE B 1 150 ? 8.938 23.812 10.211 1 98.81 150 PHE B C 1
ATOM 2949 O O . PHE B 1 150 ? 9.969 23.594 9.57 1 98.81 150 PHE B O 1
ATOM 2956 N N . LEU B 1 151 ? 8.852 24.75 11.141 1 98.81 151 LEU B N 1
ATOM 2957 C CA . LEU B 1 151 ? 10 25.594 11.461 1 98.81 151 LEU B CA 1
ATOM 2958 C C . LEU B 1 151 ? 11.141 24.75 12.031 1 98.81 151 LEU B C 1
ATOM 2960 O O . LEU B 1 151 ? 12.312 25.016 11.742 1 98.81 151 LEU B O 1
ATOM 2964 N N . LYS B 1 152 ? 10.789 23.766 12.812 1 98.81 152 LYS B N 1
ATOM 2965 C CA . LYS B 1 152 ? 11.805 22.891 13.383 1 98.81 152 LYS B CA 1
ATOM 2966 C C . LYS B 1 152 ? 12.5 22.078 12.289 1 98.81 152 LYS B C 1
ATOM 2968 O O . LYS B 1 152 ? 13.688 21.781 12.383 1 98.81 152 LYS B O 1
ATOM 2973 N N . VAL B 1 153 ? 11.742 21.703 11.289 1 98.81 153 VAL B N 1
ATOM 2974 C CA . VAL B 1 153 ? 12.352 20.984 10.164 1 98.81 153 VAL B CA 1
ATOM 2975 C C . VAL B 1 153 ? 13.367 21.891 9.469 1 98.81 153 VAL B C 1
ATOM 2977 O O . VAL B 1 153 ? 14.477 21.453 9.164 1 98.81 153 VAL B O 1
ATOM 2980 N N . LEU B 1 154 ? 13.031 23.141 9.227 1 98.75 154 LEU B N 1
ATOM 2981 C CA . LEU B 1 154 ? 13.945 24.094 8.602 1 98.75 154 LEU B CA 1
ATOM 2982 C C . LEU B 1 154 ? 15.203 24.281 9.445 1 98.75 154 LEU B C 1
ATOM 2984 O O . LEU B 1 154 ? 16.312 24.328 8.914 1 98.75 154 LEU B O 1
ATOM 2988 N N . GLU B 1 155 ? 14.922 24.438 10.719 1 98.69 155 GLU B N 1
ATOM 2989 C CA . GLU B 1 155 ? 16.047 24.609 11.648 1 98.69 155 GLU B CA 1
ATOM 2990 C C . GLU B 1 155 ? 17 23.406 11.586 1 98.69 155 GLU B C 1
ATOM 2992 O O . GLU B 1 155 ? 18.219 23.594 11.555 1 98.69 155 GLU B O 1
ATOM 2997 N N . HIS B 1 156 ? 16.469 22.234 11.508 1 98.69 156 HIS B N 1
ATOM 2998 C CA . HIS B 1 156 ? 17.266 21 11.469 1 98.69 156 HIS B CA 1
ATOM 2999 C C . HIS B 1 156 ? 18.188 21 10.258 1 98.69 156 HIS B C 1
ATOM 3001 O O . HIS B 1 156 ? 19.359 20.609 10.367 1 98.69 156 HIS B O 1
ATOM 3007 N N . PHE B 1 157 ? 17.672 21.422 9.164 1 98.62 157 PHE B N 1
ATOM 3008 C CA . PHE B 1 157 ? 18.438 21.328 7.922 1 98.62 157 PHE B CA 1
ATOM 3009 C C . PHE B 1 157 ? 19.188 22.625 7.656 1 98.62 157 PHE B C 1
ATOM 3011 O O . PHE B 1 157 ? 19.969 22.719 6.703 1 98.62 157 PHE B O 1
ATOM 3018 N N . GLU B 1 158 ? 18.953 23.625 8.477 1 98.56 158 GLU B N 1
ATOM 3019 C CA . GLU B 1 158 ? 19.531 24.953 8.297 1 98.56 158 GLU B CA 1
ATOM 3020 C C . GLU B 1 158 ? 19.219 25.516 6.91 1 98.56 158 GLU B C 1
ATOM 3022 O O . GLU B 1 158 ? 20.125 25.938 6.188 1 98.56 158 GLU B O 1
ATOM 3027 N N . LEU B 1 159 ? 17.969 25.5 6.602 1 98.38 159 LEU B N 1
ATOM 3028 C CA . LEU B 1 159 ? 17.5 25.984 5.309 1 98.38 159 LEU B CA 1
ATOM 3029 C C . LEU B 1 159 ? 16.531 27.141 5.477 1 98.38 159 LEU B C 1
ATOM 3031 O O . LEU B 1 159 ? 16.016 27.375 6.57 1 98.38 159 LEU B O 1
ATOM 3035 N N . LYS B 1 160 ? 16.375 27.906 4.426 1 97.69 160 LYS B N 1
ATOM 3036 C CA . LYS B 1 160 ? 15.469 29.047 4.402 1 97.69 160 LYS B CA 1
ATOM 3037 C C . LYS B 1 160 ? 14.078 28.625 3.912 1 97.69 160 LYS B C 1
ATOM 3039 O O . LYS B 1 160 ? 13.93 27.578 3.283 1 97.69 160 LYS B O 1
ATOM 3044 N N . LYS B 1 161 ? 13.125 29.469 4.188 1 97.38 161 LYS B N 1
ATOM 3045 C CA . LYS B 1 161 ? 11.727 29.172 3.863 1 97.38 161 LYS B CA 1
ATOM 3046 C C . LYS B 1 161 ? 11.531 29.031 2.355 1 97.38 161 LYS B C 1
ATOM 3048 O O . LYS B 1 161 ? 10.719 28.219 1.904 1 97.38 161 LYS B O 1
ATOM 3053 N N . ASN B 1 162 ? 12.312 29.75 1.623 1 95.88 162 ASN B N 1
ATOM 3054 C CA . ASN B 1 162 ? 12.141 29.734 0.174 1 95.88 162 ASN B CA 1
ATOM 3055 C C . ASN B 1 162 ? 12.875 28.562 -0.471 1 95.88 162 ASN B C 1
ATOM 3057 O O . ASN B 1 162 ? 12.867 28.422 -1.694 1 95.88 162 ASN B O 1
ATOM 3061 N N . GLU B 1 163 ? 13.477 27.688 0.313 1 97.81 163 GLU B N 1
ATOM 3062 C CA . GLU B 1 163 ? 14.188 26.516 -0.173 1 97.81 163 GLU B CA 1
ATOM 3063 C C . GLU B 1 163 ? 13.391 25.234 0.108 1 97.81 163 GLU B C 1
ATOM 3065 O O . GLU B 1 163 ? 13.836 24.141 -0.221 1 97.81 163 GLU B O 1
ATOM 3070 N N . ALA B 1 164 ? 12.242 25.406 0.667 1 98.38 164 ALA B N 1
ATOM 3071 C CA . ALA B 1 164 ? 11.453 24.25 1.087 1 98.38 164 ALA B CA 1
ATOM 3072 C C . ALA B 1 164 ? 10.047 24.297 0.494 1 98.38 164 ALA B C 1
ATOM 3074 O O . ALA B 1 164 ? 9.555 25.375 0.149 1 98.38 164 ALA B O 1
ATOM 3075 N N . LEU B 1 165 ? 9.469 23.109 0.317 1 98.69 165 LEU B N 1
ATOM 3076 C CA . LEU B 1 165 ? 8.094 22.906 -0.121 1 98.69 165 LEU B CA 1
ATOM 3077 C C . LEU B 1 165 ? 7.383 21.891 0.771 1 98.69 165 LEU B C 1
ATOM 3079 O O . LEU B 1 165 ? 7.949 20.859 1.113 1 98.69 165 LEU B O 1
ATOM 3083 N N . ILE B 1 166 ? 6.23 22.25 1.184 1 98.81 166 ILE B N 1
ATOM 3084 C CA . ILE B 1 166 ? 5.441 21.359 2.029 1 98.81 166 ILE B CA 1
ATOM 3085 C C . ILE B 1 166 ? 4.352 20.688 1.199 1 98.81 166 ILE B C 1
ATOM 3087 O O . ILE B 1 166 ? 3.758 21.312 0.32 1 98.81 166 ILE B O 1
ATOM 3091 N N . LEU B 1 167 ? 4.098 19.406 1.438 1 98.88 167 LEU B N 1
ATOM 3092 C CA . LEU B 1 167 ? 2.967 18.672 0.884 1 98.88 167 LEU B CA 1
ATOM 3093 C C . LEU B 1 167 ? 1.972 18.297 1.979 1 98.88 167 LEU B C 1
ATOM 3095 O O . LEU B 1 167 ? 2.342 17.688 2.977 1 98.88 167 LEU B O 1
ATOM 3099 N N . GLU B 1 168 ? 0.725 18.625 1.821 1 98 168 GLU B N 1
ATOM 3100 C CA . GLU B 1 168 ? -0.305 18.469 2.842 1 98 168 GLU B CA 1
ATOM 3101 C C . GLU B 1 168 ? -1.642 18.078 2.221 1 98 168 GLU B C 1
ATOM 3103 O O . GLU B 1 168 ? -1.907 18.391 1.058 1 98 168 GLU B O 1
ATOM 3108 N N . ASP B 1 169 ? -2.443 17.406 3.023 1 96.44 169 ASP B N 1
ATOM 3109 C CA . ASP B 1 169 ? -3.811 17.141 2.592 1 96.44 169 ASP B CA 1
ATOM 3110 C C . ASP B 1 169 ? -4.816 17.906 3.451 1 96.44 169 ASP B C 1
ATOM 3112 O O . ASP B 1 169 ? -5.977 18.062 3.064 1 96.44 169 ASP B O 1
ATOM 3116 N N . SER B 1 170 ? -4.453 18.484 4.578 1 94.25 170 SER B N 1
ATOM 3117 C CA . SER B 1 170 ? -5.426 18.906 5.582 1 94.25 170 SER B CA 1
ATOM 3118 C C . SER B 1 170 ? -5.434 20.422 5.738 1 94.25 170 SER B C 1
ATOM 3120 O O . SER B 1 170 ? -4.434 21.078 5.461 1 94.25 170 SER B O 1
ATOM 3122 N N . ARG B 1 171 ? -6.551 20.922 6.285 1 93.75 171 ARG B N 1
ATOM 3123 C CA . ARG B 1 171 ? -6.703 22.344 6.57 1 93.75 171 ARG B CA 1
ATOM 3124 C C . ARG B 1 171 ? -5.652 22.812 7.566 1 93.75 171 ARG B C 1
ATOM 3126 O O . ARG B 1 171 ? -4.984 23.828 7.332 1 93.75 171 ARG B O 1
ATOM 3133 N N . ASN B 1 172 ? -5.52 22.109 8.641 1 93.88 172 ASN B N 1
ATOM 3134 C CA . ASN B 1 172 ? -4.574 22.516 9.68 1 93.88 172 ASN B CA 1
ATOM 3135 C C . ASN B 1 172 ? -3.139 22.516 9.164 1 93.88 172 ASN B C 1
ATOM 3137 O O . ASN B 1 172 ? -2.348 23.391 9.516 1 93.88 172 ASN B O 1
ATOM 3141 N N . GLY B 1 173 ? -2.818 21.547 8.328 1 96.88 173 GLY B N 1
ATOM 3142 C CA . GLY B 1 173 ? -1.489 21.516 7.742 1 96.88 173 GLY B CA 1
ATOM 3143 C C . GLY B 1 173 ? -1.223 22.688 6.801 1 96.88 173 GLY B C 1
ATOM 3144 O O . GLY B 1 173 ? -0.14 23.266 6.828 1 96.88 173 GLY B O 1
ATOM 3145 N N . ILE B 1 174 ? -2.188 23 6.016 1 97.81 174 ILE B N 1
ATOM 3146 C CA . ILE B 1 174 ? -2.068 24.109 5.082 1 97.81 174 ILE B CA 1
ATOM 3147 C C . ILE B 1 174 ? -1.913 25.422 5.852 1 97.81 174 ILE B C 1
ATOM 3149 O O . ILE B 1 174 ? -1.049 26.234 5.531 1 97.81 174 ILE B O 1
ATOM 3153 N N . MET B 1 175 ? -2.719 25.531 6.867 1 97.31 175 MET B N 1
ATOM 3154 C CA . MET B 1 175 ? -2.635 26.734 7.691 1 97.31 175 MET B CA 1
ATOM 3155 C C . MET B 1 175 ? -1.278 26.828 8.383 1 97.31 175 MET B C 1
ATOM 3157 O O . MET B 1 175 ? -0.699 27.922 8.477 1 97.31 175 MET B O 1
ATOM 3161 N N . ALA B 1 176 ? -0.803 25.719 8.844 1 98 176 ALA B N 1
ATOM 3162 C CA . ALA B 1 176 ? 0.515 25.688 9.477 1 98 176 ALA B CA 1
ATOM 3163 C C . ALA B 1 176 ? 1.602 26.109 8.492 1 98 176 ALA B C 1
ATOM 3165 O O . ALA B 1 176 ? 2.523 26.844 8.859 1 98 176 ALA B O 1
ATOM 3166 N N . ALA B 1 177 ? 1.531 25.656 7.293 1 98.62 177 ALA B N 1
ATOM 3167 C CA . ALA B 1 177 ? 2.475 26.047 6.242 1 98.62 177 ALA B CA 1
ATOM 3168 C C . ALA B 1 177 ? 2.426 27.547 5.984 1 98.62 177 ALA B C 1
ATOM 3170 O O . ALA B 1 177 ? 3.469 28.203 5.875 1 98.62 177 ALA B O 1
ATOM 3171 N N . HIS B 1 178 ? 1.218 28.047 5.895 1 98.12 178 HIS B N 1
ATOM 3172 C CA . HIS B 1 178 ? 1.016 29.484 5.691 1 98.12 178 HIS B CA 1
ATOM 3173 C C . HIS B 1 178 ? 1.627 30.297 6.832 1 98.12 178 HIS B C 1
ATOM 3175 O O . HIS B 1 178 ? 2.322 31.281 6.59 1 98.12 178 HIS B O 1
ATOM 3181 N N . ASN B 1 179 ? 1.316 29.828 8 1 98.12 179 ASN B N 1
ATOM 3182 C CA . ASN B 1 179 ? 1.838 30.5 9.18 1 98.12 179 ASN B CA 1
ATOM 3183 C C . ASN B 1 179 ? 3.361 30.438 9.242 1 98.12 179 ASN B C 1
ATOM 3185 O O . ASN B 1 179 ? 4.004 31.312 9.82 1 98.12 179 ASN B O 1
ATOM 3189 N N . ALA B 1 180 ? 3.953 29.469 8.672 1 98.44 180 ALA B N 1
ATOM 3190 C CA . ALA B 1 180 ? 5.402 29.312 8.594 1 98.44 180 ALA B CA 1
ATOM 3191 C C . ALA B 1 180 ? 5.984 30.094 7.422 1 98.44 180 ALA B C 1
ATOM 3193 O O . ALA B 1 180 ? 7.203 30.25 7.316 1 98.44 180 ALA B O 1
ATOM 3194 N N . ASN B 1 181 ? 5.09 30.578 6.574 1 98.19 181 ASN B N 1
ATOM 3195 C CA . ASN B 1 181 ? 5.48 31.25 5.34 1 98.19 181 ASN B CA 1
ATOM 3196 C C . ASN B 1 181 ? 6.297 30.328 4.438 1 98.19 181 ASN B C 1
ATOM 3198 O O . ASN B 1 181 ? 7.32 30.734 3.889 1 98.19 181 ASN B O 1
ATOM 3202 N N . ILE B 1 182 ? 5.992 29.078 4.371 1 98.38 182 ILE B N 1
ATOM 3203 C CA . ILE B 1 182 ? 6.578 28.094 3.475 1 98.38 182 ILE B CA 1
ATOM 3204 C C . ILE B 1 182 ? 5.551 27.672 2.428 1 98.38 182 ILE B C 1
ATOM 3206 O O . ILE B 1 182 ? 4.398 27.375 2.762 1 98.38 182 ILE B O 1
ATOM 3210 N N . PRO B 1 183 ? 5.91 27.688 1.127 1 98.19 183 PRO B N 1
ATOM 3211 C CA . PRO B 1 183 ? 4.953 27.25 0.109 1 98.19 183 PRO B CA 1
ATOM 3212 C C . PRO B 1 183 ? 4.441 25.828 0.355 1 98.19 183 PRO B C 1
ATOM 3214 O O . PRO B 1 183 ? 5.203 24.953 0.799 1 98.19 183 PRO B O 1
ATOM 3217 N N . VAL B 1 184 ? 3.174 25.641 0.029 1 98.69 184 VAL B N 1
ATOM 3218 C CA . VAL B 1 184 ? 2.559 24.328 0.261 1 98.69 184 VAL B CA 1
ATOM 3219 C C . VAL B 1 184 ? 1.74 23.922 -0.96 1 98.69 184 VAL B C 1
ATOM 3221 O O . VAL B 1 184 ? 1.054 24.75 -1.562 1 98.69 184 VAL B O 1
ATOM 3224 N N . ILE B 1 185 ? 1.936 22.703 -1.392 1 98.69 185 ILE B N 1
ATOM 3225 C CA . ILE B 1 185 ? 1.031 22.062 -2.346 1 98.69 185 ILE B CA 1
ATOM 3226 C C . ILE B 1 185 ? 0.039 21.172 -1.601 1 98.69 185 ILE B C 1
ATOM 3228 O O . ILE B 1 185 ? 0.435 20.344 -0.78 1 98.69 185 ILE B O 1
ATOM 3232 N N . CYS B 1 186 ? -1.199 21.391 -1.878 1 98.56 186 CYS B N 1
ATOM 3233 C CA . CYS B 1 186 ? -2.262 20.594 -1.265 1 98.56 186 CYS B CA 1
ATOM 3234 C C . CYS B 1 186 ? -2.668 19.438 -2.164 1 98.56 186 CYS B C 1
ATOM 3236 O O . CYS B 1 186 ? -2.893 19.625 -3.361 1 98.56 186 CYS B O 1
ATOM 3238 N N . VAL B 1 187 ? -2.67 18.25 -1.636 1 98.06 187 VAL B N 1
ATOM 3239 C CA . VAL B 1 187 ? -3.295 17.078 -2.24 1 98.06 187 VAL B CA 1
ATOM 3240 C C . VAL B 1 187 ? -4.445 16.594 -1.361 1 98.06 187 VAL B C 1
ATOM 3242 O O . VAL B 1 187 ? -4.234 15.828 -0.415 1 98.06 187 VAL B O 1
ATOM 3245 N N . PRO B 1 188 ? -5.621 16.969 -1.735 1 95.62 188 PRO B N 1
ATOM 3246 C CA . PRO B 1 188 ? -6.746 16.656 -0.853 1 95.62 188 PRO B CA 1
ATOM 3247 C C . PRO B 1 188 ? -6.988 15.156 -0.717 1 95.62 188 PRO B C 1
ATOM 3249 O O . PRO B 1 188 ? -6.691 14.391 -1.641 1 95.62 188 PRO B O 1
ATOM 3252 N N . ASP B 1 189 ? -7.539 14.773 0.453 1 93.44 189 ASP B N 1
ATOM 3253 C CA . ASP B 1 189 ? -7.965 13.398 0.712 1 93.44 189 ASP B CA 1
ATOM 3254 C C . ASP B 1 189 ? -9.484 13.32 0.875 1 93.44 189 ASP B C 1
ATOM 3256 O O . ASP B 1 189 ? -10.227 13.539 -0.082 1 93.44 189 ASP B O 1
ATOM 3260 N N . LEU B 1 190 ? -9.969 13.125 2.092 1 88.25 190 LEU B N 1
ATOM 3261 C CA . LEU B 1 190 ? -11.391 12.93 2.318 1 88.25 190 LEU B CA 1
ATOM 3262 C C . LEU B 1 190 ? -12.133 14.266 2.332 1 88.25 190 LEU B C 1
ATOM 3264 O O . LEU B 1 190 ? -13.32 14.328 2.023 1 88.25 190 LEU B O 1
ATOM 3268 N N . VAL B 1 191 ? -11.398 15.281 2.688 1 86 191 VAL B N 1
ATOM 3269 C CA . VAL B 1 191 ? -12.023 16.594 2.873 1 86 191 VAL B CA 1
ATOM 3270 C C . VAL B 1 191 ? -11.594 17.531 1.749 1 86 191 VAL B C 1
ATOM 3272 O O . VAL B 1 191 ? -10.398 17.719 1.51 1 86 191 VAL B O 1
ATOM 3275 N N . LYS B 1 192 ? -12.539 18.125 1.092 1 87.12 192 LYS B N 1
ATOM 3276 C CA . LYS B 1 192 ? -12.281 19.188 0.121 1 87.12 192 LYS B CA 1
ATOM 3277 C C . LYS B 1 192 ? -12.266 20.562 0.793 1 87.12 192 LYS B C 1
ATOM 3279 O O . LYS B 1 192 ? -13.094 20.828 1.665 1 87.12 192 LYS B O 1
ATOM 3284 N N . HIS B 1 193 ? -11.375 21.312 0.386 1 92.06 193 HIS B N 1
ATOM 3285 C CA . HIS B 1 193 ? -11.203 22.594 1.039 1 92.06 193 HIS B CA 1
ATOM 3286 C C . HIS B 1 193 ? -11.828 23.719 0.212 1 92.06 193 HIS B C 1
ATOM 3288 O O . HIS B 1 193 ? -11.789 23.688 -1.021 1 92.06 193 HIS B O 1
ATOM 3294 N N . GLY B 1 194 ? -12.359 24.703 0.925 1 92.31 194 GLY B N 1
ATOM 3295 C CA . GLY B 1 194 ? -12.891 25.891 0.261 1 92.31 194 GLY B CA 1
ATOM 3296 C C . GLY B 1 194 ? -11.82 26.875 -0.161 1 92.31 194 GLY B C 1
ATOM 3297 O O . GLY B 1 194 ? -10.633 26.641 0.08 1 92.31 194 GLY B O 1
ATOM 3298 N N . GLN B 1 195 ? -12.258 27.906 -0.797 1 94.12 195 GLN B N 1
ATOM 3299 C CA . GLN B 1 195 ? -11.352 28.922 -1.333 1 94.12 195 GLN B CA 1
ATOM 3300 C C . GLN B 1 195 ? -10.555 29.594 -0.219 1 94.12 195 GLN B C 1
ATOM 3302 O O . GLN B 1 195 ? -9.43 30.047 -0.445 1 94.12 195 GLN B O 1
ATOM 3307 N N . ASP B 1 196 ? -11.172 29.656 0.911 1 94.62 196 ASP B N 1
ATOM 3308 C CA . ASP B 1 196 ? -10.5 30.266 2.057 1 94.62 196 ASP B CA 1
ATOM 3309 C C . ASP B 1 196 ? -9.203 29.531 2.385 1 94.62 196 ASP B C 1
ATOM 3311 O O . ASP B 1 196 ? -8.266 30.125 2.912 1 94.62 196 ASP B O 1
ATOM 3315 N N . ILE B 1 197 ? -9.133 28.297 2.039 1 95.38 197 ILE B N 1
ATOM 3316 C CA . ILE B 1 197 ? -7.953 27.5 2.328 1 95.38 197 ILE B CA 1
ATOM 3317 C C . ILE B 1 197 ? -7.109 27.344 1.064 1 95.38 197 ILE B C 1
ATOM 3319 O O . ILE B 1 197 ? -5.891 27.516 1.101 1 95.38 197 ILE B O 1
ATOM 3323 N N . THR B 1 198 ? -7.727 27.094 -0.062 1 96.25 198 THR B N 1
ATOM 3324 C CA . THR B 1 198 ? -7 26.828 -1.298 1 96.25 198 THR B CA 1
ATOM 3325 C C . THR B 1 198 ? -6.203 28.047 -1.735 1 96.25 198 THR B C 1
ATOM 3327 O O . THR B 1 198 ? -5.16 27.922 -2.381 1 96.25 198 THR B O 1
ATOM 3330 N N . LYS B 1 199 ? -6.598 29.234 -1.354 1 96.94 199 LYS B N 1
ATOM 3331 C CA . LYS B 1 199 ? -5.879 30.453 -1.72 1 96.94 199 LYS B CA 1
ATOM 3332 C C . LYS B 1 199 ? -4.539 30.531 -1 1 96.94 199 LYS B C 1
ATOM 3334 O O . LYS B 1 199 ? -3.658 31.297 -1.402 1 96.94 199 LYS B O 1
ATOM 3339 N N . LEU B 1 200 ? -4.434 29.797 0.055 1 97.62 200 LEU B N 1
ATOM 3340 C CA . LEU B 1 200 ? -3.209 29.812 0.847 1 97.62 200 LEU B CA 1
ATOM 3341 C C . LEU B 1 200 ? -2.178 28.844 0.278 1 97.62 200 LEU B C 1
ATOM 3343 O O . LEU B 1 200 ? -1.04 28.797 0.752 1 97.62 200 LEU B O 1
ATOM 3347 N N . THR B 1 201 ? -2.52 28.078 -0.751 1 98 201 THR B N 1
ATOM 3348 C CA . THR B 1 201 ? -1.648 27.047 -1.293 1 98 201 THR B CA 1
ATOM 3349 C C . THR B 1 201 ? -0.954 27.531 -2.562 1 98 201 THR B C 1
ATOM 3351 O O . THR B 1 201 ? -1.479 28.391 -3.273 1 98 201 THR B O 1
ATOM 3354 N N . TYR B 1 202 ? 0.278 27.031 -2.764 1 97.12 202 TYR B N 1
ATOM 3355 C CA . TYR B 1 202 ? 0.922 27.219 -4.059 1 97.12 202 TYR B CA 1
ATOM 3356 C C . TYR B 1 202 ? 0.089 26.609 -5.176 1 97.12 202 TYR B C 1
ATOM 3358 O O . TYR B 1 202 ? -0.085 27.203 -6.234 1 97.12 202 TYR B O 1
ATOM 3366 N N . ALA B 1 203 ? -0.396 25.422 -4.918 1 97.62 203 ALA B N 1
ATOM 3367 C CA . ALA B 1 203 ? -1.281 24.703 -5.832 1 97.62 203 ALA B CA 1
ATOM 3368 C C . ALA B 1 203 ? -2.07 23.625 -5.094 1 97.62 203 ALA B C 1
ATOM 3370 O O . ALA B 1 203 ? -1.659 23.172 -4.027 1 97.62 203 ALA B O 1
ATOM 3371 N N . THR B 1 204 ? -3.186 23.297 -5.621 1 98 204 THR B N 1
ATOM 3372 C CA . THR B 1 204 ? -3.953 22.125 -5.238 1 98 204 THR B CA 1
ATOM 3373 C C . THR B 1 204 ? -4.004 21.109 -6.383 1 98 204 THR B C 1
ATOM 3375 O O . THR B 1 204 ? -4.465 21.438 -7.48 1 98 204 THR B O 1
ATOM 3378 N N . LEU B 1 205 ? -3.447 19.984 -6.082 1 97.94 205 LEU B N 1
ATOM 3379 C CA . LEU B 1 205 ? -3.318 18.969 -7.125 1 97.94 205 LEU B CA 1
ATOM 3380 C C . LEU B 1 205 ? -4.031 17.688 -6.73 1 97.94 205 LEU B C 1
ATOM 3382 O O . LEU B 1 205 ? -4.168 17.391 -5.539 1 97.94 205 LEU B O 1
ATOM 3386 N N . PRO B 1 206 ? -4.512 16.906 -7.672 1 95.5 206 PRO B N 1
ATOM 3387 C CA . PRO B 1 206 ? -5.391 15.773 -7.375 1 95.5 206 PRO B CA 1
ATOM 3388 C C . PRO B 1 206 ? -4.648 14.602 -6.734 1 95.5 206 PRO B C 1
ATOM 3390 O O . PRO B 1 206 ? -5.258 13.781 -6.043 1 95.5 206 PRO B O 1
ATOM 3393 N N . SER B 1 207 ? -3.33 14.453 -7.035 1 96.62 207 SER B N 1
ATOM 3394 C CA . SER B 1 207 ? -2.529 13.367 -6.473 1 96.62 207 SER B CA 1
ATOM 3395 C C . SER B 1 207 ? -1.047 13.727 -6.457 1 96.62 207 SER B C 1
ATOM 3397 O O . SER B 1 207 ? -0.653 14.789 -6.953 1 96.62 207 SER B O 1
ATOM 3399 N N . LEU B 1 208 ? -0.255 12.805 -5.871 1 98.06 208 LEU B N 1
ATOM 3400 C CA . LEU B 1 208 ? 1.182 13.047 -5.793 1 98.06 208 LEU B CA 1
ATOM 3401 C C . LEU B 1 208 ? 1.842 12.844 -7.152 1 98.06 208 LEU B C 1
ATOM 3403 O O . LEU B 1 208 ? 2.975 13.273 -7.371 1 98.06 208 LEU B O 1
ATOM 3407 N N . ASN B 1 209 ? 1.122 12.211 -8.07 1 95.56 209 ASN B N 1
ATOM 3408 C CA . ASN B 1 209 ? 1.61 12.148 -9.438 1 95.56 209 ASN B CA 1
ATOM 3409 C C . ASN B 1 209 ? 1.801 13.547 -10.031 1 95.56 209 ASN B C 1
ATOM 3411 O O . ASN B 1 209 ? 2.846 13.836 -10.617 1 95.56 209 ASN B O 1
ATOM 3415 N N . GLU B 1 210 ? 0.782 14.336 -9.875 1 97.5 210 GLU B N 1
ATOM 3416 C CA . GLU B 1 210 ? 0.83 15.688 -10.422 1 97.5 210 GLU B CA 1
ATOM 3417 C C . GLU B 1 210 ? 1.812 16.562 -9.641 1 97.5 210 GLU B C 1
ATOM 3419 O O . GLU B 1 210 ? 2.371 17.516 -10.195 1 97.5 210 GLU B O 1
ATOM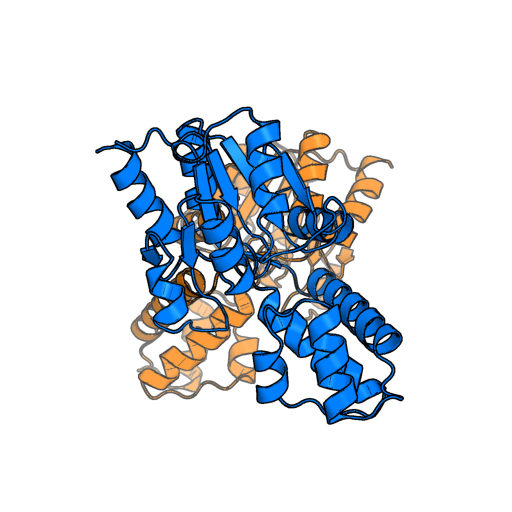 3424 N N . VAL B 1 211 ? 2.031 16.234 -8.391 1 98.38 211 VAL B N 1
ATOM 3425 C CA . VAL B 1 211 ? 3.004 16.984 -7.598 1 98.38 211 VAL B CA 1
ATOM 3426 C C . VAL B 1 211 ? 4.395 16.828 -8.211 1 98.38 211 VAL B C 1
ATOM 3428 O O . VAL B 1 211 ? 5.145 17.797 -8.312 1 98.38 211 VAL B O 1
ATOM 3431 N N . LYS B 1 212 ? 4.738 15.602 -8.57 1 96.94 212 LYS B N 1
ATOM 3432 C CA . LYS B 1 212 ? 6.031 15.383 -9.211 1 96.94 212 LYS B CA 1
ATOM 3433 C C . LYS B 1 212 ? 6.203 16.266 -10.438 1 96.94 212 LYS B C 1
ATOM 3435 O O . LYS B 1 212 ? 7.242 16.906 -10.602 1 96.94 212 LYS B O 1
ATOM 3440 N N . LEU B 1 213 ? 5.219 16.297 -11.273 1 96.44 213 LEU B N 1
ATOM 3441 C CA . LEU B 1 213 ? 5.254 17.109 -12.484 1 96.44 213 LEU B CA 1
ATOM 3442 C C . LEU B 1 213 ? 5.406 18.578 -12.141 1 96.44 213 LEU B C 1
ATOM 3444 O O . LEU B 1 213 ? 6.145 19.312 -12.812 1 96.44 213 LEU B O 1
ATOM 3448 N N . GLU B 1 214 ? 4.676 19 -11.156 1 97.25 214 GLU B N 1
ATOM 3449 C CA . GLU B 1 214 ? 4.738 20.406 -10.75 1 97.25 214 GLU B CA 1
ATOM 3450 C C . GLU B 1 214 ? 6.129 20.766 -10.227 1 97.25 214 GLU B C 1
ATOM 3452 O O . GLU B 1 214 ? 6.641 21.844 -10.516 1 97.25 214 GLU B O 1
ATOM 3457 N N . ILE B 1 215 ? 6.711 19.891 -9.461 1 97.19 215 ILE B N 1
ATOM 3458 C CA . ILE B 1 215 ? 8.039 20.141 -8.914 1 97.19 215 ILE B CA 1
ATOM 3459 C C . ILE B 1 215 ? 9.062 20.219 -10.047 1 97.19 215 ILE B C 1
ATOM 3461 O O . ILE B 1 215 ? 9.992 21.031 -9.992 1 97.19 215 ILE B O 1
ATOM 3465 N N . GLU B 1 216 ? 8.883 19.406 -11.047 1 94.75 216 GLU B N 1
ATOM 3466 C CA . GLU B 1 216 ? 9.742 19.469 -12.219 1 94.75 216 GLU B CA 1
ATOM 3467 C C . GLU B 1 216 ? 9.727 20.875 -12.836 1 94.75 216 GLU B C 1
ATOM 3469 O O . GLU B 1 216 ? 10.766 21.375 -13.266 1 94.75 216 GLU B O 1
ATOM 3474 N N . LYS B 1 217 ? 8.562 21.469 -12.836 1 93.69 217 LYS B N 1
ATOM 3475 C CA . LYS B 1 217 ? 8.43 22.828 -13.359 1 93.69 217 LYS B CA 1
ATOM 3476 C C . LYS B 1 217 ? 9.109 23.844 -12.453 1 93.69 217 LYS B C 1
ATOM 3478 O O . LYS B 1 217 ? 9.711 24.812 -12.93 1 93.69 217 LYS B O 1
ATOM 3483 N N . ILE B 1 218 ? 8.977 23.609 -11.18 1 92.06 218 ILE B N 1
ATOM 3484 C CA . ILE B 1 218 ? 9.523 24.516 -10.172 1 92.06 218 ILE B CA 1
ATOM 3485 C C . ILE B 1 218 ? 11.047 24.547 -10.273 1 92.06 218 ILE B C 1
ATOM 3487 O O . ILE B 1 218 ? 11.664 25.594 -10.164 1 92.06 218 ILE B O 1
ATOM 3491 N N . ILE B 1 219 ? 11.664 23.422 -10.469 1 91 219 ILE B N 1
ATOM 3492 C CA . ILE B 1 219 ? 13.117 23.312 -10.438 1 91 219 ILE B CA 1
ATOM 3493 C C . ILE B 1 219 ? 13.695 23.719 -11.797 1 91 219 ILE B C 1
ATOM 3495 O O . ILE B 1 219 ? 14.836 24.172 -11.875 1 91 219 ILE B O 1
ATOM 3499 N N . THR B 1 220 ? 12.984 23.531 -12.922 1 80.38 220 THR B N 1
ATOM 3500 C CA . THR B 1 220 ? 13.5 23.844 -14.258 1 80.38 220 THR B CA 1
ATOM 3501 C C . THR B 1 220 ? 13.312 25.312 -14.586 1 80.38 220 THR B C 1
ATOM 3503 O O . THR B 1 220 ? 14.023 25.859 -15.43 1 80.38 220 THR B O 1
ATOM 3506 N N . LYS B 1 221 ? 12.492 25.938 -13.992 1 66.25 221 LYS B N 1
ATOM 3507 C CA . LYS B 1 221 ? 12.367 27.375 -14.258 1 66.25 221 LYS B CA 1
ATOM 3508 C C . LYS B 1 221 ? 13.438 28.172 -13.516 1 66.25 221 LYS B C 1
ATOM 3510 O O . LYS B 1 221 ? 13.633 27.984 -12.312 1 66.25 221 LYS B O 1
#

Foldseek 3Di:
DQQAQEEEEEPDQAFWPLLVLLLVLLQVLCVVVPHHDDPVNSLVCPQPDLVVVLVVVCVVPHVPRPSVSSVVSSVVVSLVCCVVPAIGGFPQNVVLLVLCVVVNHAYEYFYLAAPVVVCSNCVRVVNNPRHPYYDYNVNDDDDFVALGRVVVVCVVVVHDLSNYEYEEAHQRVLNSCLNVVHAYEYAHGSDDDDPVRQVSHPYYDPHNNVVSVVVVVVNVD/DQQAQEEEEEPDQAFWPLLVLLLVLLQVLCVVVPHHDDPVNSLVCPQPDLVVVLVVVCVVPHVPRPSVSSVVSSVVVSLVCCVVPAIGGFPQNVVLLVLCVVVNHAYEYFYLAAPVVVCSNCVRVVNNPRHPYYDYNVNDDDDFVALGRVVVVCVVVVHDLSNYEYEEAHQRVLNSCLNVVHAYEYAHGSDDDDPVRQVSHPYYDPHNNVVSVVVVVVNVD

Radius of gyration: 23.89 Å; Cα contacts (8 Å, |Δi|>4): 795; chains: 2; bounding box: 47×63×58 Å

InterPro domains:
  IPR006439 HAD hydrolase, subfamily IA [PR00413] (4-15)
  IPR006439 HAD hydrolase, subfamily IA [PR00413] (100-113)
  IPR006439 HAD hydrolase, subfamily IA [PR00413] (131-147)
  IPR006439 HAD hydrolase, subfamily IA [PR00413] (149-169)
  IPR006439 HAD hydrolase, subfamily IA [TIGR01509] (96-187)
  IPR023198 Phosphoglycolate phosphatase-like, domain 2 [G3DSA:1.10.150.240] (18-87)
  IPR023214 HAD superfamily [G3DSA:3.40.50.1000] (7-195)
  IPR036412 HAD-like superfamily [SSF56784] (4-211)
  IPR041492 Haloacid dehalogenase-like hydrolase [PF13419] (7-187)

Sequence (442 aa):
MMNLKLVIFDMDGLMYDTEQIGMDCLINAAQKFGYVIDQEFGLSSIGMNANDYQKLVKEKFGADYPYDLISKESRKTRMAYLRKNGMIIKPGLCELINYLQKKEIKLALASSSSKETIDEYNHLAGFDNVFDYIIAGNMVEHSKPDPEIFLKVLEHFELKKNEALILEDSRNGIMAAHNANIPVICVPDLVKHGQDITKLTYATLPSLNEVKLEIEKIITKMMNLKLVIFDMDGLMYDTEQIGMDCLINAAQKFGYVIDQEFGLSSIGMNANDYQKLVKEKFGADYPYDLISKESRKTRMAYLRKNGMIIKPGLCELINYLQKKEIKLALASSSSKETIDEYNHLAGFDNVFDYIIAGNMVEHSKPDPEIFLKVLEHFELKKNEALILEDSRNGIMAAHNANIPVICVPDLVKHGQDITKLTYATLPSLNEVKLEIEKIITK